Protein 3MT1 (pdb70)

Foldseek 3Di:
DDDWAKEFEPVVLVLLVLLLVLCVLQVAAEAEEVLWFLPLVCLVVLPSAFHEYADLVGLQSRCPRNNHAGEYEYQADDPVRLLSSLVRHQEYEYFDVVRCVVCLVSNPPHAYEYEPELVNTTHQDVVVVVVCVRHAEYYEDADPAVVVVLVVVSVCVRCVVPLLPHAEYEYEENDQSSDDPHPSNVSSVSSNVSCVSSVHHYYYHYHLSSRFFRMKTKWFWADWDDDPATETETLAWCVQLNCCQVVVHAFDFPPQDADHKYYAYPDDDPSGGNDIGHDNDDDDGGDMTITTGSRTNSSRGDCVVPRAYFYWYQYPVRDIDTDGGQDPVNVVVVPD/DDDWAKAFELVVLLLLVLLLVLCVLQVAAEAAEVLWFLPLVCLVCLPSAWHEYADQVSLVSGQPRNNHAYEYEYLADDPVRLLSSLVSHQEYEYFDPVRCVVCLVSNVVHAYEYEPELVNGTHQDPVVVVVCVRHAEYYEDAALAAAVVVVLVVVSVCVRCVVPLLVHAAYEHEENHQCSDPPRPSNVNSVSSNVSCVSSVHHYYYHYHLNSRFQRMKTKWFWADWDDPLTETEILAWCVQLNVCPVVVHAFDFPPQDAPRWYYAYPDPDPSRGRDIGHDNDDGDGGDMTITTGSRTSSSRGDCVVPRAYWYWYLYPVRDIDTDGGDDVCNVVVVPD

Solvent-accessible surface area: 26555 Å² total

Nearest PDB structures (foldseek):
  3mt1-assembly1_A  TM=1.002E+00  e=1.926E-71  Sinorhizobium meliloti
  3mt1-assembly1_B  TM=9.928E-01  e=5.220E-67  Sinorhizobium meliloti
  3n29-assembly1_B  TM=9.556E-01  e=2.108E-38  Campylobacter jejuni subsp. jejuni 81116
  4xg1-assembly2_D  TM=8.260E-01  e=5.757E-20  Psychromonas ingrahamii 37
  4xg1-assembly2_C  TM=8.077E-01  e=1.028E-18  Psychromonas ingrahamii 37

Radius of gyration: 27.28 Å; Cα contacts (8 Å, |Δi|>4): 1555; chains: 2; bounding box: 78×59×68 Å

CATH classification: 2.40.37.10 (+1 more: 3.20.20.10)

Secondary structure (DSSP, 8-state):
-PSSEEEEEHHHHHH--HHHHHHHHH--EEEEETTT---GGGTT-----EEEESSHHHHHHIIIII-SEEEEEES---TTTHHHHHHH-SEEEESSHHHHHHHGGGGTTSEEEE-B-----SB--HHHHHT----SB-------SHHHHH--HHHHHHHHHHHTTSSEEE--S---TTSTT--HHHHHHHHHHHHHHHT-EEEE--SHHHHTTSEEEEEEEEEEEEESEEEEEES--TTT--HHHHTT-----SS--SSEE--B-SS--SS-B----EESS---TT-EEEESS--TT------GGG---EEEEE-TTS-EEEEE---HHHHHHHH-/--SSEEEEEHHHHHH--HHHHHHHHH--EE-EETTT---GGGS------EEEESSHHHHHHIIIII-SEEEEE-SS--HHHHHHHHHH-SEEEESSHHHHHHHTTTTTTSEEEE-B-----SB--HHHHHT-----B-----SSB--HHHHH--HHHHHHHHHHHHHSSEEE--S-B-TTSTT--HHHHHHHHHHHHHHHT-EEEE--SHHHHTT-EEEEEEEEEEEE--EEEEES--TTT--HHHHHT-----SS--SSEE--B-SSS-TT-B----EESS---TT-EEEESS--TT------GGG---EEEEE-TTSPEEEEE---HHHHHHTT-

Sequence (673 aa):
IETPYYLIDKAKLTRNERIAHVREKSGAKALLALKCFATWSVFDLRDYDGTTSSSLFEVRLGRERFGKETHAYSVAYGDNEIDEVVSHADKIIFNSISQLERFADKAAGIARGLRLNPQRLGEWDVPKVERVDRINGFIHNNNKDFGLFDRLGEIEERFGALIARVDWVSLGGGIHFTGDDYPVDAFSARLRAFSDRYGVQIYLEPGEASITKSTTLEVTVLDTLYNGKNLAIVDSSIEAHLDLLIYRETAKVLPNEGSHSYICGKSCLAGDVFGEFRFAEELKVGDRISFQDAAGYTVKKNWFNGVKPAIAIRELDGSVRTVREFTYADYEQSLSIETPYYLIDKAKLTRNERIAHVREKSGAKALLALKCFATWSVFDLRDYDGTTSSSLFEVRLGRERFGKETHAYSVAYGDNEIDEVVSHADKIIFNSISQLERFADKAAGIARGLRLNPQRLGEWDVPKVERVDRINGFIHNNCENKDFGLFDRLGEIEERFGALIARVDWVSLGGGIHFTGDDYPVDAFSARLRAFSDRYGVQIYLEPGEASITKSTTLEVTVLDTLYNKNLAIVDSSIEAHLDLLIYRETAKVLPNEGSHSYICGKSCLAGDVFGEFRFAEELKVGDRISFQDAAGYTVKKNWFNGVKPAIAIRELDGSVRTVREFTYADYEQSLS

Structure (mmCIF, N/CA/C/O backbone):
data_3MT1
#
_entry.id   3MT1
#
_cell.length_a   69.769
_cell.length_b   75.773
_cell.length_c   129.801
_cell.angle_alpha   90.00
_cell.angle_beta   90.00
_cell.angle_gamma   90.00
#
_symmetry.space_group_name_H-M   'P 21 21 21'
#
loop_
_entity.id
_entity.type
_entity.pdbx_description
1 polymer 'Putative carboxynorspermidine decarboxylase protein'
2 non-polymer 'SULFATE ION'
3 water water
#
loop_
_atom_site.group_PDB
_atom_site.id
_atom_site.type_symbol
_atom_site.label_atom_id
_atom_site.label_alt_id
_atom_site.label_comp_id
_atom_site.label_asym_id
_atom_site.label_entity_id
_atom_site.label_seq_id
_atom_site.pdbx_PDB_ins_code
_atom_site.Cartn_x
_atom_site.Cartn_y
_atom_site.Cartn_z
_atom_site.occupancy
_atom_site.B_iso_or_equiv
_atom_site.auth_seq_id
_atom_site.auth_comp_id
_atom_site.auth_asym_id
_atom_site.auth_atom_id
_atom_site.pdbx_PDB_model_num
ATOM 1 N N . ILE A 1 2 ? 44.501 28.717 44.754 1.00 52.79 2 ILE A N 1
ATOM 2 C CA . ILE A 1 2 ? 45.988 28.907 44.976 1.00 53.99 2 ILE A CA 1
ATOM 3 C C . ILE A 1 2 ? 46.652 27.594 45.470 1.00 52.41 2 ILE A C 1
ATOM 4 O O . ILE A 1 2 ? 47.457 27.006 44.736 1.00 52.56 2 ILE A O 1
ATOM 9 N N . GLU A 1 3 ? 46.268 27.104 46.652 1.00 50.31 3 GLU A N 1
ATOM 10 C CA . GLU A 1 3 ? 46.866 25.905 47.220 1.00 48.33 3 GLU A CA 1
ATOM 11 C C . GLU A 1 3 ? 46.363 24.591 46.543 1.00 44.23 3 GLU A C 1
ATOM 12 O O . GLU A 1 3 ? 45.159 24.362 46.440 1.00 42.77 3 GLU A O 1
ATOM 18 N N . THR A 1 4 ? 47.282 23.741 46.064 1.00 41.53 4 THR A N 1
ATOM 19 C CA . THR A 1 4 ? 46.885 22.447 45.456 1.00 38.14 4 THR A CA 1
ATOM 20 C C . THR A 1 4 ? 46.464 21.374 46.498 1.00 36.44 4 THR A C 1
ATOM 21 O O . THR A 1 4 ? 46.878 21.456 47.638 1.00 36.89 4 THR A O 1
ATOM 25 N N . PRO A 1 5 ? 45.595 20.409 46.116 1.00 33.47 5 PRO A N 1
ATOM 26 C CA . PRO A 1 5 ? 44.868 20.294 44.831 1.00 31.36 5 PRO A CA 1
ATOM 27 C C . PRO A 1 5 ? 43.608 21.153 44.752 1.00 30.45 5 PRO A C 1
ATOM 28 O O . PRO A 1 5 ? 43.037 21.545 45.783 1.00 29.79 5 PRO A O 1
ATOM 32 N N . TYR A 1 6 ? 43.179 21.430 43.520 1.00 29.46 6 TYR A N 1
ATOM 33 C CA . TYR A 1 6 ? 41.936 22.134 43.286 1.00 29.14 6 TYR A CA 1
ATOM 34 C C . TYR A 1 6 ? 41.385 21.830 41.909 1.00 28.39 6 TYR A C 1
ATOM 35 O O . TYR A 1 6 ? 42.165 21.666 40.972 1.00 28.58 6 TYR A O 1
ATOM 44 N N . TYR A 1 7 ? 40.054 21.726 41.778 1.00 27.20 7 TYR A N 1
ATOM 45 C CA . TYR A 1 7 ? 39.475 21.709 40.431 1.00 26.24 7 TYR A CA 1
ATOM 46 C C . TYR A 1 7 ? 39.352 23.142 39.949 1.00 26.63 7 TYR A C 1
ATOM 47 O O . TYR A 1 7 ? 38.936 24.031 40.716 1.00 27.01 7 TYR A O 1
ATOM 56 N N . LEU A 1 8 ? 39.697 23.354 38.684 1.00 26.55 8 LEU A N 1
ATOM 57 C CA . LEU A 1 8 ? 39.577 24.675 38.044 1.00 27.78 8 LEU A CA 1
ATOM 58 C C . LEU A 1 8 ? 38.659 24.672 36.823 1.00 27.80 8 LEU A C 1
ATOM 59 O O . LEU A 1 8 ? 38.969 24.095 35.784 1.00 28.09 8 LEU A O 1
ATOM 64 N N . ILE A 1 9 ? 37.514 25.305 36.963 1.00 29.12 9 ILE A N 1
ATOM 65 C CA . ILE A 1 9 ? 36.613 25.383 35.846 1.00 30.43 9 ILE A CA 1
ATOM 66 C C . ILE A 1 9 ? 36.888 26.670 35.101 1.00 31.38 9 ILE A C 1
ATOM 67 O O . ILE A 1 9 ? 36.860 27.703 35.712 1.00 33.04 9 ILE A O 1
ATOM 72 N N . ASP A 1 10 ? 37.131 26.612 33.794 1.00 32.13 10 ASP A N 1
ATOM 73 C CA . ASP A 1 10 ? 37.252 27.828 32.979 1.00 33.56 10 ASP A CA 1
ATOM 74 C C . ASP A 1 10 ? 35.913 28.206 32.353 1.00 33.16 10 ASP A C 1
ATOM 75 O O . ASP A 1 10 ? 35.377 27.488 31.476 1.00 32.92 10 ASP A O 1
ATOM 80 N N . LYS A 1 11 ? 35.375 29.332 32.799 1.00 33.76 11 LYS A N 1
ATOM 81 C CA . LYS A 1 11 ? 34.165 29.895 32.219 1.00 34.85 11 LYS A CA 1
ATOM 82 C C . LYS A 1 11 ? 34.193 30.094 30.694 1.00 35.22 11 LYS A C 1
ATOM 83 O O . LYS A 1 11 ? 33.192 29.904 30.033 1.00 34.63 11 LYS A O 1
ATOM 89 N N . ALA A 1 12 ? 35.342 30.461 30.139 1.00 36.99 12 ALA A N 1
ATOM 90 C CA . ALA A 1 12 ? 35.470 30.644 28.691 1.00 38.69 12 ALA A CA 1
ATOM 91 C C . ALA A 1 12 ? 35.309 29.323 27.956 1.00 37.91 12 ALA A C 1
ATOM 92 O O . ALA A 1 12 ? 34.615 29.256 26.936 1.00 39.08 12 ALA A O 1
ATOM 94 N N . LYS A 1 13 ? 35.950 28.275 28.467 1.00 37.15 13 LYS A N 1
ATOM 95 C CA . LYS A 1 13 ? 35.854 26.949 27.852 1.00 36.87 13 LYS A CA 1
ATOM 96 C C . LYS A 1 13 ? 34.433 26.441 28.006 1.00 35.74 13 LYS A C 1
ATOM 97 O O . LYS A 1 13 ? 33.834 25.963 27.053 1.00 36.01 13 LYS A O 1
ATOM 103 N N . LEU A 1 14 ? 33.867 26.626 29.184 1.00 35.46 14 LEU A N 1
ATOM 104 C CA . LEU A 1 14 ? 32.439 26.336 29.391 1.00 35.79 14 LEU A CA 1
ATOM 105 C C . LEU A 1 14 ? 31.537 27.145 28.436 1.00 36.62 14 LEU A C 1
ATOM 106 O O . LEU A 1 14 ? 30.631 26.590 27.833 1.00 36.80 14 LEU A O 1
ATOM 111 N N . THR A 1 15 ? 31.797 28.441 28.309 1.00 37.18 15 THR A N 1
ATOM 112 C CA . THR A 1 15 ? 31.143 29.246 27.289 1.00 38.85 15 THR A CA 1
ATOM 113 C C . THR A 1 15 ? 31.170 28.595 25.896 1.00 38.50 15 THR A C 1
ATOM 114 O O . THR A 1 15 ? 30.122 28.438 25.266 1.00 38.99 15 THR A O 1
ATOM 118 N N . ARG A 1 16 ? 32.347 28.226 25.398 1.00 37.98 16 ARG A N 1
ATOM 119 C CA . ARG A 1 16 ? 32.406 27.584 24.072 1.00 37.95 16 ARG A CA 1
ATOM 120 C C . ARG A 1 16 ? 31.403 26.418 23.944 1.00 36.35 16 ARG A C 1
ATOM 121 O O . ARG A 1 16 ? 30.733 26.306 22.930 1.00 37.28 16 ARG A O 1
ATOM 129 N N . ASN A 1 17 ? 31.295 25.566 24.968 1.00 34.13 17 ASN A N 1
ATOM 130 C CA . ASN A 1 17 ? 30.367 24.427 24.929 1.00 33.64 17 ASN A CA 1
ATOM 131 C C . ASN A 1 17 ? 28.902 24.844 24.940 1.00 33.72 17 ASN A C 1
ATOM 132 O O . ASN A 1 17 ? 28.070 24.219 24.285 1.00 33.76 17 ASN A O 1
ATOM 145 N N . GLU A 1 19 ? 27.737 27.792 23.834 1.00 39.75 19 GLU A N 1
ATOM 146 C CA . GLU A 1 19 ? 27.395 28.257 22.467 1.00 42.64 19 GLU A CA 1
ATOM 147 C C . GLU A 1 19 ? 27.143 27.090 21.497 1.00 42.24 19 GLU A C 1
ATOM 148 O O . GLU A 1 19 ? 26.285 27.166 20.614 1.00 42.54 19 GLU A O 1
ATOM 154 N N . ARG A 1 20 ? 27.843 25.985 21.687 1.00 41.09 20 ARG A N 1
ATOM 155 C CA . ARG A 1 20 ? 27.596 24.865 20.788 1.00 41.85 20 ARG A CA 1
ATOM 156 C C . ARG A 1 20 ? 26.264 24.155 21.075 1.00 41.93 20 ARG A C 1
ATOM 157 O O . ARG A 1 20 ? 25.557 23.708 20.142 1.00 42.77 20 ARG A O 1
ATOM 165 N N . ILE A 1 21 ? 25.927 24.039 22.359 1.00 41.20 21 ILE A N 1
ATOM 166 C CA . ILE A 1 21 ? 24.603 23.542 22.747 1.00 41.58 21 ILE A CA 1
ATOM 167 C C . ILE A 1 21 ? 23.457 24.455 22.220 1.00 43.51 21 ILE A C 1
ATOM 168 O O . ILE A 1 21 ? 22.455 23.961 21.659 1.00 43.67 21 ILE A O 1
ATOM 173 N N . ALA A 1 22 ? 23.629 25.768 22.365 1.00 44.22 22 ALA A N 1
ATOM 174 C CA . ALA A 1 22 ? 22.644 26.713 21.861 1.00 47.47 22 ALA A CA 1
ATOM 175 C C . ALA A 1 22 ? 22.325 26.484 20.359 1.00 49.41 22 ALA A C 1
ATOM 176 O O . ALA A 1 22 ? 21.158 26.506 19.943 1.00 50.29 22 ALA A O 1
ATOM 178 N N . HIS A 1 23 ? 23.356 26.240 19.565 1.00 50.23 23 HIS A N 1
ATOM 179 C CA . HIS A 1 23 ? 23.159 26.069 18.154 1.00 52.77 23 HIS A CA 1
ATOM 180 C C . HIS A 1 23 ? 22.392 24.794 17.898 1.00 52.42 23 HIS A C 1
ATOM 181 O O . HIS A 1 23 ? 21.378 24.805 17.189 1.00 53.33 23 HIS A O 1
ATOM 188 N N . VAL A 1 24 ? 22.809 23.718 18.552 1.00 50.61 24 VAL A N 1
ATOM 189 C CA . VAL A 1 24 ? 22.134 22.443 18.362 1.00 50.44 24 VAL A CA 1
ATOM 190 C C . VAL A 1 24 ? 20.655 22.570 18.699 1.00 51.32 24 VAL A C 1
ATOM 191 O O . VAL A 1 24 ? 19.818 22.066 17.951 1.00 53.77 24 VAL A O 1
ATOM 195 N N . ARG A 1 25 ? 20.339 23.264 19.793 1.00 50.63 25 ARG A N 1
ATOM 196 C CA . ARG A 1 25 ? 18.959 23.504 20.221 1.00 50.74 25 ARG A CA 1
ATOM 197 C C . ARG A 1 25 ? 18.139 24.222 19.168 1.00 52.78 25 ARG A C 1
ATOM 198 O O . ARG A 1 25 ? 17.020 23.808 18.863 1.00 54.33 25 ARG A O 1
ATOM 206 N N . GLU A 1 26 ? 18.698 25.278 18.596 1.00 53.49 26 GLU A N 1
ATOM 207 C CA . GLU A 1 26 ? 17.982 26.053 17.586 1.00 56.12 26 GLU A CA 1
ATOM 208 C C . GLU A 1 26 ? 17.822 25.295 16.265 1.00 56.09 26 GLU A C 1
ATOM 209 O O . GLU A 1 26 ? 16.726 25.248 15.697 1.00 57.15 26 GLU A O 1
ATOM 215 N N . LYS A 1 27 ? 18.909 24.667 15.829 1.00 54.88 27 LYS A N 1
ATOM 216 C CA . LYS A 1 27 ? 18.949 23.890 14.597 1.00 55.45 27 LYS A CA 1
ATOM 217 C C . LYS A 1 27 ? 18.099 22.627 14.691 1.00 55.61 27 LYS A C 1
ATOM 218 O O . LYS A 1 27 ? 17.486 22.212 13.683 1.00 56.87 27 LYS A O 1
ATOM 224 N N . SER A 1 28 ? 18.067 22.014 15.881 1.00 53.39 28 SER A N 1
ATOM 225 C CA . SER A 1 28 ? 17.386 20.724 16.034 1.00 53.52 28 SER A CA 1
ATOM 226 C C . SER A 1 28 ? 15.923 20.844 16.433 1.00 54.75 28 SER A C 1
ATOM 227 O O . SER A 1 28 ? 15.127 19.956 16.139 1.00 56.53 28 SER A O 1
ATOM 230 N N . GLY A 1 29 ? 15.577 21.912 17.145 1.00 49.53 29 GLY A N 1
ATOM 231 C CA . GLY A 1 29 ? 14.270 21.985 17.807 1.00 48.87 29 GLY A CA 1
ATOM 232 C C . GLY A 1 29 ? 14.268 21.273 19.144 1.00 46.17 29 GLY A C 1
ATOM 233 O O . GLY A 1 29 ? 13.302 21.361 19.901 1.00 46.67 29 GLY A O 1
ATOM 234 N N . ALA A 1 30 ? 15.346 20.573 19.456 1.00 44.00 30 ALA A N 1
ATOM 235 C CA . ALA A 1 30 ? 15.386 19.810 20.707 1.00 42.37 30 ALA A CA 1
ATOM 236 C C . ALA A 1 30 ? 15.762 20.680 21.897 1.00 41.63 30 ALA A C 1
ATOM 237 O O . ALA A 1 30 ? 16.388 21.728 21.746 1.00 42.39 30 ALA A O 1
ATOM 239 N N . LYS A 1 31 ? 15.398 20.212 23.084 1.00 40.66 31 LYS A N 1
ATOM 240 C CA . LYS A 1 31 ? 15.768 20.850 24.333 1.00 39.53 31 LYS A CA 1
ATOM 241 C C . LYS A 1 31 ? 16.881 20.100 25.037 1.00 38.12 31 LYS A C 1
ATOM 242 O O . LYS A 1 31 ? 16.909 18.876 25.048 1.00 38.32 31 LYS A O 1
ATOM 248 N N . ALA A 1 32 ? 17.815 20.848 25.611 1.00 37.82 32 ALA A N 1
ATOM 249 C CA . ALA A 1 32 ? 18.987 20.271 26.248 1.00 35.91 32 ALA A CA 1
ATOM 250 C C . ALA A 1 32 ? 18.962 20.521 27.768 1.00 35.22 32 ALA A C 1
ATOM 251 O O . ALA A 1 32 ? 18.938 21.666 28.237 1.00 35.48 32 ALA A O 1
ATOM 253 N N . LEU A 1 33 ? 18.961 19.434 28.524 1.00 33.47 33 LEU A N 1
ATOM 254 C CA . LEU A 1 33 ? 18.958 19.515 29.956 1.00 32.61 33 LEU A CA 1
ATOM 255 C C . LEU A 1 33 ? 20.314 19.044 30.474 1.00 32.22 33 LEU A C 1
ATOM 256 O O . LEU A 1 33 ? 20.865 18.046 30.001 1.00 31.97 33 LEU A O 1
ATOM 261 N N . LEU A 1 34 ? 20.858 19.764 31.439 1.00 32.55 34 LEU A N 1
ATOM 262 C CA . LEU A 1 34 ? 22.083 19.329 32.088 1.00 32.42 34 LEU A CA 1
ATOM 263 C C . LEU A 1 34 ? 21.850 18.070 32.937 1.00 32.27 34 LEU A C 1
ATOM 264 O O . LEU A 1 34 ? 20.952 18.051 33.804 1.00 33.16 34 LEU A O 1
ATOM 269 N N . ALA A 1 35 ? 22.648 17.026 32.687 1.00 31.13 35 ALA A N 1
ATOM 270 C CA . ALA A 1 35 ? 22.585 15.822 33.480 1.00 29.95 35 ALA A CA 1
ATOM 271 C C . ALA A 1 35 ? 23.366 16.049 34.752 1.00 30.15 35 ALA A C 1
ATOM 272 O O . ALA A 1 35 ? 24.589 15.993 34.743 1.00 30.10 35 ALA A O 1
ATOM 274 N N . LEU A 1 36 ? 22.668 16.290 35.862 1.00 30.24 36 LEU A N 1
ATOM 275 C CA . LEU A 1 36 ? 23.358 16.622 37.095 1.00 30.03 36 LEU A CA 1
ATOM 276 C C . LEU A 1 36 ? 24.168 15.456 37.680 1.00 30.92 36 LEU A C 1
ATOM 277 O O . LEU A 1 36 ? 25.112 15.672 38.456 1.00 30.69 36 LEU A O 1
ATOM 282 N N . LYS A 1 37 ? 23.849 14.216 37.289 1.00 31.16 37 LYS A N 1
ATOM 283 C CA . LYS A 1 37 ? 24.675 13.089 37.754 1.00 31.53 37 LYS A CA 1
ATOM 284 C C . LYS A 1 37 ? 26.116 13.222 37.295 1.00 31.04 37 LYS A C 1
ATOM 285 O O . LYS A 1 37 ? 27.027 12.665 37.910 1.00 31.78 37 LYS A O 1
ATOM 291 N N . CYS A 1 38 ? 26.325 13.971 36.217 1.00 29.73 38 CYS A N 1
ATOM 292 C CA . CYS A 1 38 ? 27.651 14.140 35.648 1.00 28.67 38 CYS A CA 1
ATOM 293 C C . CYS A 1 38 ? 28.338 15.377 36.254 1.00 28.41 38 CYS A C 1
ATOM 294 O O . CYS A 1 38 ? 29.524 15.370 36.556 1.00 27.70 38 CYS A O 1
ATOM 297 N N . PHE A 1 39 ? 27.578 16.460 36.396 1.00 27.61 39 PHE A N 1
ATOM 298 C CA . PHE A 1 39 ? 28.172 17.714 36.802 1.00 27.41 39 PHE A CA 1
ATOM 299 C C . PHE A 1 39 ? 27.125 18.494 37.553 1.00 27.49 39 PHE A C 1
ATOM 300 O O . PHE A 1 39 ? 26.054 18.725 37.032 1.00 27.20 39 PHE A O 1
ATOM 308 N N . ALA A 1 40 ? 27.459 18.918 38.768 1.00 27.27 40 ALA A N 1
ATOM 309 C CA . ALA A 1 40 ? 26.508 19.565 39.638 1.00 26.51 40 ALA A CA 1
ATOM 310 C C . ALA A 1 40 ? 27.167 20.722 40.360 1.00 26.93 40 ALA A C 1
ATOM 311 O O . ALA A 1 40 ? 26.744 21.123 41.409 1.00 28.17 40 ALA A O 1
ATOM 313 N N . THR A 1 41 ? 28.254 21.231 39.833 1.00 27.62 41 THR A N 1
ATOM 314 C CA . THR A 1 41 ? 28.934 22.325 40.498 1.00 28.49 41 THR A CA 1
ATOM 315 C C . THR A 1 41 ? 28.134 23.615 40.296 1.00 29.04 41 THR A C 1
ATOM 316 O O . THR A 1 41 ? 28.281 24.307 39.280 1.00 28.47 41 THR A O 1
ATOM 320 N N . TRP A 1 42 ? 27.294 23.929 41.272 1.00 29.06 42 TRP A N 1
ATOM 321 C CA . TRP A 1 42 ? 26.196 24.850 41.022 1.00 30.72 42 TRP A CA 1
ATOM 322 C C . TRP A 1 42 ? 26.612 26.315 40.885 1.00 32.04 42 TRP A C 1
ATOM 323 O O . TRP A 1 42 ? 25.871 27.119 40.342 1.00 32.44 42 TRP A O 1
ATOM 334 N N . SER A 1 43 ? 27.817 26.640 41.312 1.00 32.37 43 SER A N 1
ATOM 335 C CA . SER A 1 43 ? 28.265 28.010 41.212 1.00 34.44 43 SER A CA 1
ATOM 336 C C . SER A 1 43 ? 28.491 28.490 39.760 1.00 35.21 43 SER A C 1
ATOM 337 O O . SER A 1 43 ? 28.961 29.607 39.561 1.00 36.38 43 SER A O 1
ATOM 340 N N . VAL A 1 44 ? 28.204 27.655 38.758 1.00 33.57 44 VAL A N 1
ATOM 341 C CA . VAL A 1 44 ? 28.372 28.119 37.399 1.00 34.42 44 VAL A CA 1
ATOM 342 C C . VAL A 1 44 ? 27.109 27.944 36.622 1.00 34.64 44 VAL A C 1
ATOM 343 O O . VAL A 1 44 ? 27.109 28.083 35.396 1.00 35.30 44 VAL A O 1
ATOM 347 N N . PHE A 1 45 ? 26.043 27.598 37.333 1.00 34.48 45 PHE A N 1
ATOM 348 C CA . PHE A 1 45 ? 24.726 27.484 36.728 1.00 35.19 45 PHE A CA 1
ATOM 349 C C . PHE A 1 45 ? 24.224 28.831 36.169 1.00 38.09 45 PHE A C 1
ATOM 350 O O . PHE A 1 45 ? 23.610 28.880 35.103 1.00 39.08 45 PHE A O 1
ATOM 358 N N . ASP A 1 46 ? 24.506 29.919 36.865 1.00 40.12 46 ASP A N 1
ATOM 359 C CA . ASP A 1 46 ? 24.149 31.244 36.376 1.00 44.03 46 ASP A CA 1
ATOM 360 C C . ASP A 1 46 ? 24.576 31.439 34.910 1.00 43.61 46 ASP A C 1
ATOM 361 O O . ASP A 1 46 ? 23.856 32.047 34.131 1.00 45.46 46 ASP A O 1
ATOM 366 N N . LEU A 1 47 ? 25.731 30.917 34.540 1.00 42.50 47 LEU A N 1
ATOM 367 C CA . LEU A 1 47 ? 26.167 30.965 33.171 1.00 42.97 47 LEU A CA 1
ATOM 368 C C . LEU A 1 47 ? 25.411 29.928 32.333 1.00 41.57 47 LEU A C 1
ATOM 369 O O . LEU A 1 47 ? 24.883 30.239 31.286 1.00 41.74 47 LEU A O 1
ATOM 382 N N . ARG A 1 49 ? 22.624 28.234 32.542 1.00 41.23 49 ARG A N 1
ATOM 383 C CA . ARG A 1 49 ? 21.177 28.269 32.373 1.00 42.46 49 ARG A CA 1
ATOM 384 C C . ARG A 1 49 ? 20.728 29.145 31.178 1.00 44.69 49 ARG A C 1
ATOM 385 O O . ARG A 1 49 ? 19.678 28.882 30.567 1.00 45.77 49 ARG A O 1
ATOM 393 N N . ASP A 1 50 ? 21.522 30.162 30.834 1.00 45.41 50 ASP A N 1
ATOM 394 C CA . ASP A 1 50 ? 21.219 31.030 29.695 1.00 47.02 50 ASP A CA 1
ATOM 395 C C . ASP A 1 50 ? 21.197 30.264 28.372 1.00 45.52 50 ASP A C 1
ATOM 396 O O . ASP A 1 50 ? 20.672 30.758 27.375 1.00 45.79 50 ASP A O 1
ATOM 401 N N . TYR A 1 51 ? 21.788 29.067 28.360 1.00 43.15 51 TYR A N 1
ATOM 402 C CA . TYR A 1 51 ? 21.956 28.320 27.117 1.00 42.12 51 TYR A CA 1
ATOM 403 C C . TYR A 1 51 ? 21.239 27.001 27.071 1.00 40.99 51 TYR A C 1
ATOM 404 O O . TYR A 1 51 ? 21.204 26.380 26.017 1.00 41.43 51 TYR A O 1
ATOM 421 N N . ASP A 1 53 ? 17.941 24.219 28.678 1.00 39.37 53 ASP A N 1
ATOM 422 C CA . ASP A 1 53 ? 16.508 24.205 28.955 1.00 40.47 53 ASP A CA 1
ATOM 423 C C . ASP A 1 53 ? 16.122 23.777 30.350 1.00 39.72 53 ASP A C 1
ATOM 424 O O . ASP A 1 53 ? 14.956 23.876 30.712 1.00 40.40 53 ASP A O 1
ATOM 429 N N . GLY A 1 54 ? 17.102 23.324 31.135 1.00 38.72 54 GLY A N 1
ATOM 430 C CA . GLY A 1 54 ? 16.858 22.933 32.524 1.00 37.98 54 GLY A CA 1
ATOM 431 C C . GLY A 1 54 ? 17.810 21.830 32.914 1.00 36.88 54 GLY A C 1
ATOM 432 O O . GLY A 1 54 ? 18.944 21.757 32.407 1.00 36.13 54 GLY A O 1
ATOM 433 N N . THR A 1 55 ? 17.369 20.952 33.806 1.00 36.09 55 THR A N 1
ATOM 434 C CA . THR A 1 55 ? 18.235 19.871 34.250 1.00 34.55 55 THR A CA 1
ATOM 435 C C . THR A 1 55 ? 17.507 18.549 34.318 1.00 34.61 55 THR A C 1
ATOM 436 O O . THR A 1 55 ? 16.287 18.511 34.381 1.00 34.93 55 THR A O 1
ATOM 440 N N . THR A 1 56 ? 18.275 17.461 34.295 1.00 34.47 56 THR A N 1
ATOM 441 C CA . THR A 1 56 ? 17.734 16.125 34.487 1.00 34.85 56 THR A CA 1
ATOM 442 C C . THR A 1 56 ? 18.396 15.434 35.676 1.00 34.68 56 THR A C 1
ATOM 443 O O . THR A 1 56 ? 19.588 15.395 35.788 1.00 34.96 56 THR A O 1
ATOM 447 N N . SER A 1 57 ? 17.594 14.865 36.551 1.00 35.91 57 SER A N 1
ATOM 448 C CA . SER A 1 57 ? 18.046 14.352 37.809 1.00 36.47 57 SER A CA 1
ATOM 449 C C . SER A 1 57 ? 17.668 12.907 38.006 1.00 36.82 57 SER A C 1
ATOM 450 O O . SER A 1 57 ? 16.822 12.369 37.288 1.00 37.60 57 SER A O 1
ATOM 453 N N . SER A 1 58 ? 18.276 12.301 39.020 1.00 36.01 58 SER A N 1
ATOM 454 C CA . SER A 1 58 ? 18.040 10.921 39.317 1.00 35.56 58 SER A CA 1
ATOM 455 C C . SER A 1 58 ? 18.088 10.697 40.822 1.00 35.12 58 SER A C 1
ATOM 456 O O . SER A 1 58 ? 18.494 9.614 41.281 1.00 35.52 58 SER A O 1
ATOM 459 N N . SER A 1 59 ? 17.700 11.717 41.591 1.00 33.22 59 SER A N 1
ATOM 460 C CA . SER A 1 59 ? 17.548 11.551 43.019 1.00 32.20 59 SER A CA 1
ATOM 461 C C . SER A 1 59 ? 16.855 12.761 43.552 1.00 32.70 59 SER A C 1
ATOM 462 O O . SER A 1 59 ? 16.801 13.772 42.863 1.00 32.20 59 SER A O 1
ATOM 465 N N . LEU A 1 60 ? 16.341 12.673 44.783 1.00 33.72 60 LEU A N 1
ATOM 466 C CA . LEU A 1 60 ? 15.668 13.809 45.416 1.00 34.47 60 LEU A CA 1
ATOM 467 C C . LEU A 1 60 ? 16.600 15.013 45.512 1.00 33.59 60 LEU A C 1
ATOM 468 O O . LEU A 1 60 ? 16.255 16.126 45.097 1.00 33.66 60 LEU A O 1
ATOM 473 N N . PHE A 1 61 ? 17.789 14.772 46.040 1.00 31.89 61 PHE A N 1
ATOM 474 C CA . PHE A 1 61 ? 18.755 15.846 46.200 1.00 31.29 61 PHE A CA 1
ATOM 475 C C . PHE A 1 61 ? 19.110 16.562 44.914 1.00 30.61 61 PHE A C 1
ATOM 476 O O . PHE A 1 61 ? 19.218 17.786 44.909 1.00 30.78 61 PHE A O 1
ATOM 484 N N . GLU A 1 62 ? 19.216 15.809 43.824 1.00 30.45 62 GLU A N 1
ATOM 485 C CA . GLU A 1 62 ? 19.512 16.369 42.501 1.00 31.06 62 GLU A CA 1
ATOM 486 C C . GLU A 1 62 ? 18.371 17.175 41.937 1.00 31.82 62 GLU A C 1
ATOM 487 O O . GLU A 1 62 ? 18.589 18.232 41.370 1.00 32.23 62 GLU A O 1
ATOM 493 N N . VAL A 1 63 ? 17.145 16.687 42.087 1.00 32.92 63 VAL A N 1
ATOM 494 C CA . VAL A 1 63 ? 16.001 17.416 41.522 1.00 33.52 63 VAL A CA 1
ATOM 495 C C . VAL A 1 63 ? 15.819 18.701 42.290 1.00 34.60 63 VAL A C 1
ATOM 496 O O . VAL A 1 63 ? 15.452 19.710 41.700 1.00 35.54 63 VAL A O 1
ATOM 500 N N . ARG A 1 64 ? 16.098 18.663 43.590 1.00 34.41 64 ARG A N 1
ATOM 501 C CA . ARG A 1 64 ? 15.968 19.853 44.413 1.00 36.15 64 ARG A CA 1
ATOM 502 C C . ARG A 1 64 ? 17.041 20.872 44.040 1.00 37.24 64 ARG A C 1
ATOM 503 O O . ARG A 1 64 ? 16.731 22.039 43.841 1.00 39.17 64 ARG A O 1
ATOM 511 N N . LEU A 1 65 ? 18.296 20.429 43.945 1.00 36.76 65 LEU A N 1
ATOM 512 C CA . LEU A 1 65 ? 19.367 21.283 43.482 1.00 37.21 65 LEU A CA 1
ATOM 513 C C . LEU A 1 65 ? 19.009 21.864 42.119 1.00 37.46 65 LEU A C 1
ATOM 514 O O . LEU A 1 65 ? 19.246 23.053 41.903 1.00 39.40 65 LEU A O 1
ATOM 519 N N . GLY A 1 66 ? 18.423 21.066 41.226 1.00 35.65 66 GLY A N 1
ATOM 520 C CA . GLY A 1 66 ? 18.033 21.564 39.903 1.00 36.18 66 GLY A CA 1
ATOM 521 C C . GLY A 1 66 ? 17.005 22.678 39.964 1.00 39.01 66 GLY A C 1
ATOM 522 O O . GLY A 1 66 ? 17.118 23.721 39.288 1.00 40.27 66 GLY A O 1
ATOM 523 N N . ARG A 1 67 ? 15.999 22.485 40.802 1.00 40.54 67 ARG A N 1
ATOM 524 C CA . ARG A 1 67 ? 14.956 23.476 40.920 1.00 43.61 67 ARG A CA 1
ATOM 525 C C . ARG A 1 67 ? 15.469 24.736 41.583 1.00 44.29 67 ARG A C 1
ATOM 526 O O . ARG A 1 67 ? 15.127 25.801 41.152 1.00 45.65 67 ARG A O 1
ATOM 534 N N . GLU A 1 68 ? 16.307 24.613 42.610 1.00 44.32 68 GLU A N 1
ATOM 535 C CA . GLU A 1 68 ? 16.712 25.790 43.411 1.00 45.64 68 GLU A CA 1
ATOM 536 C C . GLU A 1 68 ? 17.895 26.605 42.839 1.00 45.29 68 GLU A C 1
ATOM 537 O O . GLU A 1 68 ? 17.986 27.797 43.074 1.00 47.41 68 GLU A O 1
ATOM 543 N N . ARG A 1 69 ? 18.782 25.977 42.069 1.00 43.42 69 ARG A N 1
ATOM 544 C CA . ARG A 1 69 ? 19.990 26.662 41.595 1.00 42.53 69 ARG A CA 1
ATOM 545 C C . ARG A 1 69 ? 20.037 26.828 40.091 1.00 42.46 69 ARG A C 1
ATOM 546 O O . ARG A 1 69 ? 20.759 27.676 39.578 1.00 43.35 69 ARG A O 1
ATOM 554 N N . PHE A 1 70 ? 19.302 25.991 39.375 1.00 41.34 70 PHE A N 1
ATOM 555 C CA . PHE A 1 70 ? 19.310 26.091 37.938 1.00 41.04 70 PHE A CA 1
ATOM 556 C C . PHE A 1 70 ? 17.988 26.653 37.405 1.00 42.11 70 PHE A C 1
ATOM 557 O O . PHE A 1 70 ? 18.006 27.573 36.620 1.00 42.47 70 PHE A O 1
ATOM 565 N N . GLY A 1 71 ? 16.864 26.088 37.845 1.00 42.57 71 GLY A N 1
ATOM 566 C CA . GLY A 1 71 ? 15.534 26.518 37.403 1.00 44.34 71 GLY A CA 1
ATOM 567 C C . GLY A 1 71 ? 15.224 26.032 35.995 1.00 44.34 71 GLY A C 1
ATOM 568 O O . GLY A 1 71 ? 15.771 25.020 35.552 1.00 42.99 71 GLY A O 1
ATOM 569 N N . LYS A 1 72 ? 14.383 26.772 35.275 1.00 46.11 72 LYS A N 1
ATOM 570 C CA . LYS A 1 72 ? 13.810 26.309 34.009 1.00 46.97 72 LYS A CA 1
ATOM 571 C C . LYS A 1 72 ? 13.194 24.902 34.156 1.00 46.40 72 LYS A C 1
ATOM 572 O O . LYS A 1 72 ? 12.604 24.598 35.200 1.00 47.40 72 LYS A O 1
ATOM 578 N N . GLU A 1 73 ? 13.297 24.051 33.143 1.00 45.33 73 GLU A N 1
ATOM 579 C CA . GLU A 1 73 ? 12.664 22.735 33.240 1.00 45.63 73 GLU A CA 1
ATOM 580 C C . GLU A 1 73 ? 13.411 21.724 34.101 1.00 43.89 73 GLU A C 1
ATOM 581 O O . GLU A 1 73 ? 14.597 21.488 33.921 1.00 43.07 73 GLU A O 1
ATOM 587 N N . THR A 1 74 ? 12.695 21.105 35.021 1.00 44.47 74 THR A N 1
ATOM 588 C CA . THR A 1 74 ? 13.286 20.140 35.910 1.00 43.50 74 THR A CA 1
ATOM 589 C C . THR A 1 74 ? 12.651 18.793 35.644 1.00 42.93 74 THR A C 1
ATOM 590 O O . THR A 1 74 ? 11.466 18.625 35.907 1.00 45.04 74 THR A O 1
ATOM 594 N N . HIS A 1 75 ? 13.420 17.858 35.085 1.00 40.38 75 HIS A N 1
ATOM 595 C CA . HIS A 1 75 ? 12.986 16.465 34.983 1.00 39.12 75 HIS A CA 1
ATOM 596 C C . HIS A 1 75 ? 13.551 15.649 36.140 1.00 37.77 75 HIS A C 1
ATOM 597 O O . HIS A 1 75 ? 14.677 15.891 36.609 1.00 36.47 75 HIS A O 1
ATOM 604 N N . ALA A 1 76 ? 12.745 14.686 36.582 1.00 36.88 76 ALA A N 1
ATOM 605 C CA . ALA A 1 76 ? 13.068 13.814 37.693 1.00 34.87 76 ALA A CA 1
ATOM 606 C C . ALA A 1 76 ? 13.011 12.376 37.205 1.00 34.41 76 ALA A C 1
ATOM 607 O O . ALA A 1 76 ? 11.998 11.937 36.630 1.00 35.74 76 ALA A O 1
ATOM 609 N N . TYR A 1 77 ? 14.100 11.650 37.400 1.00 32.70 77 TYR A N 1
ATOM 610 C CA . TYR A 1 77 ? 14.128 10.237 37.085 1.00 32.71 77 TYR A CA 1
ATOM 611 C C . TYR A 1 77 ? 14.641 9.509 38.320 1.00 33.35 77 TYR A C 1
ATOM 612 O O . TYR A 1 77 ? 15.276 10.111 39.182 1.00 33.97 77 TYR A O 1
ATOM 621 N N . SER A 1 78 ? 14.350 8.224 38.428 1.00 33.49 78 SER A N 1
ATOM 622 C CA . SER A 1 78 ? 15.056 7.437 39.361 1.00 33.91 78 SER A CA 1
ATOM 623 C C . SER A 1 78 ? 14.743 6.012 39.101 1.00 35.32 78 SER A C 1
ATOM 624 O O . SER A 1 78 ? 13.610 5.679 38.806 1.00 37.17 78 SER A O 1
ATOM 627 N N . VAL A 1 79 ? 15.767 5.177 39.188 1.00 35.20 79 VAL A N 1
ATOM 628 C CA . VAL A 1 79 ? 15.627 3.747 39.151 1.00 36.51 79 VAL A CA 1
ATOM 629 C C . VAL A 1 79 ? 14.489 3.276 40.065 1.00 38.10 79 VAL A C 1
ATOM 630 O O . VAL A 1 79 ? 13.802 2.303 39.758 1.00 39.66 79 VAL A O 1
ATOM 634 N N . ALA A 1 80 ? 14.288 3.955 41.189 1.00 38.26 80 ALA A N 1
ATOM 635 C CA . ALA A 1 80 ? 13.249 3.573 42.148 1.00 39.47 80 ALA A CA 1
ATOM 636 C C . ALA A 1 80 ? 13.065 4.701 43.147 1.00 39.82 80 ALA A C 1
ATOM 637 O O . ALA A 1 80 ? 14.024 5.191 43.737 1.00 38.50 80 ALA A O 1
ATOM 639 N N . TYR A 1 81 ? 11.822 5.128 43.326 1.00 41.55 81 TYR A N 1
ATOM 640 C CA . TYR A 1 81 ? 11.531 6.168 44.302 1.00 42.35 81 TYR A CA 1
ATOM 641 C C . TYR A 1 81 ? 11.028 5.537 45.553 1.00 43.64 81 TYR A C 1
ATOM 642 O O . TYR A 1 81 ? 10.372 4.502 45.497 1.00 44.58 81 TYR A O 1
ATOM 651 N N . GLY A 1 82 ? 11.311 6.187 46.675 1.00 44.07 82 GLY A N 1
ATOM 652 C CA . GLY A 1 82 ? 10.723 5.818 47.943 1.00 45.44 82 GLY A CA 1
ATOM 653 C C . GLY A 1 82 ? 9.410 6.549 48.239 1.00 47.23 82 GLY A C 1
ATOM 654 O O . GLY A 1 82 ? 9.170 7.686 47.799 1.00 45.93 82 GLY A O 1
ATOM 655 N N . ASP A 1 83 ? 8.563 5.878 49.016 1.00 49.58 83 ASP A N 1
ATOM 656 C CA . ASP A 1 83 ? 7.317 6.452 49.508 1.00 52.02 83 ASP A CA 1
ATOM 657 C C . ASP A 1 83 ? 7.628 7.701 50.325 1.00 52.17 83 ASP A C 1
ATOM 658 O O . ASP A 1 83 ? 6.913 8.708 50.232 1.00 52.77 83 ASP A O 1
ATOM 663 N N . ASN A 1 84 ? 8.703 7.636 51.113 1.00 51.34 84 ASN A N 1
ATOM 664 C CA . ASN A 1 84 ? 9.050 8.735 51.991 1.00 51.91 84 ASN A CA 1
ATOM 665 C C . ASN A 1 84 ? 9.505 10.003 51.239 1.00 50.16 84 ASN A C 1
ATOM 666 O O . ASN A 1 84 ? 9.602 11.054 51.836 1.00 50.92 84 ASN A O 1
ATOM 671 N N . GLU A 1 85 ? 9.759 9.925 49.939 1.00 47.94 85 GLU A N 1
ATOM 672 C CA . GLU A 1 85 ? 10.415 11.051 49.272 1.00 46.97 85 GLU A CA 1
ATOM 673 C C . GLU A 1 85 ? 9.657 11.512 48.069 1.00 46.08 85 GLU A C 1
ATOM 674 O O . GLU A 1 85 ? 9.956 12.562 47.510 1.00 45.10 85 GLU A O 1
ATOM 680 N N . ILE A 1 86 ? 8.676 10.717 47.664 1.00 46.40 86 ILE A N 1
ATOM 681 C CA . ILE A 1 86 ? 8.033 10.932 46.379 1.00 46.00 86 ILE A CA 1
ATOM 682 C C . ILE A 1 86 ? 7.296 12.271 46.275 1.00 47.42 86 ILE A C 1
ATOM 683 O O . ILE A 1 86 ? 7.305 12.875 45.194 1.00 47.37 86 ILE A O 1
ATOM 688 N N . ASP A 1 87 ? 6.706 12.744 47.380 1.00 48.72 87 ASP A N 1
ATOM 689 C CA . ASP A 1 87 ? 5.974 14.025 47.396 1.00 50.44 87 ASP A CA 1
ATOM 690 C C . ASP A 1 87 ? 6.911 15.202 47.141 1.00 48.78 87 ASP A C 1
ATOM 691 O O . ASP A 1 87 ? 6.646 16.059 46.289 1.00 49.13 87 ASP A O 1
ATOM 696 N N . GLU A 1 88 ? 8.003 15.254 47.890 1.00 47.12 88 GLU A N 1
ATOM 697 C CA . GLU A 1 88 ? 8.979 16.295 47.662 1.00 46.31 88 GLU A CA 1
ATOM 698 C C . GLU A 1 88 ? 9.588 16.246 46.238 1.00 43.74 88 GLU A C 1
ATOM 699 O O . GLU A 1 88 ? 9.884 17.299 45.654 1.00 43.08 88 GLU A O 1
ATOM 705 N N . VAL A 1 89 ? 9.733 15.044 45.673 1.00 41.70 89 VAL A N 1
ATOM 706 C CA . VAL A 1 89 ? 10.241 14.944 44.312 1.00 40.02 89 VAL A CA 1
ATOM 707 C C . VAL A 1 89 ? 9.277 15.622 43.372 1.00 40.16 89 VAL A C 1
ATOM 708 O O . VAL A 1 89 ? 9.669 16.480 42.574 1.00 39.24 89 VAL A O 1
ATOM 712 N N . VAL A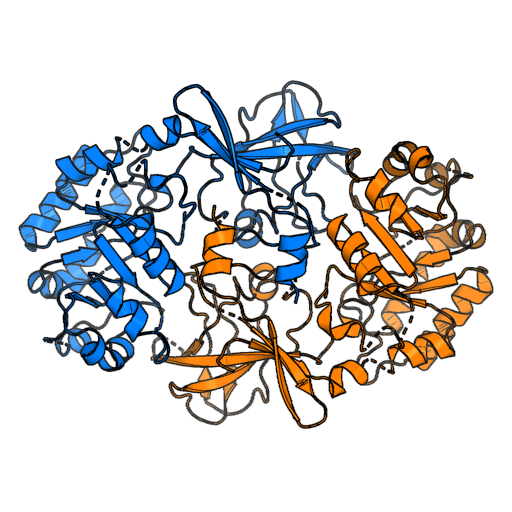 1 90 ? 8.002 15.284 43.540 1.00 41.50 90 VAL A N 1
ATOM 713 C CA . VAL A 1 90 ? 6.937 15.829 42.718 1.00 42.50 90 VAL A CA 1
ATOM 714 C C . VAL A 1 90 ? 6.863 17.328 42.835 1.00 43.66 90 VAL A C 1
ATOM 715 O O . VAL A 1 90 ? 6.756 18.026 41.830 1.00 43.72 90 VAL A O 1
ATOM 719 N N . SER A 1 91 ? 6.931 17.841 44.055 1.00 45.08 91 SER A N 1
ATOM 720 C CA . SER A 1 91 ? 6.875 19.291 44.226 1.00 46.92 91 SER A CA 1
ATOM 721 C C . SER A 1 91 ? 7.986 20.046 43.486 1.00 46.22 91 SER A C 1
ATOM 722 O O . SER A 1 91 ? 7.828 21.217 43.210 1.00 48.08 91 SER A O 1
ATOM 725 N N . HIS A 1 92 ? 9.096 19.391 43.145 1.00 44.79 92 HIS A N 1
ATOM 726 C CA . HIS A 1 92 ? 10.192 20.108 42.478 1.00 43.97 92 HIS A CA 1
ATOM 727 C C . HIS A 1 92 ? 10.224 19.900 40.975 1.00 43.15 92 HIS A C 1
ATOM 728 O O . HIS A 1 92 ? 10.901 20.638 40.270 1.00 43.04 92 HIS A O 1
ATOM 735 N N . ALA A 1 93 ? 9.526 18.882 40.487 1.00 42.83 93 ALA A N 1
ATOM 736 C CA . ALA A 1 93 ? 9.682 18.464 39.094 1.00 42.11 93 ALA A CA 1
ATOM 737 C C . ALA A 1 93 ? 8.569 18.981 38.175 1.00 43.75 93 ALA A C 1
ATOM 738 O O . ALA A 1 93 ? 7.435 19.118 38.600 1.00 45.74 93 ALA A O 1
ATOM 740 N N . ASP A 1 94 ? 8.921 19.278 36.926 1.00 43.56 94 ASP A N 1
ATOM 741 C CA . ASP A 1 94 ? 7.956 19.524 35.839 1.00 44.82 94 ASP A CA 1
ATOM 742 C C . ASP A 1 94 ? 7.543 18.192 35.217 1.00 44.50 94 ASP A C 1
ATOM 743 O O . ASP A 1 94 ? 6.391 18.036 34.791 1.00 47.08 94 ASP A O 1
ATOM 748 N N . LYS A 1 95 ? 8.475 17.233 35.185 1.00 41.75 95 LYS A N 1
ATOM 749 C CA . LYS A 1 95 ? 8.217 15.924 34.618 1.00 40.81 95 LYS A CA 1
ATOM 750 C C . LYS A 1 95 ? 8.826 14.877 35.488 1.00 39.61 95 LYS A C 1
ATOM 751 O O . LYS A 1 95 ? 9.863 15.098 36.095 1.00 38.93 95 LYS A O 1
ATOM 757 N N . ILE A 1 96 ? 8.197 13.712 35.536 1.00 39.48 96 ILE A N 1
ATOM 758 C CA . ILE A 1 96 ? 8.713 12.653 36.333 1.00 38.54 96 ILE A CA 1
ATOM 759 C C . ILE A 1 96 ? 8.688 11.402 35.501 1.00 38.36 96 ILE A C 1
ATOM 760 O O . ILE A 1 96 ? 7.747 11.136 34.784 1.00 40.62 96 ILE A O 1
ATOM 765 N N . ILE A 1 97 ? 9.762 10.647 35.556 1.00 36.12 97 ILE A N 1
ATOM 766 C CA . ILE A 1 97 ? 9.878 9.513 34.718 1.00 34.51 97 ILE A CA 1
ATOM 767 C C . ILE A 1 97 ? 10.069 8.374 35.646 1.00 34.20 97 ILE A C 1
ATOM 768 O O . ILE A 1 97 ? 10.905 8.433 36.567 1.00 33.85 97 ILE A O 1
ATOM 773 N N . PHE A 1 98 ? 9.297 7.326 35.402 1.00 34.47 98 PHE A N 1
ATOM 774 C CA . PHE A 1 98 ? 9.400 6.122 36.187 1.00 34.16 98 PHE A CA 1
ATOM 775 C C . PHE A 1 98 ? 10.199 5.075 35.475 1.00 34.11 98 PHE A C 1
ATOM 776 O O . PHE A 1 98 ? 10.177 4.957 34.262 1.00 33.78 98 PHE A O 1
ATOM 784 N N . ASN A 1 99 ? 10.915 4.316 36.272 1.00 34.79 99 ASN A N 1
ATOM 785 C CA . ASN A 1 99 ? 11.749 3.307 35.733 1.00 36.59 99 ASN A CA 1
ATOM 786 C C . ASN A 1 99 ? 10.936 2.125 35.263 1.00 39.03 99 ASN A C 1
ATOM 787 O O . ASN A 1 99 ? 11.302 1.499 34.278 1.00 41.11 99 ASN A O 1
ATOM 792 N N . SER A 1 100 ? 9.833 1.819 35.962 1.00 40.63 100 SER A N 1
ATOM 793 C CA . SER A 1 100 ? 8.994 0.657 35.651 1.00 41.51 100 SER A CA 1
ATOM 794 C C . SER A 1 100 ? 7.493 0.931 35.822 1.00 43.05 100 SER A C 1
ATOM 795 O O . SER A 1 100 ? 7.096 1.978 36.349 1.00 42.50 100 SER A O 1
ATOM 798 N N . ILE A 1 101 ? 6.677 -0.044 35.405 1.00 44.79 101 ILE A N 1
ATOM 799 C CA . ILE A 1 101 ? 5.244 0.035 35.546 1.00 46.72 101 ILE A CA 1
ATOM 800 C C . ILE A 1 101 ? 4.891 -0.090 37.009 1.00 47.23 101 ILE A C 1
ATOM 801 O O . ILE A 1 101 ? 4.002 0.603 37.485 1.00 48.20 101 ILE A O 1
ATOM 806 N N . SER A 1 102 ? 5.566 -0.967 37.740 1.00 46.89 102 SER A N 1
ATOM 807 C CA . SER A 1 102 ? 5.172 -1.154 39.143 1.00 47.67 102 SER A CA 1
ATOM 808 C C . SER A 1 102 ? 5.336 0.147 39.897 1.00 46.29 102 SER A C 1
ATOM 809 O O . SER A 1 102 ? 4.410 0.569 40.609 1.00 47.21 102 SER A O 1
ATOM 812 N N . GLN A 1 103 ? 6.500 0.774 39.699 1.00 44.33 103 GLN A N 1
ATOM 813 C CA . GLN A 1 103 ? 6.802 2.139 40.161 1.00 43.69 103 GLN A CA 1
ATOM 814 C C . GLN A 1 103 ? 5.806 3.153 39.605 1.00 44.67 103 GLN A C 1
ATOM 815 O O . GLN A 1 103 ? 5.255 3.964 40.353 1.00 44.33 103 GLN A O 1
ATOM 821 N N . LEU A 1 104 ? 5.571 3.109 38.291 1.00 45.42 104 LEU A N 1
ATOM 822 C CA . LEU A 1 104 ? 4.542 3.974 37.711 1.00 47.28 104 LEU A CA 1
ATOM 823 C C . LEU A 1 104 ? 3.222 3.776 38.454 1.00 49.80 104 LEU A C 1
ATOM 824 O O . LEU A 1 104 ? 2.631 4.728 38.957 1.00 51.10 104 LEU A O 1
ATOM 829 N N . GLU A 1 105 ? 2.776 2.535 38.561 1.00 51.69 105 GLU A N 1
ATOM 830 C CA . GLU A 1 105 ? 1.498 2.274 39.215 1.00 54.67 105 GLU A CA 1
ATOM 831 C C . GLU A 1 105 ? 1.508 2.713 40.672 1.00 54.47 105 GLU A C 1
ATOM 832 O O . GLU A 1 105 ? 0.533 3.267 41.157 1.00 55.49 105 GLU A O 1
ATOM 838 N N . ARG A 1 106 ? 2.607 2.491 41.374 1.00 53.09 106 ARG A N 1
ATOM 839 C CA . ARG A 1 106 ? 2.624 2.897 42.771 1.00 53.58 106 ARG A CA 1
ATOM 840 C C . ARG A 1 106 ? 2.545 4.430 42.980 1.00 53.15 106 ARG A C 1
ATOM 841 O O . ARG A 1 106 ? 1.985 4.866 43.972 1.00 53.83 106 ARG A O 1
ATOM 849 N N . PHE A 1 107 ? 3.054 5.253 42.053 1.00 51.67 107 PHE A N 1
ATOM 850 C CA . PHE A 1 107 ? 3.167 6.695 42.360 1.00 51.45 107 PHE A CA 1
ATOM 851 C C . PHE A 1 107 ? 2.419 7.670 41.473 1.00 52.59 107 PHE A C 1
ATOM 852 O O . PHE A 1 107 ? 2.443 8.883 41.746 1.00 52.80 107 PHE A O 1
ATOM 860 N N . ALA A 1 108 ? 1.773 7.175 40.417 1.00 53.18 108 ALA A N 1
ATOM 861 C CA . ALA A 1 108 ? 1.156 8.082 39.443 1.00 53.93 108 ALA A CA 1
ATOM 862 C C . ALA A 1 108 ? 0.147 9.019 40.100 1.00 55.53 108 ALA A C 1
ATOM 863 O O . ALA A 1 108 ? 0.071 10.191 39.754 1.00 55.46 108 ALA A O 1
ATOM 865 N N . ASP A 1 109 ? -0.612 8.489 41.053 1.00 57.48 109 ASP A N 1
ATOM 866 C CA . ASP A 1 109 ? -1.544 9.292 41.836 1.00 60.04 109 ASP A CA 1
ATOM 867 C C . ASP A 1 109 ? -0.842 10.489 42.520 1.00 59.74 109 ASP A C 1
ATOM 868 O O . ASP A 1 109 ? -1.393 11.594 42.559 1.00 61.18 109 ASP A O 1
ATOM 870 N N . LYS A 1 110 ? 0.374 10.271 43.030 1.00 57.96 110 LYS A N 1
ATOM 871 C CA . LYS A 1 110 ? 1.148 11.336 43.668 1.00 57.69 110 LYS A CA 1
ATOM 872 C C . LYS A 1 110 ? 1.697 12.362 42.678 1.00 56.52 110 LYS A C 1
ATOM 873 O O . LYS A 1 110 ? 2.027 13.493 43.044 1.00 56.19 110 LYS A O 1
ATOM 879 N N . ALA A 1 111 ? 1.782 11.949 41.424 1.00 55.66 111 ALA A N 1
ATOM 880 C CA . ALA A 1 111 ? 2.435 12.734 40.385 1.00 54.62 111 ALA A CA 1
ATOM 881 C C . ALA A 1 111 ? 1.407 13.323 39.433 1.00 56.56 111 ALA A C 1
ATOM 882 O O . ALA A 1 111 ? 1.748 13.800 38.330 1.00 55.66 111 ALA A O 1
ATOM 884 N N . ALA A 1 112 ? 0.141 13.239 39.851 1.00 58.55 112 ALA A N 1
ATOM 885 C CA . ALA A 1 112 ? -0.925 14.017 39.252 1.00 60.71 112 ALA A CA 1
ATOM 886 C C . ALA A 1 112 ? -0.537 15.507 39.356 1.00 60.87 112 ALA A C 1
ATOM 887 O O . ALA A 1 112 ? -0.016 15.963 40.393 1.00 60.49 112 ALA A O 1
ATOM 889 N N . GLY A 1 113 ? -0.742 16.255 38.277 1.00 61.21 113 GLY A N 1
ATOM 890 C CA . GLY A 1 113 ? -0.399 17.677 38.294 1.00 61.42 113 GLY A CA 1
ATOM 891 C C . GLY A 1 113 ? 0.766 18.016 37.395 1.00 58.95 113 GLY A C 1
ATOM 892 O O . GLY A 1 113 ? 0.901 19.143 36.919 1.00 59.44 113 GLY A O 1
ATOM 893 N N . ILE A 1 114 ? 1.617 17.032 37.167 1.00 56.41 114 ILE A N 1
ATOM 894 C CA . ILE A 1 114 ? 2.795 17.228 36.342 1.00 54.07 114 ILE A CA 1
ATOM 895 C C . ILE A 1 114 ? 2.876 16.106 35.329 1.00 52.89 114 ILE A C 1
ATOM 896 O O . ILE A 1 114 ? 2.389 15.010 35.581 1.00 53.76 114 ILE A O 1
ATOM 901 N N . ALA A 1 115 ? 3.466 16.378 34.175 1.00 51.69 115 ALA A N 1
ATOM 902 C CA . ALA A 1 115 ? 3.639 15.353 33.159 1.00 50.27 115 ALA A CA 1
ATOM 903 C C . ALA A 1 115 ? 4.491 14.198 33.698 1.00 48.41 115 ALA A C 1
ATOM 904 O O . ALA A 1 115 ? 5.472 14.405 34.419 1.00 46.81 115 ALA A O 1
ATOM 906 N N . ARG A 1 116 ? 4.071 12.981 33.356 1.00 48.53 116 ARG A N 1
ATOM 907 C CA . ARG A 1 116 ? 4.663 11.735 33.844 1.00 46.44 116 ARG A CA 1
ATOM 908 C C . ARG A 1 116 ? 5.177 10.942 32.658 1.00 45.12 116 ARG A C 1
ATOM 909 O O . ARG A 1 116 ? 4.599 10.989 31.576 1.00 46.31 116 ARG A O 1
ATOM 917 N N . GLY A 1 117 ? 6.265 10.209 32.856 1.00 43.39 117 GLY A N 1
ATOM 918 C CA . GLY A 1 117 ? 6.878 9.445 31.781 1.00 41.37 117 GLY A CA 1
ATOM 919 C C . GLY A 1 117 ? 7.278 8.056 32.211 1.00 40.80 117 GLY A C 1
ATOM 920 O O . GLY A 1 117 ? 7.210 7.685 33.389 1.00 40.13 117 GLY A O 1
ATOM 921 N N . LEU A 1 118 ? 7.695 7.277 31.239 1.00 40.61 118 LEU A N 1
ATOM 922 C CA . LEU A 1 118 ? 8.203 5.980 31.526 1.00 40.92 118 LEU A CA 1
ATOM 923 C C . LEU A 1 118 ? 9.482 5.759 30.736 1.00 40.69 118 LEU A C 1
ATOM 924 O O . LEU A 1 118 ? 9.628 6.266 29.618 1.00 40.77 118 LEU A O 1
ATOM 929 N N . ARG A 1 119 ? 10.416 5.020 31.328 1.00 40.85 119 ARG A N 1
ATOM 930 C CA . ARG A 1 119 ? 11.637 4.684 30.643 1.00 41.42 119 ARG A CA 1
ATOM 931 C C . ARG A 1 119 ? 11.416 3.404 29.857 1.00 43.38 119 ARG A C 1
ATOM 932 O O . ARG A 1 119 ? 10.869 2.430 30.362 1.00 43.13 119 ARG A O 1
ATOM 940 N N . LEU A 1 120 ? 11.825 3.441 28.598 1.00 45.11 120 LEU A N 1
ATOM 941 C CA . LEU A 1 120 ? 11.792 2.272 27.746 1.00 47.79 120 LEU A CA 1
ATOM 942 C C . LEU A 1 120 ? 13.215 1.767 27.493 1.00 48.80 120 LEU A C 1
ATOM 943 O O . LEU A 1 120 ? 14.140 2.570 27.316 1.00 48.47 120 LEU A O 1
ATOM 948 N N . ASN A 1 121 ? 13.386 0.447 27.514 1.00 51.05 121 ASN A N 1
ATOM 949 C CA . ASN A 1 121 ? 14.644 -0.205 27.175 1.00 52.99 121 ASN A CA 1
ATOM 950 C C . ASN A 1 121 ? 14.563 -0.796 25.777 1.00 55.73 121 ASN A C 1
ATOM 951 O O . ASN A 1 121 ? 13.753 -1.707 25.534 1.00 57.43 121 ASN A O 1
ATOM 956 N N . PRO A 1 122 ? 15.398 -0.290 24.853 1.00 56.57 122 PRO A N 1
ATOM 957 C CA . PRO A 1 122 ? 15.356 -0.795 23.491 1.00 59.03 122 PRO A CA 1
ATOM 958 C C . PRO A 1 122 ? 16.381 -1.908 23.153 1.00 61.04 122 PRO A C 1
ATOM 959 O O . PRO A 1 122 ? 16.754 -2.054 22.000 1.00 62.33 122 PRO A O 1
ATOM 963 N N . GLN A 1 123 ? 16.801 -2.696 24.141 1.00 62.32 123 GLN A N 1
ATOM 964 C CA . GLN A 1 123 ? 17.549 -3.956 23.886 1.00 64.59 123 GLN A CA 1
ATOM 965 C C . GLN A 1 123 ? 16.794 -5.163 24.413 1.00 66.32 123 GLN A C 1
ATOM 966 O O . GLN A 1 123 ? 15.597 -5.300 24.186 1.00 67.40 123 GLN A O 1
ATOM 968 N N . ARG A 1 140 ? 17.271 -5.003 33.165 1.00 64.87 140 ARG A N 1
ATOM 969 C CA . ARG A 1 140 ? 17.873 -3.930 33.943 1.00 63.72 140 ARG A CA 1
ATOM 970 C C . ARG A 1 140 ? 16.969 -2.721 34.181 1.00 62.56 140 ARG A C 1
ATOM 971 O O . ARG A 1 140 ? 16.338 -2.616 35.230 1.00 63.15 140 ARG A O 1
ATOM 972 N N . LEU A 1 141 ? 16.926 -1.795 33.221 1.00 61.22 141 LEU A N 1
ATOM 973 C CA . LEU A 1 141 ? 16.238 -0.504 33.386 1.00 59.45 141 LEU A CA 1
ATOM 974 C C . LEU A 1 141 ? 15.306 -0.223 32.224 1.00 59.11 141 LEU A C 1
ATOM 975 O O . LEU A 1 141 ? 15.708 -0.349 31.062 1.00 59.71 141 LEU A O 1
ATOM 980 N N . GLY A 1 142 ? 14.086 0.208 32.541 1.00 57.88 142 GLY A N 1
ATOM 981 C CA . GLY A 1 142 ? 13.118 0.568 31.523 1.00 57.03 142 GLY A CA 1
ATOM 982 C C . GLY A 1 142 ? 12.340 -0.650 31.084 1.00 57.58 142 GLY A C 1
ATOM 983 O O . GLY A 1 142 ? 12.843 -1.758 31.150 1.00 58.15 142 GLY A O 1
ATOM 984 N N . GLU A 1 143 ? 11.107 -0.439 30.641 1.00 57.44 143 GLU A N 1
ATOM 985 C CA . GLU A 1 143 ? 10.273 -1.516 30.100 1.00 58.53 143 GLU A CA 1
ATOM 986 C C . GLU A 1 143 ? 10.599 -1.826 28.627 1.00 58.46 143 GLU A C 1
ATOM 987 O O . GLU A 1 143 ? 11.106 -0.983 27.911 1.00 57.04 143 GLU A O 1
ATOM 993 N N . TRP A 1 144 ? 10.308 -3.043 28.184 1.00 59.91 144 TRP A N 1
ATOM 994 C CA . TRP A 1 144 ? 10.661 -3.481 26.834 1.00 60.78 144 TRP A CA 1
ATOM 995 C C . TRP A 1 144 ? 9.438 -4.064 26.138 1.00 62.16 144 TRP A C 1
ATOM 996 O O . TRP A 1 144 ? 9.333 -4.051 24.908 1.00 62.98 144 TRP A O 1
ATOM 1007 N N . ASP A 1 145 ? 8.515 -4.559 26.956 1.00 62.51 145 ASP A N 1
ATOM 1008 C CA . ASP A 1 145 ? 7.344 -5.268 26.513 1.00 64.09 145 ASP A CA 1
ATOM 1009 C C . ASP A 1 145 ? 6.266 -4.313 26.065 1.00 64.14 145 ASP A C 1
ATOM 1010 O O . ASP A 1 145 ? 5.498 -3.787 26.888 1.00 63.37 145 ASP A O 1
ATOM 1015 N N . VAL A 1 146 ? 6.207 -4.113 24.751 1.00 64.60 146 VAL A N 1
ATOM 1016 C CA . VAL A 1 146 ? 5.177 -3.300 24.140 1.00 65.07 146 VAL A CA 1
ATOM 1017 C C . VAL A 1 146 ? 3.801 -3.630 24.748 1.00 66.45 146 VAL A C 1
ATOM 1018 O O . VAL A 1 146 ? 3.200 -2.758 25.388 1.00 66.13 146 VAL A O 1
ATOM 1022 N N . PRO A 1 147 ? 3.311 -4.886 24.584 1.00 67.91 147 PRO A N 1
ATOM 1023 C CA . PRO A 1 147 ? 1.934 -5.130 24.995 1.00 69.22 147 PRO A CA 1
ATOM 1024 C C . PRO A 1 147 ? 1.681 -4.690 26.430 1.00 67.74 147 PRO A C 1
ATOM 1025 O O . PRO A 1 147 ? 0.662 -4.070 26.702 1.00 68.08 147 PRO A O 1
ATOM 1029 N N . LYS A 1 148 ? 2.616 -4.988 27.327 1.00 66.25 148 LYS A N 1
ATOM 1030 C CA . LYS A 1 148 ? 2.526 -4.572 28.728 1.00 65.25 148 LYS A CA 1
ATOM 1031 C C . LYS A 1 148 ? 2.438 -3.055 28.908 1.00 63.29 148 LYS A C 1
ATOM 1032 O O . LYS A 1 148 ? 1.656 -2.581 29.714 1.00 63.26 148 LYS A O 1
ATOM 1038 N N . VAL A 1 149 ? 3.222 -2.301 28.143 1.00 61.96 149 VAL A N 1
ATOM 1039 C CA . VAL A 1 149 ? 3.230 -0.827 28.251 1.00 61.13 149 VAL A CA 1
ATOM 1040 C C . VAL A 1 149 ? 1.904 -0.163 27.796 1.00 63.38 149 VAL A C 1
ATOM 1041 O O . VAL A 1 149 ? 1.457 0.834 28.396 1.00 63.20 149 VAL A O 1
ATOM 1045 N N . GLU A 1 150 ? 1.285 -0.730 26.755 1.00 65.70 150 GLU A N 1
ATOM 1046 C CA . GLU A 1 150 ? -0.011 -0.275 26.204 1.00 68.00 150 GLU A CA 1
ATOM 1047 C C . GLU A 1 150 ? -1.117 -0.097 27.260 1.00 69.34 150 GLU A C 1
ATOM 1048 O O . GLU A 1 150 ? -1.970 0.794 27.152 1.00 70.08 150 GLU A O 1
ATOM 1054 N N . ARG A 1 151 ? -1.080 -0.938 28.288 1.00 69.53 151 ARG A N 1
ATOM 1055 C CA . ARG A 1 151 ? -2.065 -0.909 29.351 1.00 71.67 151 ARG A CA 1
ATOM 1056 C C . ARG A 1 151 ? -1.994 0.342 30.211 1.00 70.38 151 ARG A C 1
ATOM 1057 O O . ARG A 1 151 ? -2.969 0.686 30.885 1.00 71.69 151 ARG A O 1
ATOM 1065 N N . VAL A 1 152 ? -0.840 1.008 30.217 1.00 67.79 152 VAL A N 1
ATOM 1066 C CA . VAL A 1 152 ? -0.675 2.198 31.062 1.00 66.48 152 VAL A CA 1
ATOM 1067 C C . VAL A 1 152 ? -0.594 3.494 30.261 1.00 66.09 152 VAL A C 1
ATOM 1068 O O . VAL A 1 152 ? -0.531 4.582 30.839 1.00 65.72 152 VAL A O 1
ATOM 1080 N N . ASP A 1 154 ? -2.607 5.252 29.203 1.00 69.24 154 ASP A N 1
ATOM 1081 C CA . ASP A 1 154 ? -3.588 6.180 29.762 1.00 71.11 154 ASP A CA 1
ATOM 1082 C C . ASP A 1 154 ? -3.006 7.062 30.862 1.00 69.72 154 ASP A C 1
ATOM 1083 O O . ASP A 1 154 ? -3.634 8.024 31.278 1.00 71.62 154 ASP A O 1
ATOM 1085 N N . ARG A 1 155 ? -1.813 6.742 31.339 1.00 66.93 155 ARG A N 1
ATOM 1086 C CA . ARG A 1 155 ? -1.323 7.347 32.583 1.00 65.52 155 ARG A CA 1
ATOM 1087 C C . ARG A 1 155 ? -0.047 8.177 32.388 1.00 63.26 155 ARG A C 1
ATOM 1088 O O . ARG A 1 155 ? 0.417 8.836 33.321 1.00 62.27 155 ARG A O 1
ATOM 1096 N N . ILE A 1 156 ? 0.497 8.164 31.172 1.00 62.14 156 ILE A N 1
ATOM 1097 C CA . ILE A 1 156 ? 1.763 8.823 30.910 1.00 59.67 156 ILE A CA 1
ATOM 1098 C C . ILE A 1 156 ? 1.714 9.651 29.647 1.00 60.17 156 ILE A C 1
ATOM 1099 O O . ILE A 1 156 ? 0.860 9.452 28.805 1.00 61.51 156 ILE A O 1
ATOM 1104 N N . ASN A 1 157 ? 2.682 10.545 29.529 1.00 58.85 157 ASN A N 1
ATOM 1105 C CA . ASN A 1 157 ? 2.686 11.643 28.585 1.00 59.31 157 ASN A CA 1
ATOM 1106 C C . ASN A 1 157 ? 3.884 11.527 27.628 1.00 57.19 157 ASN A C 1
ATOM 1107 O O . ASN A 1 157 ? 3.928 12.157 26.577 1.00 57.23 157 ASN A O 1
ATOM 1112 N N . GLY A 1 158 ? 4.872 10.727 28.034 1.00 54.88 158 GLY A N 1
ATOM 1113 C CA . GLY A 1 158 ? 6.141 10.609 27.321 1.00 52.36 158 GLY A CA 1
ATOM 1114 C C . GLY A 1 158 ? 7.023 9.454 27.764 1.00 49.89 158 GLY A C 1
ATOM 1115 O O . GLY A 1 158 ? 6.629 8.637 28.608 1.00 49.66 158 GLY A O 1
ATOM 1116 N N . PHE A 1 159 ? 8.217 9.391 27.175 1.00 47.91 159 PHE A N 1
ATOM 1117 C CA . PHE A 1 159 ? 9.151 8.288 27.383 1.00 46.11 159 PHE A CA 1
ATOM 1118 C C . PHE A 1 159 ? 10.573 8.799 27.531 1.00 44.78 159 PHE A C 1
ATOM 1119 O O . PHE A 1 159 ? 10.951 9.797 26.946 1.00 43.76 159 PHE A O 1
ATOM 1135 N N . ILE A 1 161 ? 13.993 7.116 26.465 1.00 50.13 161 ILE A N 1
ATOM 1136 C CA . ILE A 1 161 ? 14.641 5.976 25.813 1.00 53.70 161 ILE A CA 1
ATOM 1137 C C . ILE A 1 161 ? 16.144 6.201 25.614 1.00 55.41 161 ILE A C 1
ATOM 1138 O O . ILE A 1 161 ? 16.528 7.046 24.812 1.00 56.26 161 ILE A O 1
ATOM 1143 N N . HIS A 1 162 ? 16.968 5.439 26.352 1.00 58.12 162 HIS A N 1
ATOM 1144 C CA . HIS A 1 162 ? 18.445 5.603 26.441 1.00 60.46 162 HIS A CA 1
ATOM 1145 C C . HIS A 1 162 ? 19.181 4.406 25.858 1.00 63.17 162 HIS A C 1
ATOM 1146 O O . HIS A 1 162 ? 18.789 3.274 26.110 1.00 64.35 162 HIS A O 1
ATOM 1153 N N . ASN A 1 163 ? 20.273 4.655 25.134 1.00 65.69 163 ASN A N 1
ATOM 1154 C CA . ASN A 1 163 ? 21.122 3.578 24.599 1.00 69.22 163 ASN A CA 1
ATOM 1155 C C . ASN A 1 163 ? 22.615 3.936 24.333 1.00 70.74 163 ASN A C 1
ATOM 1156 O O . ASN A 1 163 ? 23.205 3.450 23.351 1.00 72.42 163 ASN A O 1
ATOM 1161 N N . ASN A 1 164 ? 23.231 4.750 25.207 1.00 71.01 164 ASN A N 1
ATOM 1162 C CA . ASN A 1 164 ? 24.633 5.224 24.980 1.00 72.03 164 ASN A CA 1
ATOM 1163 C C . ASN A 1 164 ? 25.568 5.192 26.206 1.00 71.52 164 ASN A C 1
ATOM 1164 O O . ASN A 1 164 ? 26.771 5.455 26.098 1.00 71.51 164 ASN A O 1
ATOM 1169 N N . ASN A 1 167 ? 27.098 6.579 22.101 1.00 73.24 167 ASN A N 1
ATOM 1170 C CA . ASN A 1 167 ? 27.310 7.051 20.738 1.00 74.27 167 ASN A CA 1
ATOM 1171 C C . ASN A 1 167 ? 28.754 7.505 20.562 1.00 74.79 167 ASN A C 1
ATOM 1172 O O . ASN A 1 167 ? 29.161 8.573 21.036 1.00 73.89 167 ASN A O 1
ATOM 1174 N N . LYS A 1 168 ? 29.527 6.649 19.908 1.00 76.26 168 LYS A N 1
ATOM 1175 C CA . LYS A 1 168 ? 30.906 6.958 19.587 1.00 77.48 168 LYS A CA 1
ATOM 1176 C C . LYS A 1 168 ? 30.914 7.995 18.447 1.00 77.49 168 LYS A C 1
ATOM 1177 O O . LYS A 1 168 ? 31.412 9.129 18.623 1.00 77.19 168 LYS A O 1
ATOM 1179 N N . ASP A 1 169 ? 30.328 7.596 17.308 1.00 77.43 169 ASP A N 1
ATOM 1180 C CA . ASP A 1 169 ? 30.158 8.433 16.114 1.00 76.83 169 ASP A CA 1
ATOM 1181 C C . ASP A 1 169 ? 28.692 8.857 15.982 1.00 74.56 169 ASP A C 1
ATOM 1182 O O . ASP A 1 169 ? 27.876 8.585 16.872 1.00 72.75 169 ASP A O 1
ATOM 1184 N N . PHE A 1 170 ? 28.376 9.536 14.879 1.00 74.07 170 PHE A N 1
ATOM 1185 C CA . PHE A 1 170 ? 27.002 9.926 14.578 1.00 72.30 170 PHE A CA 1
ATOM 1186 C C . PHE A 1 170 ? 26.244 8.782 13.898 1.00 73.29 170 PHE A C 1
ATOM 1187 O O . PHE A 1 170 ? 25.047 8.583 14.146 1.00 72.17 170 PHE A O 1
ATOM 1195 N N . GLY A 1 171 ? 26.954 8.045 13.040 1.00 74.87 171 GLY A N 1
ATOM 1196 C CA . GLY A 1 171 ? 26.415 6.859 12.383 1.00 75.86 171 GLY A CA 1
ATOM 1197 C C . GLY A 1 171 ? 25.768 5.911 13.375 1.00 74.41 171 GLY A C 1
ATOM 1198 O O . GLY A 1 171 ? 24.667 5.403 13.137 1.00 74.78 171 GLY A O 1
ATOM 1199 N N . LEU A 1 172 ? 26.450 5.682 14.494 1.00 73.04 172 LEU A N 1
ATOM 1200 C CA . LEU A 1 172 ? 25.920 4.836 15.554 1.00 71.85 172 LEU A CA 1
ATOM 1201 C C . LEU A 1 172 ? 24.605 5.398 16.069 1.00 69.59 172 LEU A C 1
ATOM 1202 O O . LEU A 1 172 ? 23.586 4.708 16.024 1.00 70.31 172 LEU A O 1
ATOM 1207 N N . PHE A 1 173 ? 24.627 6.650 16.534 1.00 67.00 173 PHE A N 1
ATOM 1208 C CA . PHE A 1 173 ? 23.419 7.310 17.002 1.00 64.19 173 PHE A CA 1
ATOM 1209 C C . PHE A 1 173 ? 22.256 7.133 16.055 1.00 64.78 173 PHE A C 1
ATOM 1210 O O . PHE A 1 173 ? 21.181 6.730 16.484 1.00 64.72 173 PHE A O 1
ATOM 1218 N N . ASP A 1 174 ? 22.471 7.451 14.779 1.00 65.76 174 ASP A N 1
ATOM 1219 C CA . ASP A 1 174 ? 21.447 7.296 13.736 1.00 66.79 174 ASP A CA 1
ATOM 1220 C C . ASP A 1 174 ? 20.841 5.895 13.741 1.00 67.25 174 ASP A C 1
ATOM 1221 O O . ASP A 1 174 ? 19.625 5.737 13.719 1.00 66.46 174 ASP A O 1
ATOM 1226 N N . ARG A 1 175 ? 21.706 4.888 13.792 1.00 68.38 175 ARG A N 1
ATOM 1227 C CA . ARG A 1 175 ? 21.267 3.503 13.874 1.00 69.72 175 ARG A CA 1
ATOM 1228 C C . ARG A 1 175 ? 20.508 3.228 15.147 1.00 67.50 175 ARG A C 1
ATOM 1229 O O . ARG A 1 175 ? 19.491 2.530 15.108 1.00 68.29 175 ARG A O 1
ATOM 1245 N N . LEU A 1 177 ? 18.820 5.153 16.827 1.00 58.87 177 LEU A N 1
ATOM 1246 C CA . LEU A 1 177 ? 17.571 5.855 16.752 1.00 57.16 177 LEU A CA 1
ATOM 1247 C C . LEU A 1 177 ? 16.568 5.059 15.911 1.00 57.67 177 LEU A C 1
ATOM 1248 O O . LEU A 1 177 ? 15.387 4.981 16.241 1.00 57.47 177 LEU A O 1
ATOM 1253 N N . GLY A 1 178 ? 17.057 4.472 14.820 1.00 58.28 178 GLY A N 1
ATOM 1254 C CA . GLY A 1 178 ? 16.265 3.601 13.969 1.00 58.44 178 GLY A CA 1
ATOM 1255 C C . GLY A 1 178 ? 15.772 2.398 14.741 1.00 57.71 178 GLY A C 1
ATOM 1256 O O . GLY A 1 178 ? 14.563 2.175 14.835 1.00 58.12 178 GLY A O 1
ATOM 1257 N N . GLU A 1 179 ? 16.718 1.646 15.300 0.50 56.49 179 GLU A N 1
ATOM 1258 C CA . GLU A 1 179 ? 16.451 0.531 16.199 0.50 55.78 179 GLU A CA 1
ATOM 1259 C C . GLU A 1 179 ? 15.339 0.827 17.208 0.50 53.63 179 GLU A C 1
ATOM 1260 O O . GLU A 1 179 ? 14.615 -0.066 17.626 0.50 54.13 179 GLU A O 1
ATOM 1266 N N . ILE A 1 180 ? 15.204 2.094 17.572 1.00 51.51 180 ILE A N 1
ATOM 1267 C CA . ILE A 1 180 ? 14.191 2.568 18.543 1.00 50.37 180 ILE A CA 1
ATOM 1268 C C . ILE A 1 180 ? 12.803 2.776 17.929 1.00 51.60 180 ILE A C 1
ATOM 1269 O O . ILE A 1 180 ? 11.797 2.459 18.567 1.00 51.23 180 ILE A O 1
ATOM 1274 N N . GLU A 1 181 ? 12.762 3.340 16.713 1.00 52.81 181 GLU A N 1
ATOM 1275 C CA . GLU A 1 181 ? 11.531 3.445 15.922 1.00 54.63 181 GLU A CA 1
ATOM 1276 C C . GLU A 1 181 ? 10.930 2.072 15.705 1.00 56.35 181 GLU A C 1
ATOM 1277 O O . GLU A 1 181 ? 9.738 1.865 15.930 1.00 56.94 181 GLU A O 1
ATOM 1283 N N . GLU A 1 182 ? 11.767 1.120 15.298 1.00 57.63 182 GLU A N 1
ATOM 1284 C CA . GLU A 1 182 ? 11.292 -0.227 14.988 1.00 60.22 182 GLU A CA 1
ATOM 1285 C C . GLU A 1 182 ? 10.685 -0.870 16.222 1.00 59.76 182 GLU A C 1
ATOM 1286 O O . GLU A 1 182 ? 9.674 -1.550 16.135 1.00 61.43 182 GLU A O 1
ATOM 1292 N N . ARG A 1 183 ? 11.277 -0.605 17.380 1.00 58.19 183 ARG A N 1
ATOM 1293 C CA . ARG A 1 183 ? 10.796 -1.163 18.642 1.00 57.52 183 ARG A CA 1
ATOM 1294 C C . ARG A 1 183 ? 9.543 -0.454 19.156 1.00 56.32 183 ARG A C 1
ATOM 1295 O O . ARG A 1 183 ? 8.561 -1.104 19.552 1.00 56.49 183 ARG A O 1
ATOM 1303 N N . PHE A 1 184 ? 9.564 0.876 19.124 1.00 54.12 184 PHE A N 1
ATOM 1304 C CA . PHE A 1 184 ? 8.563 1.620 19.852 1.00 53.65 184 PHE A CA 1
ATOM 1305 C C . PHE A 1 184 ? 7.841 2.696 19.052 1.00 54.42 184 PHE A C 1
ATOM 1306 O O . PHE A 1 184 ? 7.057 3.465 19.619 1.00 54.23 184 PHE A O 1
ATOM 1314 N N . GLY A 1 185 ? 8.088 2.747 17.744 1.00 55.90 185 GLY A N 1
ATOM 1315 C CA . GLY A 1 185 ? 7.491 3.778 16.872 1.00 56.79 185 GLY A CA 1
ATOM 1316 C C . GLY A 1 185 ? 5.998 3.955 17.104 1.00 58.39 185 GLY A C 1
ATOM 1317 O O . GLY A 1 185 ? 5.508 5.083 17.254 1.00 58.51 185 GLY A O 1
ATOM 1318 N N . ALA A 1 186 ? 5.283 2.832 17.148 1.00 59.49 186 ALA A N 1
ATOM 1319 C CA . ALA A 1 186 ? 3.856 2.819 17.400 1.00 61.16 186 ALA A CA 1
ATOM 1320 C C . ALA A 1 186 ? 3.492 3.530 18.707 1.00 60.19 186 ALA A C 1
ATOM 1321 O O . ALA A 1 186 ? 2.598 4.373 18.732 1.00 61.34 186 ALA A O 1
ATOM 1323 N N . LEU A 1 187 ? 4.185 3.196 19.789 1.00 58.73 187 LEU A N 1
ATOM 1324 C CA . LEU A 1 187 ? 4.011 3.915 21.074 1.00 58.01 187 LEU A CA 1
ATOM 1325 C C . LEU A 1 187 ? 4.448 5.390 21.081 1.00 57.11 187 LEU A C 1
ATOM 1326 O O . LEU A 1 187 ? 3.762 6.251 21.657 1.00 57.20 187 LEU A O 1
ATOM 1331 N N . ILE A 1 188 ? 5.574 5.680 20.441 1.00 56.27 188 ILE A N 1
ATOM 1332 C CA . ILE A 1 188 ? 6.098 7.039 20.454 1.00 55.88 188 ILE A CA 1
ATOM 1333 C C . ILE A 1 188 ? 5.125 7.994 19.784 1.00 57.77 188 ILE A C 1
ATOM 1334 O O . ILE A 1 188 ? 5.048 9.171 20.151 1.00 57.09 188 ILE A O 1
ATOM 1339 N N . ALA A 1 189 ? 4.352 7.455 18.840 1.00 60.13 189 ALA A N 1
ATOM 1340 C CA . ALA A 1 189 ? 3.423 8.247 18.041 1.00 62.64 189 ALA A CA 1
ATOM 1341 C C . ALA A 1 189 ? 2.253 8.775 18.883 1.00 63.74 189 ALA A C 1
ATOM 1342 O O . ALA A 1 189 ? 1.666 9.810 18.572 1.00 65.42 189 ALA A O 1
ATOM 1344 N N . ARG A 1 190 ? 1.930 8.071 19.961 1.00 63.45 190 ARG A N 1
ATOM 1345 C CA . ARG A 1 190 ? 0.767 8.419 20.766 1.00 64.31 190 ARG A CA 1
ATOM 1346 C C . ARG A 1 190 ? 1.130 9.336 21.943 1.00 62.67 190 ARG A C 1
ATOM 1347 O O . ARG A 1 190 ? 0.280 9.711 22.731 1.00 63.60 190 ARG A O 1
ATOM 1355 N N . VAL A 1 191 ? 2.396 9.715 22.053 1.00 60.43 191 VAL A N 1
ATOM 1356 C CA . VAL A 1 191 ? 2.797 10.634 23.111 1.00 58.92 191 VAL A CA 1
ATOM 1357 C C . VAL A 1 191 ? 3.410 11.886 22.511 1.00 58.67 191 VAL A C 1
ATOM 1358 O O . VAL A 1 191 ? 3.606 11.974 21.302 1.00 59.00 191 VAL A O 1
ATOM 1362 N N . ASP A 1 192 ? 3.718 12.854 23.357 1.00 57.97 192 ASP A N 1
ATOM 1363 C CA . ASP A 1 192 ? 4.137 14.143 22.846 1.00 58.64 192 ASP A CA 1
ATOM 1364 C C . ASP A 1 192 ? 5.498 14.633 23.384 1.00 55.66 192 ASP A C 1
ATOM 1365 O O . ASP A 1 192 ? 5.886 15.779 23.143 1.00 56.28 192 ASP A O 1
ATOM 1370 N N . TRP A 1 193 ? 6.228 13.764 24.084 1.00 52.92 193 TRP A N 1
ATOM 1371 C CA . TRP A 1 193 ? 7.645 14.008 24.358 1.00 49.67 193 TRP A CA 1
ATOM 1372 C C . TRP A 1 193 ? 8.501 12.762 24.617 1.00 48.20 193 TRP A C 1
ATOM 1373 O O . TRP A 1 193 ? 8.020 11.738 25.084 1.00 47.92 193 TRP A O 1
ATOM 1384 N N . VAL A 1 194 ? 9.789 12.876 24.316 1.00 46.81 194 VAL A N 1
ATOM 1385 C CA . VAL A 1 194 ? 10.725 11.795 24.509 1.00 46.09 194 VAL A CA 1
ATOM 1386 C C . VAL A 1 194 ? 12.066 12.385 24.897 1.00 44.93 194 VAL A C 1
ATOM 1387 O O . VAL A 1 194 ? 12.507 13.331 24.259 1.00 45.91 194 VAL A O 1
ATOM 1391 N N . SER A 1 195 ? 12.737 11.823 25.903 1.00 43.62 195 SER A N 1
ATOM 1392 C CA . SER A 1 195 ? 14.135 12.156 26.113 1.00 42.66 195 SER A CA 1
ATOM 1393 C C . SER A 1 195 ? 15.067 11.020 25.772 1.00 42.58 195 SER A C 1
ATOM 1394 O O . SER A 1 195 ? 14.843 9.874 26.161 1.00 42.89 195 SER A O 1
ATOM 1397 N N . LEU A 1 196 ? 16.140 11.360 25.057 1.00 42.70 196 LEU A N 1
ATOM 1398 C CA . LEU A 1 196 ? 17.057 10.362 24.480 1.00 42.63 196 LEU A CA 1
ATOM 1399 C C . LEU A 1 196 ? 18.407 10.233 25.178 1.00 41.56 196 LEU A C 1
ATOM 1400 O O . LEU A 1 196 ? 19.309 9.586 24.647 1.00 42.65 196 LEU A O 1
ATOM 1405 N N . GLY A 1 197 ? 18.561 10.827 26.354 1.00 40.22 197 GLY A N 1
ATOM 1406 C CA . GLY A 1 197 ? 19.774 10.622 27.121 1.00 39.02 197 GLY A CA 1
ATOM 1407 C C . GLY A 1 197 ? 21.002 11.340 26.591 1.00 39.31 197 GLY A C 1
ATOM 1408 O O . GLY A 1 197 ? 20.909 12.333 25.865 1.00 40.53 197 GLY A O 1
ATOM 1409 N N . GLY A 1 198 ? 22.159 10.803 26.945 1.00 39.04 198 GLY A N 1
ATOM 1410 C CA . GLY A 1 198 ? 23.435 11.455 26.761 1.00 39.14 198 GLY A CA 1
ATOM 1411 C C . GLY A 1 198 ? 24.335 10.521 25.995 1.00 39.96 198 GLY A C 1
ATOM 1412 O O . GLY A 1 198 ? 23.856 9.790 25.141 1.00 41.82 198 GLY A O 1
ATOM 1413 N N . GLY A 1 199 ? 25.637 10.551 26.253 1.00 39.69 199 GLY A N 1
ATOM 1414 C CA . GLY A 1 199 ? 26.556 9.756 25.460 1.00 40.03 199 GLY A CA 1
ATOM 1415 C C . GLY A 1 199 ? 26.883 10.334 24.104 1.00 41.02 199 GLY A C 1
ATOM 1416 O O . GLY A 1 199 ? 27.749 9.808 23.418 1.00 43.46 199 GLY A O 1
ATOM 1417 N N . ILE A 1 200 ? 26.224 11.417 23.704 1.00 40.84 200 ILE A N 1
ATOM 1418 C CA . ILE A 1 200 ? 26.433 12.005 22.379 1.00 42.23 200 ILE A CA 1
ATOM 1419 C C . ILE A 1 200 ? 27.314 13.238 22.423 1.00 42.95 200 ILE A C 1
ATOM 1420 O O . ILE A 1 200 ? 26.946 14.238 23.039 1.00 42.87 200 ILE A O 1
ATOM 1425 N N . HIS A 1 201 ? 28.451 13.160 21.734 1.00 44.45 201 HIS A N 1
ATOM 1426 C CA . HIS A 1 201 ? 29.522 14.162 21.763 1.00 44.95 201 HIS A CA 1
ATOM 1427 C C . HIS A 1 201 ? 29.284 15.314 20.819 1.00 45.53 201 HIS A C 1
ATOM 1428 O O . HIS A 1 201 ? 30.193 15.703 20.063 1.00 46.46 201 HIS A O 1
ATOM 1435 N N . PHE A 1 202 ? 28.078 15.884 20.853 1.00 44.76 202 PHE A N 1
ATOM 1436 C CA . PHE A 1 202 ? 27.737 16.879 19.841 1.00 45.30 202 PHE A CA 1
ATOM 1437 C C . PHE A 1 202 ? 28.349 18.252 20.122 1.00 45.36 202 PHE A C 1
ATOM 1438 O O . PHE A 1 202 ? 28.105 19.195 19.358 1.00 46.82 202 PHE A O 1
ATOM 1446 N N . THR A 1 203 ? 29.149 18.376 21.188 1.00 43.23 203 THR A N 1
ATOM 1447 C CA . THR A 1 203 ? 29.997 19.570 21.335 1.00 43.21 203 THR A CA 1
ATOM 1448 C C . THR A 1 203 ? 31.489 19.367 20.951 1.00 43.56 203 THR A C 1
ATOM 1449 O O . THR A 1 203 ? 32.315 20.243 21.163 1.00 42.92 203 THR A O 1
ATOM 1453 N N . GLY A 1 204 ? 31.817 18.212 20.370 1.00 44.19 204 GLY A N 1
ATOM 1454 C CA . GLY A 1 204 ? 33.192 17.899 19.986 1.00 44.85 204 GLY A CA 1
ATOM 1455 C C . GLY A 1 204 ? 33.510 18.643 18.722 1.00 46.79 204 GLY A C 1
ATOM 1456 O O . GLY A 1 204 ? 32.639 18.872 17.881 1.00 46.62 204 GLY A O 1
ATOM 1457 N N . ASP A 1 205 ? 34.760 19.028 18.564 1.00 49.14 205 ASP A N 1
ATOM 1458 C CA . ASP A 1 205 ? 35.112 19.884 17.429 1.00 52.35 205 ASP A CA 1
ATOM 1459 C C . ASP A 1 205 ? 34.603 19.502 16.024 1.00 53.74 205 ASP A C 1
ATOM 1460 O O . ASP A 1 205 ? 34.163 20.366 15.282 1.00 54.89 205 ASP A O 1
ATOM 1465 N N . ASP A 1 206 ? 34.619 18.225 15.670 1.00 54.25 206 ASP A N 1
ATOM 1466 C CA . ASP A 1 206 ? 34.357 17.878 14.288 1.00 56.13 206 ASP A CA 1
ATOM 1467 C C . ASP A 1 206 ? 33.045 17.089 14.124 1.00 54.96 206 ASP A C 1
ATOM 1468 O O . ASP A 1 206 ? 32.821 16.412 13.100 1.00 56.24 206 ASP A O 1
ATOM 1473 N N . TYR A 1 207 ? 32.177 17.171 15.136 1.00 52.05 207 TYR A N 1
ATOM 1474 C CA . TYR A 1 207 ? 30.901 16.442 15.115 1.00 49.80 207 TYR A CA 1
ATOM 1475 C C . TYR A 1 207 ? 29.937 16.997 14.074 1.00 49.49 207 TYR A C 1
ATOM 1476 O O . TYR A 1 207 ? 29.772 18.209 14.018 1.00 49.73 207 TYR A O 1
ATOM 1485 N N . PRO A 1 208 ? 29.261 16.126 13.278 1.00 49.50 208 PRO A N 1
ATOM 1486 C CA . PRO A 1 208 ? 28.350 16.671 12.247 1.00 49.67 208 PRO A CA 1
ATOM 1487 C C . PRO A 1 208 ? 27.023 17.193 12.825 1.00 47.52 208 PRO A C 1
ATOM 1488 O O . PRO A 1 208 ? 25.971 16.580 12.715 1.00 46.52 208 PRO A O 1
ATOM 1492 N N . VAL A 1 209 ? 27.107 18.375 13.403 1.00 46.90 209 VAL A N 1
ATOM 1493 C CA . VAL A 1 209 ? 26.015 18.958 14.136 1.00 46.21 209 VAL A CA 1
ATOM 1494 C C . VAL A 1 209 ? 24.795 19.152 13.271 1.00 47.02 209 VAL A C 1
ATOM 1495 O O . VAL A 1 209 ? 23.679 18.860 13.685 1.00 45.57 209 VAL A O 1
ATOM 1499 N N . ASP A 1 210 ? 25.021 19.624 12.053 1.00 50.26 210 ASP A N 1
ATOM 1500 C CA . ASP A 1 210 ? 23.920 19.849 11.101 1.00 52.18 210 ASP A CA 1
ATOM 1501 C C . ASP A 1 210 ? 23.148 18.581 10.743 1.00 51.91 210 ASP A C 1
ATOM 1502 O O . ASP A 1 210 ? 21.928 18.553 10.884 1.00 52.45 210 ASP A O 1
ATOM 1507 N N . ALA A 1 211 ? 23.841 17.534 10.311 1.00 51.83 211 ALA A N 1
ATOM 1508 C CA . ALA A 1 211 ? 23.163 16.276 9.992 1.00 51.67 211 ALA A CA 1
ATOM 1509 C C . ALA A 1 211 ? 22.440 15.726 11.219 1.00 49.74 211 ALA A C 1
ATOM 1510 O O . ALA A 1 211 ? 21.302 15.234 11.110 1.00 50.00 211 ALA A O 1
ATOM 1512 N N . PHE A 1 212 ? 23.099 15.827 12.379 1.00 47.64 212 PHE A N 1
ATOM 1513 C CA . PHE A 1 212 ? 22.551 15.326 13.631 1.00 45.32 212 PHE A CA 1
ATOM 1514 C C . PHE A 1 212 ? 21.234 16.020 13.952 1.00 45.52 212 PHE A C 1
ATOM 1515 O O . PHE A 1 212 ? 20.232 15.361 14.293 1.00 45.59 212 PHE A O 1
ATOM 1523 N N . SER A 1 213 ? 21.241 17.347 13.850 1.00 45.84 213 SER A N 1
ATOM 1524 C CA . SER A 1 213 ? 20.026 18.154 13.979 1.00 45.84 213 SER A CA 1
ATOM 1525 C C . SER A 1 213 ? 18.946 17.744 12.967 1.00 46.76 213 SER A C 1
ATOM 1526 O O . SER A 1 213 ? 17.779 17.570 13.338 1.00 46.48 213 SER A O 1
ATOM 1529 N N . ALA A 1 214 ? 19.324 17.596 11.699 1.00 47.97 214 ALA A N 1
ATOM 1530 C CA . ALA A 1 214 ? 18.358 17.250 10.662 1.00 49.96 214 ALA A CA 1
ATOM 1531 C C . ALA A 1 214 ? 17.618 15.970 11.071 1.00 50.10 214 ALA A C 1
ATOM 1532 O O . ALA A 1 214 ? 16.382 15.874 10.976 1.00 51.10 214 ALA A O 1
ATOM 1534 N N . ARG A 1 215 ? 18.393 15.016 11.590 1.00 49.30 215 ARG A N 1
ATOM 1535 C CA . ARG A 1 215 ? 17.906 13.716 11.982 1.00 48.65 215 ARG A CA 1
ATOM 1536 C C . ARG A 1 215 ? 16.945 13.817 13.139 1.00 47.90 215 ARG A C 1
ATOM 1537 O O . ARG A 1 215 ? 15.942 13.092 13.176 1.00 48.34 215 ARG A O 1
ATOM 1545 N N . LEU A 1 216 ? 17.236 14.714 14.085 1.00 47.22 216 LEU A N 1
ATOM 1546 C CA . LEU A 1 216 ? 16.336 14.935 15.219 1.00 46.28 216 LEU A CA 1
ATOM 1547 C C . LEU A 1 216 ? 15.026 15.578 14.784 1.00 47.93 216 LEU A C 1
ATOM 1548 O O . LEU A 1 216 ? 13.965 15.226 15.287 1.00 47.30 216 LEU A O 1
ATOM 1553 N N . ARG A 1 217 ? 15.097 16.500 13.822 1.00 50.11 217 ARG A N 1
ATOM 1554 C CA . ARG A 1 217 ? 13.876 17.052 13.234 1.00 52.55 217 ARG A CA 1
ATOM 1555 C C . ARG A 1 217 ? 13.070 15.976 12.519 1.00 53.97 217 ARG A C 1
ATOM 1556 O O . ARG A 1 217 ? 11.858 15.945 12.646 1.00 55.38 217 ARG A O 1
ATOM 1564 N N . ALA A 1 218 ? 13.730 15.082 11.786 1.00 54.49 218 ALA A N 1
ATOM 1565 C CA . ALA A 1 218 ? 13.003 14.012 11.094 1.00 56.05 218 ALA A CA 1
ATOM 1566 C C . ALA A 1 218 ? 12.218 13.189 12.105 1.00 55.61 218 ALA A C 1
ATOM 1567 O O . ALA A 1 218 ? 11.053 12.909 11.902 1.00 57.43 218 ALA A O 1
ATOM 1569 N N . PHE A 1 219 ? 12.847 12.837 13.217 1.00 54.21 219 PHE A N 1
ATOM 1570 C CA . PHE A 1 219 ? 12.196 12.011 14.227 1.00 53.39 219 PHE A CA 1
ATOM 1571 C C . PHE A 1 219 ? 11.069 12.791 14.897 1.00 53.82 219 PHE A C 1
ATOM 1572 O O . PHE A 1 219 ? 10.015 12.233 15.194 1.00 54.70 219 PHE A O 1
ATOM 1580 N N . SER A 1 220 ? 11.289 14.082 15.109 1.00 53.66 220 SER A N 1
ATOM 1581 C CA . SER A 1 220 ? 10.332 14.917 15.810 1.00 54.36 220 SER A CA 1
ATOM 1582 C C . SER A 1 220 ? 9.098 15.227 14.955 1.00 57.38 220 SER A C 1
ATOM 1583 O O . SER A 1 220 ? 7.984 15.323 15.481 1.00 58.23 220 SER A O 1
ATOM 1586 N N . ASP A 1 221 ? 9.300 15.387 13.647 1.00 59.07 221 ASP A N 1
ATOM 1587 C CA . ASP A 1 221 ? 8.193 15.604 12.717 1.00 62.29 221 ASP A CA 1
ATOM 1588 C C . ASP A 1 221 ? 7.326 14.344 12.541 1.00 62.99 221 ASP A C 1
ATOM 1589 O O . ASP A 1 221 ? 6.088 14.394 12.643 1.00 65.01 221 ASP A O 1
ATOM 1594 N N . ARG A 1 222 ? 7.988 13.227 12.261 1.00 61.18 222 ARG A N 1
ATOM 1595 C CA . ARG A 1 222 ? 7.338 11.955 12.105 1.00 60.77 222 ARG A CA 1
ATOM 1596 C C . ARG A 1 222 ? 6.407 11.710 13.282 1.00 60.01 222 ARG A C 1
ATOM 1597 O O . ARG A 1 222 ? 5.204 11.568 13.103 1.00 62.23 222 ARG A O 1
ATOM 1605 N N . TYR A 1 223 ? 6.956 11.715 14.489 1.00 57.09 223 TYR A N 1
ATOM 1606 C CA . TYR A 1 223 ? 6.209 11.293 15.652 1.00 55.42 223 TYR A CA 1
ATOM 1607 C C . TYR A 1 223 ? 5.450 12.394 16.338 1.00 55.09 223 TYR A C 1
ATOM 1608 O O . TYR A 1 223 ? 4.612 12.123 17.181 1.00 55.34 223 TYR A O 1
ATOM 1617 N N . GLY A 1 224 ? 5.730 13.635 15.952 1.00 54.87 224 GLY A N 1
ATOM 1618 C CA . GLY A 1 224 ? 5.087 14.805 16.545 1.00 54.67 224 GLY A CA 1
ATOM 1619 C C . GLY A 1 224 ? 5.394 14.954 18.020 1.00 52.46 224 GLY A C 1
ATOM 1620 O O . GLY A 1 224 ? 4.529 15.341 18.793 1.00 52.68 224 GLY A O 1
ATOM 1621 N N . VAL A 1 225 ? 6.630 14.646 18.402 1.00 50.10 225 VAL A N 1
ATOM 1622 C CA . VAL A 1 225 ? 7.057 14.680 19.814 1.00 48.42 225 VAL A CA 1
ATOM 1623 C C . VAL A 1 225 ? 8.112 15.744 20.089 1.00 47.48 225 VAL A C 1
ATOM 1624 O O . VAL A 1 225 ? 8.885 16.122 19.191 1.00 47.28 225 VAL A O 1
ATOM 1628 N N . GLN A 1 226 ? 8.154 16.212 21.333 1.00 46.83 226 GLN A N 1
ATOM 1629 C CA . GLN A 1 226 ? 9.248 17.086 21.764 1.00 46.01 226 GLN A CA 1
ATOM 1630 C C . GLN A 1 226 ? 10.453 16.265 22.242 1.00 44.16 226 GLN A C 1
ATOM 1631 O O . GLN A 1 226 ? 10.340 15.441 23.155 1.00 42.82 226 GLN A O 1
ATOM 1637 N N . ILE A 1 227 ? 11.604 16.507 21.623 1.00 43.59 227 ILE A N 1
ATOM 1638 C CA . ILE A 1 227 ? 12.806 15.768 21.966 1.00 42.11 227 ILE A CA 1
ATOM 1639 C C . ILE A 1 227 ? 13.569 16.438 23.099 1.00 41.07 227 ILE A C 1
ATOM 1640 O O . ILE A 1 227 ? 13.832 17.649 23.054 1.00 41.73 227 ILE A O 1
ATOM 1645 N N . TYR A 1 228 ? 13.897 15.649 24.121 1.00 39.76 228 TYR A N 1
ATOM 1646 C CA . TYR A 1 228 ? 14.827 16.089 25.168 1.00 38.94 228 TYR A CA 1
ATOM 1647 C C . TYR A 1 228 ? 16.179 15.397 25.097 1.00 37.64 228 TYR A C 1
ATOM 1648 O O . TYR A 1 228 ? 16.252 14.175 25.054 1.00 37.05 228 TYR A O 1
ATOM 1657 N N . LEU A 1 229 ? 17.232 16.206 25.084 1.00 37.52 229 LEU A N 1
ATOM 1658 C CA . LEU A 1 229 ? 18.605 15.749 25.173 1.00 37.50 229 LEU A CA 1
ATOM 1659 C C . LEU A 1 229 ? 19.179 15.945 26.585 1.00 37.52 229 LEU A C 1
ATOM 1660 O O . LEU A 1 229 ? 18.933 16.950 27.249 1.00 38.80 229 LEU A O 1
ATOM 1665 N N . GLU A 1 230 ? 19.972 14.995 27.042 1.00 37.69 230 GLU A N 1
ATOM 1666 C CA . GLU A 1 230 ? 20.449 15.031 28.426 1.00 37.25 230 GLU A CA 1
ATOM 1667 C C . GLU A 1 230 ? 21.956 15.031 28.473 1.00 35.52 230 GLU A C 1
ATOM 1668 O O . GLU A 1 230 ? 22.526 14.131 29.035 1.00 35.21 230 GLU A O 1
ATOM 1674 N N . PRO A 1 231 ? 22.610 16.049 27.863 1.00 35.01 231 PRO A N 1
ATOM 1675 C CA . PRO A 1 231 ? 24.059 16.024 27.818 1.00 34.38 231 PRO A CA 1
ATOM 1676 C C . PRO A 1 231 ? 24.695 16.175 29.206 1.00 34.36 231 PRO A C 1
ATOM 1677 O O . PRO A 1 231 ? 24.352 17.066 29.957 1.00 34.47 231 PRO A O 1
ATOM 1681 N N . GLY A 1 232 ? 25.588 15.269 29.555 1.00 34.29 232 GLY A N 1
ATOM 1682 C CA . GLY A 1 232 ? 26.382 15.419 30.756 1.00 33.91 232 GLY A CA 1
ATOM 1683 C C . GLY A 1 232 ? 27.781 15.812 30.337 1.00 34.90 232 GLY A C 1
ATOM 1684 O O . GLY A 1 232 ? 28.152 16.988 30.373 1.00 35.87 232 GLY A O 1
ATOM 1685 N N . GLU A 1 233 ? 28.550 14.824 29.916 1.00 35.12 233 GLU A N 1
ATOM 1686 C CA . GLU A 1 233 ? 29.857 15.064 29.375 1.00 37.46 233 GLU A CA 1
ATOM 1687 C C . GLU A 1 233 ? 29.901 16.169 28.288 1.00 37.68 233 GLU A C 1
ATOM 1688 O O . GLU A 1 233 ? 30.732 17.071 28.354 1.00 39.28 233 GLU A O 1
ATOM 1694 N N . ALA A 1 234 ? 29.015 16.122 27.304 1.00 36.71 234 ALA A N 1
ATOM 1695 C CA . ALA A 1 234 ? 29.027 17.161 26.254 1.00 36.62 234 ALA A CA 1
ATOM 1696 C C . ALA A 1 234 ? 28.874 18.604 26.791 1.00 35.69 234 ALA A C 1
ATOM 1697 O O . ALA A 1 234 ? 29.331 19.549 26.169 1.00 35.45 234 ALA A O 1
ATOM 1699 N N . SER A 1 235 ? 28.219 18.763 27.939 1.00 34.46 235 SER A N 1
ATOM 1700 C CA . SER A 1 235 ? 28.076 20.080 28.562 1.00 34.41 235 SER A CA 1
ATOM 1701 C C . SER A 1 235 ? 29.412 20.595 29.075 1.00 34.23 235 SER A C 1
ATOM 1702 O O . SER A 1 235 ? 29.711 21.800 28.959 1.00 34.85 235 SER A O 1
ATOM 1705 N N . ILE A 1 236 ? 30.240 19.689 29.609 1.00 32.09 236 ILE A N 1
ATOM 1706 C CA . ILE A 1 236 ? 31.428 20.150 30.321 1.00 30.58 236 ILE A CA 1
ATOM 1707 C C . ILE A 1 236 ? 32.802 19.637 29.813 1.00 31.58 236 ILE A C 1
ATOM 1708 O O . ILE A 1 236 ? 33.806 19.892 30.500 1.00 30.87 236 ILE A O 1
ATOM 1713 N N . THR A 1 237 ? 32.869 18.966 28.637 1.00 31.74 237 THR A N 1
ATOM 1714 C CA . THR A 1 237 ? 34.157 18.493 28.131 1.00 34.85 237 THR A CA 1
ATOM 1715 C C . THR A 1 237 ? 35.133 19.622 28.067 1.00 35.81 237 THR A C 1
ATOM 1716 O O . THR A 1 237 ? 34.768 20.720 27.656 1.00 35.90 237 THR A O 1
ATOM 1720 N N . LYS A 1 238 ? 36.365 19.299 28.448 1.00 35.66 238 LYS A N 1
ATOM 1721 C CA . LYS A 1 238 ? 37.538 20.134 28.248 1.00 37.33 238 LYS A CA 1
ATOM 1722 C C . LYS A 1 238 ? 37.339 21.535 28.813 1.00 36.77 238 LYS A C 1
ATOM 1723 O O . LYS A 1 238 ? 37.767 22.520 28.221 1.00 38.65 238 LYS A O 1
ATOM 1729 N N . SER A 1 239 ? 36.666 21.629 29.946 1.00 34.61 239 SER A N 1
ATOM 1730 C CA . SER A 1 239 ? 36.466 22.931 30.547 1.00 35.60 239 SER A CA 1
ATOM 1731 C C . SER A 1 239 ? 37.159 23.077 31.907 1.00 34.34 239 SER A C 1
ATOM 1732 O O . SER A 1 239 ? 37.388 24.208 32.365 1.00 35.83 239 SER A O 1
ATOM 1735 N N . THR A 1 240 ? 37.490 21.943 32.531 1.00 32.36 240 THR A N 1
ATOM 1736 C CA . THR A 1 240 ? 38.027 21.899 33.891 1.00 31.50 240 THR A CA 1
ATOM 1737 C C . THR A 1 240 ? 39.331 21.096 34.002 1.00 30.72 240 THR A C 1
ATOM 1738 O O . THR A 1 240 ? 39.514 20.111 33.292 1.00 29.45 240 THR A O 1
ATOM 1742 N N . THR A 1 241 ? 40.211 21.500 34.916 1.00 30.85 241 THR A N 1
ATOM 1743 C CA . THR A 1 241 ? 41.452 20.748 35.147 1.00 31.58 241 THR A CA 1
ATOM 1744 C C . THR A 1 241 ? 41.554 20.385 36.620 1.00 31.77 241 THR A C 1
ATOM 1745 O O . THR A 1 241 ? 40.976 21.089 37.465 1.00 32.11 241 THR A O 1
ATOM 1749 N N . LEU A 1 242 ? 42.272 19.295 36.936 1.00 31.38 242 LEU A N 1
ATOM 1750 C CA . LEU A 1 242 ? 42.675 19.063 38.312 1.00 30.92 242 LEU A CA 1
ATOM 1751 C C . LEU A 1 242 ? 44.142 19.452 38.468 1.00 32.52 242 LEU A C 1
ATOM 1752 O O . LEU A 1 242 ? 45.031 18.872 37.815 1.00 33.14 242 LEU A O 1
ATOM 1757 N N . GLU A 1 243 ? 44.377 20.474 39.292 1.00 33.21 243 GLU A N 1
ATOM 1758 C CA . GLU A 1 243 ? 45.711 21.025 39.530 1.00 34.48 243 GLU A CA 1
ATOM 1759 C C . GLU A 1 243 ? 46.320 20.387 40.759 1.00 34.74 243 GLU A C 1
ATOM 1760 O O . GLU A 1 243 ? 45.808 20.551 41.857 1.00 35.02 243 GLU A O 1
ATOM 1766 N N . VAL A 1 244 ? 47.416 19.659 40.586 1.00 35.64 244 VAL A N 1
ATOM 1767 C CA . VAL A 1 244 ? 48.083 19.002 41.718 1.00 36.04 244 VAL A CA 1
ATOM 1768 C C . VAL A 1 244 ? 49.551 19.416 41.823 1.00 37.86 244 VAL A C 1
ATOM 1769 O O . VAL A 1 244 ? 50.115 19.943 40.858 1.00 39.48 244 VAL A O 1
ATOM 1773 N N . THR A 1 245 ? 50.168 19.213 42.992 1.00 38.67 245 THR A N 1
ATOM 1774 C CA . THR A 1 245 ? 51.614 19.450 43.146 1.00 40.70 245 THR A CA 1
ATOM 1775 C C . THR A 1 245 ? 52.386 18.112 43.314 1.00 40.58 245 THR A C 1
ATOM 1776 O O . THR A 1 245 ? 51.921 17.213 43.988 1.00 41.28 245 THR A O 1
ATOM 1780 N N . VAL A 1 246 ? 53.553 18.009 42.703 1.00 41.03 246 VAL A N 1
ATOM 1781 C CA . VAL A 1 246 ? 54.495 16.881 42.863 1.00 41.58 246 VAL A CA 1
ATOM 1782 C C . VAL A 1 246 ? 55.109 16.891 44.253 1.00 42.27 246 VAL A C 1
ATOM 1783 O O . VAL A 1 246 ? 55.706 17.881 44.650 1.00 43.05 246 VAL A O 1
ATOM 1787 N N . LEU A 1 247 ? 55.004 15.791 44.979 1.00 41.90 247 LEU A N 1
ATOM 1788 C CA . LEU A 1 247 ? 55.478 15.781 46.356 1.00 42.99 247 LEU A CA 1
ATOM 1789 C C . LEU A 1 247 ? 56.774 15.033 46.516 1.00 45.70 247 LEU A C 1
ATOM 1790 O O . LEU A 1 247 ? 57.490 15.224 47.511 1.00 47.60 247 LEU A O 1
ATOM 1795 N N . ASP A 1 248 ? 57.047 14.148 45.567 0.50 45.74 248 ASP A N 1
ATOM 1796 C CA . ASP A 1 248 ? 58.104 13.190 45.715 0.50 48.32 248 ASP A CA 1
ATOM 1797 C C . ASP A 1 248 ? 58.332 12.633 44.337 0.50 49.02 248 ASP A C 1
ATOM 1798 O O . ASP A 1 248 ? 57.445 12.655 43.498 0.50 47.20 248 ASP A O 1
ATOM 1803 N N . THR A 1 249 ? 59.548 12.174 44.100 1.00 52.60 249 THR A N 1
ATOM 1804 C CA . THR A 1 249 ? 59.938 11.592 42.822 1.00 54.88 249 THR A CA 1
ATOM 1805 C C . THR A 1 249 ? 60.936 10.454 43.055 1.00 57.60 249 THR A C 1
ATOM 1806 O O . THR A 1 249 ? 61.751 10.553 43.964 1.00 59.33 249 THR A O 1
ATOM 1810 N N . LEU A 1 250 ? 60.838 9.367 42.279 1.00 58.52 250 LEU A N 1
ATOM 1811 C CA . LEU A 1 250 ? 61.628 8.156 42.547 1.00 61.99 250 LEU A CA 1
ATOM 1812 C C . LEU A 1 250 ? 61.712 7.191 41.351 1.00 63.43 250 LEU A C 1
ATOM 1813 O O . LEU A 1 250 ? 61.005 7.363 40.359 1.00 61.97 250 LEU A O 1
ATOM 1818 N N . TYR A 1 251 ? 62.586 6.188 41.450 1.00 66.78 251 TYR A N 1
ATOM 1819 C CA . TYR A 1 251 ? 62.728 5.171 40.401 1.00 69.08 251 TYR A CA 1
ATOM 1820 C C . TYR A 1 251 ? 62.634 3.739 40.922 1.00 70.70 251 TYR A C 1
ATOM 1821 O O . TYR A 1 251 ? 63.534 3.234 41.601 1.00 72.84 251 TYR A O 1
ATOM 1830 N N . ASN A 1 252 ? 61.519 3.103 40.576 1.00 69.97 252 ASN A N 1
ATOM 1831 C CA . ASN A 1 252 ? 61.270 1.699 40.856 1.00 71.77 252 ASN A CA 1
ATOM 1832 C C . ASN A 1 252 ? 60.753 1.104 39.545 1.00 72.11 252 ASN A C 1
ATOM 1833 O O . ASN A 1 252 ? 59.534 0.985 39.313 1.00 70.47 252 ASN A O 1
ATOM 1835 N N . GLY A 1 253 ? 61.695 0.781 38.668 1.00 74.80 253 GLY A N 1
ATOM 1836 C CA . GLY A 1 253 ? 61.369 0.284 37.335 1.00 75.10 253 GLY A CA 1
ATOM 1837 C C . GLY A 1 253 ? 61.148 1.420 36.358 1.00 72.92 253 GLY A C 1
ATOM 1838 O O . GLY A 1 253 ? 61.636 1.388 35.231 1.00 74.71 253 GLY A O 1
ATOM 1839 N N . LYS A 1 254 ? 60.406 2.424 36.793 1.00 68.96 254 LYS A N 1
ATOM 1840 C CA . LYS A 1 254 ? 60.086 3.544 35.939 1.00 67.18 254 LYS A CA 1
ATOM 1841 C C . LYS A 1 254 ? 60.374 4.827 36.716 1.00 65.40 254 LYS A C 1
ATOM 1842 O O . LYS A 1 254 ? 60.544 4.784 37.934 1.00 65.17 254 LYS A O 1
ATOM 1844 N N . ASN A 1 255 ? 60.482 5.952 36.015 1.00 64.26 255 ASN A N 1
ATOM 1845 C CA . ASN A 1 255 ? 60.493 7.251 36.678 1.00 62.14 255 ASN A CA 1
ATOM 1846 C C . ASN A 1 255 ? 59.121 7.459 37.327 1.00 58.56 255 ASN A C 1
ATOM 1847 O O . ASN A 1 255 ? 58.101 7.318 36.658 1.00 56.63 255 ASN A O 1
ATOM 1852 N N . LEU A 1 256 ? 59.102 7.755 38.631 1.00 57.02 256 LEU A N 1
ATOM 1853 C CA . LEU A 1 256 ? 57.853 7.964 39.371 1.00 53.34 256 LEU A CA 1
ATOM 1854 C C . LEU A 1 256 ? 57.720 9.378 39.912 1.00 51.32 256 LEU A C 1
ATOM 1855 O O . LEU A 1 256 ? 58.704 10.016 40.251 1.00 52.70 256 LEU A O 1
ATOM 1860 N N . ALA A 1 257 ? 56.493 9.875 39.959 1.00 47.96 257 ALA A N 1
ATOM 1861 C CA . ALA A 1 257 ? 56.212 11.112 40.654 1.00 46.18 257 ALA A CA 1
ATOM 1862 C C . ALA A 1 257 ? 54.921 10.946 41.433 1.00 43.43 257 ALA A C 1
ATOM 1863 O O . ALA A 1 257 ? 53.956 10.411 40.921 1.00 42.61 257 ALA A O 1
ATOM 1865 N N . ILE A 1 258 ? 54.935 11.380 42.685 1.00 42.46 258 ILE A N 1
ATOM 1866 C CA . ILE A 1 258 ? 53.765 11.331 43.532 1.00 40.05 258 ILE A CA 1
ATOM 1867 C C . ILE A 1 258 ? 53.249 12.739 43.714 1.00 38.28 258 ILE A C 1
ATOM 1868 O O . ILE A 1 258 ? 54.024 13.670 43.964 1.00 39.61 258 ILE A O 1
ATOM 1873 N N . VAL A 1 259 ? 51.939 12.891 43.581 1.00 35.58 259 VAL A N 1
ATOM 1874 C CA . VAL A 1 259 ? 51.309 14.202 43.632 1.00 33.40 259 VAL A CA 1
ATOM 1875 C C . VAL A 1 259 ? 50.350 14.247 44.817 1.00 33.18 259 VAL A C 1
ATOM 1876 O O . VAL A 1 259 ? 49.944 13.182 45.322 1.00 31.49 259 VAL A O 1
ATOM 1880 N N . ASP A 1 260 ? 49.988 15.459 45.243 1.00 33.31 260 ASP A N 1
ATOM 1881 C CA . ASP A 1 260 ? 49.056 15.649 46.372 1.00 34.38 260 ASP A CA 1
ATOM 1882 C C . ASP A 1 260 ? 47.578 15.413 45.981 1.00 33.67 260 ASP A C 1
ATOM 1883 O O . ASP A 1 260 ? 46.709 16.292 46.122 1.00 33.58 260 ASP A O 1
ATOM 1888 N N . SER A 1 261 ? 47.301 14.214 45.495 1.00 33.93 261 SER A N 1
ATOM 1889 C CA . SER A 1 261 ? 45.964 13.845 45.101 1.00 33.89 261 SER A CA 1
ATOM 1890 C C . SER A 1 261 ? 45.895 12.325 45.065 1.00 33.79 261 SER A C 1
ATOM 1891 O O . SER A 1 261 ? 46.908 11.637 45.180 1.00 35.71 261 SER A O 1
ATOM 1894 N N . SER A 1 262 ? 44.707 11.782 44.907 1.00 32.96 262 SER A N 1
ATOM 1895 C CA . SER A 1 262 ? 44.540 10.328 44.885 1.00 32.62 262 SER A CA 1
ATOM 1896 C C . SER A 1 262 ? 43.416 10.072 43.931 1.00 31.07 262 SER A C 1
ATOM 1897 O O . SER A 1 262 ? 42.394 10.786 43.978 1.00 30.43 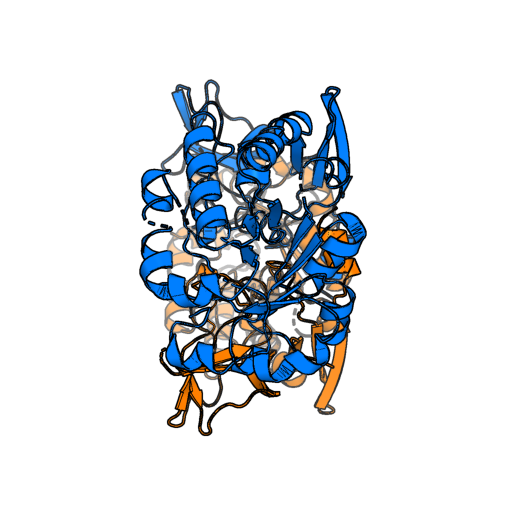262 SER A O 1
ATOM 1900 N N . ILE A 1 263 ? 43.580 9.078 43.069 1.00 30.15 263 ILE A N 1
ATOM 1901 C CA . ILE A 1 263 ? 42.522 8.796 42.119 1.00 30.00 263 ILE A CA 1
ATOM 1902 C C . ILE A 1 263 ? 41.272 8.256 42.788 1.00 30.11 263 ILE A C 1
ATOM 1903 O O . ILE A 1 263 ? 40.172 8.485 42.299 1.00 29.85 263 ILE A O 1
ATOM 1908 N N . GLU A 1 264 ? 41.430 7.568 43.913 1.00 30.93 264 GLU A N 1
ATOM 1909 C CA . GLU A 1 264 ? 40.272 7.055 44.607 1.00 32.15 264 GLU A CA 1
ATOM 1910 C C . GLU A 1 264 ? 39.421 8.187 45.202 1.00 31.38 264 GLU A C 1
ATOM 1911 O O . GLU A 1 264 ? 38.182 8.133 45.170 1.00 32.36 264 GLU A O 1
ATOM 1917 N N . ALA A 1 265 ? 40.074 9.227 45.694 1.00 29.60 265 ALA A N 1
ATOM 1918 C CA . ALA A 1 265 ? 39.368 10.301 46.328 1.00 29.13 265 ALA A CA 1
ATOM 1919 C C . ALA A 1 265 ? 38.859 11.318 45.334 1.00 28.84 265 ALA A C 1
ATOM 1920 O O . ALA A 1 265 ? 37.864 11.954 45.573 1.00 29.76 265 ALA A O 1
ATOM 1922 N N . HIS A 1 266 ? 39.542 11.482 44.215 1.00 28.46 266 HIS A N 1
ATOM 1923 C CA . HIS A 1 266 ? 39.340 12.682 43.431 1.00 27.66 266 HIS A CA 1
ATOM 1924 C C . HIS A 1 266 ? 39.083 12.426 41.986 1.00 28.08 266 HIS A C 1
ATOM 1925 O O . HIS A 1 266 ? 38.721 13.360 41.273 1.00 28.95 266 HIS A O 1
ATOM 1940 N N . LEU A 1 268 ? 37.684 9.115 40.852 1.00 28.86 268 LEU A N 1
ATOM 1941 C CA . LEU A 1 268 ? 37.319 7.759 41.101 1.00 29.35 268 LEU A CA 1
ATOM 1942 C C . LEU A 1 268 ? 37.026 6.925 39.838 1.00 30.58 268 LEU A C 1
ATOM 1943 O O . LEU A 1 268 ? 37.290 5.723 39.813 1.00 32.36 268 LEU A O 1
ATOM 1948 N N . ASP A 1 269 ? 36.489 7.529 38.791 1.00 30.92 269 ASP A N 1
ATOM 1949 C CA . ASP A 1 269 ? 36.259 6.782 37.552 1.00 32.38 269 ASP A CA 1
ATOM 1950 C C . ASP A 1 269 ? 37.534 6.189 36.988 1.00 33.51 269 ASP A C 1
ATOM 1951 O O . ASP A 1 269 ? 37.505 5.092 36.429 1.00 35.38 269 ASP A O 1
ATOM 1956 N N . LEU A 1 270 ? 38.662 6.880 37.125 1.00 32.83 270 LEU A N 1
ATOM 1957 C CA . LEU A 1 270 ? 39.911 6.262 36.667 1.00 33.05 270 LEU A CA 1
ATOM 1958 C C . LEU A 1 270 ? 40.130 4.882 37.275 1.00 33.78 270 LEU A C 1
ATOM 1959 O O . LEU A 1 270 ? 40.526 3.940 36.566 1.00 35.44 270 LEU A O 1
ATOM 1964 N N . LEU A 1 271 ? 39.875 4.778 38.580 1.00 32.92 271 LEU A N 1
ATOM 1965 C CA . LEU A 1 271 ? 40.100 3.553 39.349 1.00 33.60 271 LEU A CA 1
ATOM 1966 C C . LEU A 1 271 ? 39.044 2.506 39.008 1.00 35.12 271 LEU A C 1
ATOM 1967 O O . LEU A 1 271 ? 39.394 1.395 38.654 1.00 36.54 271 LEU A O 1
ATOM 1972 N N . ILE A 1 272 ? 37.759 2.878 39.135 1.00 35.36 272 ILE A N 1
ATOM 1973 C CA . ILE A 1 272 ? 36.614 2.034 38.793 1.00 37.44 272 ILE A CA 1
ATOM 1974 C C . ILE A 1 272 ? 36.785 1.433 37.389 1.00 38.79 272 ILE A C 1
ATOM 1975 O O . ILE A 1 272 ? 36.605 0.235 37.177 1.00 39.77 272 ILE A O 1
ATOM 1980 N N . TYR A 1 273 ? 37.088 2.259 36.408 1.00 38.06 273 TYR A N 1
ATOM 1981 C CA . TYR A 1 273 ? 37.084 1.706 35.063 1.00 40.12 273 TYR A CA 1
ATOM 1982 C C . TYR A 1 273 ? 38.474 1.427 34.514 1.00 41.21 273 TYR A C 1
ATOM 1983 O O . TYR A 1 273 ? 38.623 1.131 33.340 1.00 42.17 273 TYR A O 1
ATOM 1992 N N . ARG A 1 274 ? 39.483 1.518 35.380 1.00 41.46 274 ARG A N 1
ATOM 1993 C CA . ARG A 1 274 ? 40.868 1.264 34.981 1.00 43.74 274 ARG A CA 1
ATOM 1994 C C . ARG A 1 274 ? 41.182 2.070 33.713 1.00 44.26 274 ARG A C 1
ATOM 1995 O O . ARG A 1 274 ? 41.526 1.516 32.657 1.00 45.83 274 ARG A O 1
ATOM 1997 N N . GLU A 1 275 ? 41.014 3.388 33.830 1.00 42.79 275 GLU A N 1
ATOM 1998 C CA . GLU A 1 275 ? 41.325 4.308 32.747 1.00 43.54 275 GLU A CA 1
ATOM 1999 C C . GLU A 1 275 ? 42.453 5.222 33.203 1.00 42.44 275 GLU A C 1
ATOM 2000 O O . GLU A 1 275 ? 42.738 5.287 34.395 1.00 40.82 275 GLU A O 1
ATOM 2006 N N . THR A 1 276 ? 43.096 5.930 32.271 1.00 43.24 276 THR A N 1
ATOM 2007 C CA . THR A 1 276 ? 44.069 6.957 32.677 1.00 42.56 276 THR A CA 1
ATOM 2008 C C . THR A 1 276 ? 43.575 8.378 32.454 1.00 41.31 276 THR A C 1
ATOM 2009 O O . THR A 1 276 ? 42.592 8.619 31.741 1.00 40.58 276 THR A O 1
ATOM 2013 N N . ALA A 1 277 ? 44.270 9.305 33.103 1.00 41.01 277 ALA A N 1
ATOM 2014 C CA . ALA A 1 277 ? 44.056 10.736 32.952 1.00 40.80 277 ALA A CA 1
ATOM 2015 C C . ALA A 1 277 ? 44.734 11.312 31.691 1.00 42.74 277 ALA A C 1
ATOM 2016 O O . ALA A 1 277 ? 45.379 10.587 30.914 1.00 44.33 277 ALA A O 1
ATOM 2018 N N . LYS A 1 278 ? 44.531 12.605 31.464 1.00 43.41 278 LYS A N 1
ATOM 2019 C CA . LYS A 1 278 ? 45.098 13.286 30.304 1.00 46.22 278 LYS A CA 1
ATOM 2020 C C . LYS A 1 278 ? 46.010 14.405 30.758 1.00 46.39 278 LYS A C 1
ATOM 2021 O O . LYS A 1 278 ? 45.704 15.140 31.710 1.00 44.94 278 LYS A O 1
ATOM 2027 N N . VAL A 1 279 ? 47.142 14.517 30.085 1.00 48.55 279 VAL A N 1
ATOM 2028 C CA . VAL A 1 279 ? 48.048 15.611 30.337 1.00 50.00 279 VAL A CA 1
ATOM 2029 C C . VAL A 1 279 ? 48.455 16.187 28.995 1.00 52.98 279 VAL A C 1
ATOM 2030 O O . VAL A 1 279 ? 48.560 15.463 27.995 1.00 54.52 279 VAL A O 1
ATOM 2034 N N . LEU A 1 280 ? 48.637 17.504 28.977 1.00 54.47 280 LEU A N 1
ATOM 2035 C CA . LEU A 1 280 ? 49.041 18.233 27.782 1.00 57.37 280 LEU A CA 1
ATOM 2036 C C . LEU A 1 280 ? 50.252 19.091 28.084 1.00 59.47 280 LEU A C 1
ATOM 2037 O O . LEU A 1 280 ? 50.412 19.565 29.208 1.00 59.01 280 LEU A O 1
ATOM 2042 N N . PRO A 1 281 ? 51.166 19.207 27.104 1.00 63.01 281 PRO A N 1
ATOM 2043 C CA . PRO A 1 281 ? 51.097 18.250 25.995 1.00 64.53 281 PRO A CA 1
ATOM 2044 C C . PRO A 1 281 ? 51.695 16.939 26.495 1.00 64.54 281 PRO A C 1
ATOM 2045 O O . PRO A 1 281 ? 52.380 16.915 27.524 1.00 64.27 281 PRO A O 1
ATOM 2049 N N . ASN A 1 282 ? 51.409 15.839 25.830 1.00 65.40 282 ASN A N 1
ATOM 2050 C CA . ASN A 1 282 ? 52.010 14.593 26.273 1.00 65.44 282 ASN A CA 1
ATOM 2051 C C . ASN A 1 282 ? 53.276 14.352 25.424 1.00 68.90 282 ASN A C 1
ATOM 2052 O O . ASN A 1 282 ? 53.330 13.411 24.637 1.00 70.63 282 ASN A O 1
ATOM 2057 N N . GLU A 1 283 ? 54.268 15.243 25.569 1.00 70.08 283 GLU A N 1
ATOM 2058 C CA . GLU A 1 283 ? 55.528 15.181 24.803 1.00 73.86 283 GLU A CA 1
ATOM 2059 C C . GLU A 1 283 ? 56.721 15.599 25.658 1.00 74.30 283 GLU A C 1
ATOM 2060 O O . GLU A 1 283 ? 56.587 16.384 26.616 1.00 72.05 283 GLU A O 1
ATOM 2066 N N . GLY A 1 284 ? 57.890 15.103 25.247 1.00 77.07 284 GLY A N 1
ATOM 2067 C CA . GLY A 1 284 ? 59.174 15.357 25.904 1.00 78.27 284 GLY A CA 1
ATOM 2068 C C . GLY A 1 284 ? 59.947 14.056 25.984 1.00 79.79 284 GLY A C 1
ATOM 2069 O O . GLY A 1 284 ? 59.458 13.006 25.549 1.00 79.89 284 GLY A O 1
ATOM 2070 N N . SER A 1 285 ? 61.148 14.100 26.545 1.00 81.37 285 SER A N 1
ATOM 2071 C CA . SER A 1 285 ? 61.980 12.890 26.600 1.00 83.41 285 SER A CA 1
ATOM 2072 C C . SER A 1 285 ? 61.797 12.089 27.890 1.00 80.99 285 SER A C 1
ATOM 2073 O O . SER A 1 285 ? 61.984 10.873 27.892 1.00 82.11 285 SER A O 1
ATOM 2076 N N . HIS A 1 286 ? 61.422 12.765 28.973 1.00 77.81 286 HIS A N 1
ATOM 2077 C CA . HIS A 1 286 ? 61.252 12.097 30.253 1.00 75.50 286 HIS A CA 1
ATOM 2078 C C . HIS A 1 286 ? 59.804 11.666 30.430 1.00 71.97 286 HIS A C 1
ATOM 2079 O O . HIS A 1 286 ? 58.898 12.506 30.558 1.00 69.79 286 HIS A O 1
ATOM 2086 N N . SER A 1 287 ? 59.573 10.360 30.446 1.00 71.06 287 SER A N 1
ATOM 2087 C CA . SER A 1 287 ? 58.291 9.878 30.891 1.00 67.39 287 SER A CA 1
ATOM 2088 C C . SER A 1 287 ? 58.355 9.510 32.376 1.00 65.61 287 SER A C 1
ATOM 2089 O O . SER A 1 287 ? 59.302 8.866 32.838 1.00 67.22 287 SER A O 1
ATOM 2092 N N . TYR A 1 288 ? 57.347 9.964 33.113 1.00 61.85 288 TYR A N 1
ATOM 2093 C CA . TYR A 1 288 ? 57.140 9.583 34.502 1.00 59.69 288 TYR A CA 1
ATOM 2094 C C . TYR A 1 288 ? 55.786 8.938 34.599 1.00 56.82 288 TYR A C 1
ATOM 2095 O O . TYR A 1 288 ? 54.857 9.342 33.911 1.00 55.79 288 TYR A O 1
ATOM 2112 N N . ILE A 1 290 ? 52.668 8.645 36.966 1.00 49.94 290 ILE A N 1
ATOM 2113 C CA . ILE A 1 290 ? 52.159 9.517 38.021 1.00 47.62 290 ILE A CA 1
ATOM 2114 C C . ILE A 1 290 ? 51.162 8.906 39.011 1.00 45.92 290 ILE A C 1
ATOM 2115 O O . ILE A 1 290 ? 50.177 8.296 38.611 1.00 44.95 290 ILE A O 1
ATOM 2120 N N . CYS A 1 291 ? 51.458 9.040 40.305 1.00 45.60 291 CYS A N 1
ATOM 2121 C CA . CYS A 1 291 ? 50.696 8.330 41.345 1.00 45.76 291 CYS A CA 1
ATOM 2122 C C . CYS A 1 291 ? 50.157 9.216 42.411 1.00 44.77 291 CYS A C 1
ATOM 2123 O O . CYS A 1 291 ? 50.724 10.266 42.730 1.00 45.51 291 CYS A O 1
ATOM 2126 N N . GLY A 1 292 ? 49.115 8.722 43.043 1.00 43.82 292 GLY A N 1
ATOM 2127 C CA . GLY A 1 292 ? 48.519 9.432 44.133 1.00 43.72 292 GLY A CA 1
ATOM 2128 C C . GLY A 1 292 ? 49.269 9.270 45.431 1.00 45.52 292 GLY A C 1
ATOM 2129 O O . GLY A 1 292 ? 50.109 8.394 45.601 1.00 46.27 292 GLY A O 1
ATOM 2130 N N . LYS A 1 293 ? 48.894 10.143 46.350 1.00 46.27 293 LYS A N 1
ATOM 2131 C CA . LYS A 1 293 ? 49.419 10.250 47.684 1.00 48.47 293 LYS A CA 1
ATOM 2132 C C . LYS A 1 293 ? 48.996 9.081 48.558 1.00 49.94 293 LYS A C 1
ATOM 2133 O O . LYS A 1 293 ? 48.919 9.243 49.755 1.00 51.26 293 LYS A O 1
ATOM 2139 N N . SER A 1 294 ? 48.688 7.922 47.998 1.00 51.07 294 SER A N 1
ATOM 2140 C CA . SER A 1 294 ? 48.338 6.786 48.843 1.00 53.48 294 SER A CA 1
ATOM 2141 C C . SER A 1 294 ? 49.116 5.566 48.418 1.00 55.96 294 SER A C 1
ATOM 2142 O O . SER A 1 294 ? 49.875 5.607 47.435 1.00 56.52 294 SER A O 1
ATOM 2145 N N . CYS A 1 295 ? 48.915 4.464 49.139 1.00 58.41 295 CYS A N 1
ATOM 2146 C CA . CYS A 1 295 ? 49.735 3.261 48.904 1.00 61.45 295 CYS A CA 1
ATOM 2147 C C . CYS A 1 295 ? 49.006 2.075 48.273 1.00 61.28 295 CYS A C 1
ATOM 2148 O O . CYS A 1 295 ? 49.307 0.921 48.568 1.00 63.07 295 CYS A O 1
ATOM 2151 N N . LEU A 1 296 ? 48.071 2.371 47.379 1.00 59.47 296 LEU A N 1
ATOM 2152 C CA . LEU A 1 296 ? 47.345 1.335 46.662 1.00 59.90 296 LEU A CA 1
ATOM 2153 C C . LEU A 1 296 ? 48.003 0.917 45.342 1.00 59.94 296 LEU A C 1
ATOM 2154 O O . LEU A 1 296 ? 48.595 1.746 44.642 1.00 58.81 296 LEU A O 1
ATOM 2159 N N . ALA A 1 297 ? 47.914 -0.371 45.024 1.00 61.01 297 ALA A N 1
ATOM 2160 C CA . ALA A 1 297 ? 48.388 -0.860 43.736 1.00 62.18 297 ALA A CA 1
ATOM 2161 C C . ALA A 1 297 ? 47.842 0.048 42.620 1.00 59.89 297 ALA A C 1
ATOM 2162 O O . ALA A 1 297 ? 48.606 0.696 41.900 1.00 60.20 297 ALA A O 1
ATOM 2164 N N . GLY A 1 298 ? 46.518 0.129 42.527 1.00 57.93 298 GLY A N 1
ATOM 2165 C CA . GLY A 1 298 ? 45.855 0.915 41.502 1.00 55.06 298 GLY A CA 1
ATOM 2166 C C . GLY A 1 298 ? 46.098 2.416 41.459 1.00 52.61 298 GLY A C 1
ATOM 2167 O O . GLY A 1 298 ? 45.921 2.989 40.402 1.00 52.34 298 GLY A O 1
ATOM 2168 N N . ASP A 1 299 ? 46.501 3.055 42.572 1.00 51.41 299 ASP A N 1
ATOM 2169 C CA . ASP A 1 299 ? 46.568 4.542 42.672 1.00 48.71 299 ASP A CA 1
ATOM 2170 C C . ASP A 1 299 ? 47.533 5.246 41.705 1.00 47.90 299 ASP A C 1
ATOM 2171 O O . ASP A 1 299 ? 48.616 5.689 42.086 1.00 49.46 299 ASP A O 1
ATOM 2176 N N . VAL A 1 300 ? 47.105 5.388 40.465 1.00 45.92 300 VAL A N 1
ATOM 2177 C CA . VAL A 1 300 ? 47.988 5.751 39.384 1.00 45.78 300 VAL A CA 1
ATOM 2178 C C . VAL A 1 300 ? 47.207 6.593 38.377 1.00 43.69 300 VAL A C 1
ATOM 2179 O O . VAL A 1 300 ? 46.302 6.114 37.742 1.00 43.07 300 VAL A O 1
ATOM 2183 N N . PHE A 1 301 ? 47.554 7.861 38.251 1.00 42.38 301 PHE A N 1
ATOM 2184 C CA . PHE A 1 301 ? 46.919 8.701 37.268 1.00 41.70 301 PHE A CA 1
ATOM 2185 C C . PHE A 1 301 ? 47.227 8.238 35.831 1.00 43.35 301 PHE A C 1
ATOM 2186 O O . PHE A 1 301 ? 46.343 8.263 34.963 1.00 42.36 301 PHE A O 1
ATOM 2194 N N . GLY A 1 302 ? 48.465 7.790 35.607 1.00 44.94 302 GLY A N 1
ATOM 2195 C CA . GLY A 1 302 ? 48.869 7.282 34.312 1.00 47.29 302 GLY A CA 1
ATOM 2196 C C . GLY A 1 302 ? 50.307 7.571 34.009 1.00 49.32 302 GLY A C 1
ATOM 2197 O O . GLY A 1 302 ? 51.105 7.878 34.901 1.00 50.18 302 GLY A O 1
ATOM 2198 N N . GLU A 1 303 ? 50.648 7.486 32.738 1.00 51.12 303 GLU A N 1
ATOM 2199 C CA . GLU A 1 303 ? 52.027 7.609 32.361 1.00 53.36 303 GLU A CA 1
ATOM 2200 C C . GLU A 1 303 ? 52.210 8.625 31.251 1.00 53.73 303 GLU A C 1
ATOM 2201 O O . GLU A 1 303 ? 51.709 8.460 30.144 1.00 53.93 303 GLU A O 1
ATOM 2207 N N . PHE A 1 304 ? 52.959 9.677 31.558 1.00 53.95 304 PHE A N 1
ATOM 2208 C CA . PHE A 1 304 ? 53.051 10.830 30.670 1.00 54.56 304 PHE A CA 1
ATOM 2209 C C . PHE A 1 304 ? 54.469 11.327 30.410 1.00 57.14 304 PHE A C 1
ATOM 2210 O O . PHE A 1 304 ? 55.404 11.009 31.134 1.00 57.65 304 PHE A O 1
ATOM 2218 N N . ARG A 1 305 ? 54.606 12.127 29.358 1.00 59.27 305 ARG A N 1
ATOM 2219 C CA . ARG A 1 305 ? 55.889 12.662 28.944 1.00 62.30 305 ARG A CA 1
ATOM 2220 C C . ARG A 1 305 ? 55.966 14.160 29.230 1.00 61.47 305 ARG A C 1
ATOM 2221 O O . ARG A 1 305 ? 54.958 14.870 29.181 1.00 58.92 305 ARG A O 1
ATOM 2229 N N . PHE A 1 306 ? 57.171 14.615 29.567 1.00 63.45 306 PHE A N 1
ATOM 2230 C CA . PHE A 1 306 ? 57.453 16.020 29.864 1.00 64.38 306 PHE A CA 1
ATOM 2231 C C . PHE A 1 306 ? 58.790 16.432 29.225 1.00 68.25 306 PHE A C 1
ATOM 2232 O O . PHE A 1 306 ? 59.681 15.594 29.001 1.00 69.85 306 PHE A O 1
ATOM 2240 N N . ALA A 1 307 ? 58.924 17.726 28.937 1.00 69.62 307 ALA A N 1
ATOM 2241 C CA . ALA A 1 307 ? 60.135 18.262 28.321 1.00 73.39 307 ALA A CA 1
ATOM 2242 C C . ALA A 1 307 ? 61.317 18.336 29.305 1.00 74.83 307 ALA A C 1
ATOM 2243 O O . ALA A 1 307 ? 62.435 17.932 28.969 1.00 77.62 307 ALA A O 1
ATOM 2245 N N . GLU A 1 308 ? 61.070 18.862 30.506 1.00 72.85 308 GLU A N 1
ATOM 2246 C CA . GLU A 1 308 ? 62.095 18.898 31.544 1.00 73.94 308 GLU A CA 1
ATOM 2247 C C . GLU A 1 308 ? 61.758 17.909 32.663 1.00 71.39 308 GLU A C 1
ATOM 2248 O O . GLU A 1 308 ? 60.639 17.428 32.753 1.00 68.48 308 GLU A O 1
ATOM 2250 N N . GLU A 1 309 ? 62.744 17.608 33.501 1.00 72.61 309 GLU A N 1
ATOM 2251 C CA . GLU A 1 309 ? 62.592 16.651 34.590 1.00 70.92 309 GLU A CA 1
ATOM 2252 C C . GLU A 1 309 ? 61.646 17.133 35.702 1.00 67.37 309 GLU A C 1
ATOM 2253 O O . GLU A 1 309 ? 61.625 18.312 36.062 1.00 67.28 309 GLU A O 1
ATOM 2259 N N . LEU A 1 310 ? 60.875 16.206 36.258 1.00 64.39 310 LEU A N 1
ATOM 2260 C CA . LEU A 1 310 ? 59.997 16.524 37.380 1.00 60.70 310 LEU A CA 1
ATOM 2261 C C . LEU A 1 310 ? 60.748 16.728 38.702 1.00 61.19 310 LEU A C 1
ATOM 2262 O O . LEU A 1 310 ? 61.645 15.964 39.066 1.00 62.60 310 LEU A O 1
ATOM 2267 N N . LYS A 1 311 ? 60.368 17.793 39.392 1.00 59.88 311 LYS A N 1
ATOM 2268 C CA . LYS A 1 311 ? 60.980 18.191 40.651 1.00 60.88 311 LYS A CA 1
ATOM 2269 C C . LYS A 1 311 ? 59.872 18.342 41.705 1.00 57.54 311 LYS A C 1
ATOM 2270 O O . LYS A 1 311 ? 58.742 18.686 41.365 1.00 55.21 311 LYS A O 1
ATOM 2276 N N . VAL A 1 312 ? 60.195 18.093 42.975 1.00 56.98 312 VAL A N 1
ATOM 2277 C CA . VAL A 1 312 ? 59.278 18.371 44.075 1.00 54.37 312 VAL A CA 1
ATOM 2278 C C . VAL A 1 312 ? 58.893 19.831 43.956 1.00 53.91 312 VAL A C 1
ATOM 2279 O O . VAL A 1 312 ? 59.753 20.674 43.727 1.00 56.41 312 VAL A O 1
ATOM 2283 N N . GLY A 1 313 ? 57.608 20.133 44.063 1.00 51.12 313 GLY A N 1
ATOM 2284 C CA . GLY A 1 313 ? 57.156 21.511 43.888 1.00 51.39 313 GLY A CA 1
ATOM 2285 C C . GLY A 1 313 ? 56.563 21.818 42.517 1.00 50.40 313 GLY A C 1
ATOM 2286 O O . GLY A 1 313 ? 55.837 22.795 42.356 1.00 50.02 313 GLY A O 1
ATOM 2287 N N . ASP A 1 314 ? 56.851 20.989 41.522 1.00 50.15 314 ASP A N 1
ATOM 2288 C CA . ASP A 1 314 ? 56.313 21.228 40.185 1.00 50.00 314 ASP A CA 1
ATOM 2289 C C . ASP A 1 314 ? 54.769 21.090 40.155 1.00 47.26 314 ASP A C 1
ATOM 2290 O O . ASP A 1 314 ? 54.190 20.351 40.966 1.00 45.77 314 ASP A O 1
ATOM 2295 N N . ARG A 1 315 ? 54.141 21.816 39.227 1.00 46.55 315 ARG A N 1
ATOM 2296 C CA . ARG A 1 315 ? 52.718 21.770 38.982 1.00 45.27 315 ARG A CA 1
ATOM 2297 C C . ARG A 1 315 ? 52.358 20.906 37.776 1.00 44.57 315 ARG A C 1
ATOM 2298 O O . ARG A 1 315 ? 53.009 20.964 36.740 1.00 44.78 315 ARG A O 1
ATOM 2306 N N . ILE A 1 316 ? 51.283 20.132 37.934 1.00 43.25 316 ILE A N 1
ATOM 2307 C CA . ILE A 1 316 ? 50.736 19.250 36.894 1.00 42.80 316 ILE A CA 1
ATOM 2308 C C . ILE A 1 316 ? 49.223 19.478 36.826 1.00 41.04 316 ILE A C 1
ATOM 2309 O O . ILE A 1 316 ? 48.561 19.594 37.859 1.00 39.66 316 ILE A O 1
ATOM 2314 N N . SER A 1 317 ? 48.687 19.525 35.612 1.00 40.89 317 SER A N 1
ATOM 2315 C CA . SER A 1 317 ? 47.252 19.666 35.394 1.00 39.65 317 SER A CA 1
ATOM 2316 C C . SER A 1 317 ? 46.710 18.449 34.692 1.00 38.41 317 SER A C 1
ATOM 2317 O O . SER A 1 317 ? 47.181 18.115 33.613 1.00 39.96 317 SER A O 1
ATOM 2320 N N . PHE A 1 318 ? 45.729 17.792 35.295 1.00 36.06 318 PHE A N 1
ATOM 2321 C CA . PHE A 1 318 ? 45.002 16.754 34.601 1.00 35.05 318 PHE A CA 1
ATOM 2322 C C . PHE A 1 318 ? 43.845 17.402 33.879 1.00 35.39 318 PHE A C 1
ATOM 2323 O O . PHE A 1 318 ? 43.088 18.186 34.451 1.00 35.02 318 PHE A O 1
ATOM 2331 N N . GLN A 1 319 ? 43.728 17.072 32.604 1.00 36.55 319 GLN A N 1
ATOM 2332 C CA . GLN A 1 319 ? 42.818 17.768 31.708 1.00 37.45 319 GLN A CA 1
ATOM 2333 C C . GLN A 1 319 ? 41.444 17.123 31.722 1.00 36.65 319 GLN A C 1
ATOM 2334 O O . GLN A 1 319 ? 41.287 15.970 32.139 1.00 36.12 319 GLN A O 1
ATOM 2340 N N . ASP A 1 320 ? 40.455 17.875 31.258 1.00 37.21 320 ASP A N 1
ATOM 2341 C CA . ASP A 1 320 ? 39.105 17.365 31.091 1.00 37.83 320 ASP A CA 1
ATOM 2342 C C . ASP A 1 320 ? 38.631 16.607 32.335 1.00 36.42 320 ASP A C 1
ATOM 2343 O O . ASP A 1 320 ? 38.232 15.462 32.267 1.00 36.45 320 ASP A O 1
ATOM 2348 N N . ALA A 1 321 ? 38.652 17.300 33.461 1.00 36.16 321 ALA A N 1
ATOM 2349 C CA . ALA A 1 321 ? 38.344 16.720 34.742 1.00 34.96 321 ALA A CA 1
ATOM 2350 C C . ALA A 1 321 ? 37.014 17.153 35.341 1.00 34.82 321 ALA A C 1
ATOM 2351 O O . ALA A 1 321 ? 36.852 17.025 36.553 1.00 35.97 321 ALA A O 1
ATOM 2353 N N . ALA A 1 322 ? 36.066 17.643 34.550 1.00 34.25 322 ALA A N 1
ATOM 2354 C CA . ALA A 1 322 ? 34.809 18.165 35.120 1.00 34.21 322 ALA A CA 1
ATOM 2355 C C . ALA A 1 322 ? 33.697 17.113 35.318 1.00 34.21 322 ALA A C 1
ATOM 2356 O O . ALA A 1 322 ? 32.795 17.286 36.180 1.00 33.95 322 ALA A O 1
ATOM 2358 N N . GLY A 1 323 ? 33.722 16.067 34.487 1.00 33.34 323 GLY A N 1
ATOM 2359 C CA . GLY A 1 323 ? 32.610 15.106 34.429 1.00 33.65 323 GLY A CA 1
ATOM 2360 C C . GLY A 1 323 ? 32.805 13.970 35.398 1.00 32.32 323 GLY A C 1
ATOM 2361 O O . GLY A 1 323 ? 33.870 13.365 35.430 1.00 32.33 323 GLY A O 1
ATOM 2362 N N . TYR A 1 324 ? 31.801 13.722 36.232 1.00 32.36 324 TYR A N 1
ATOM 2363 C CA . TYR A 1 324 ? 31.799 12.562 37.102 1.00 32.19 324 TYR A CA 1
ATOM 2364 C C . TYR A 1 324 ? 33.010 12.519 38.032 1.00 32.28 324 TYR A C 1
ATOM 2365 O O . TYR A 1 324 ? 33.505 11.435 38.321 1.00 33.73 324 TYR A O 1
ATOM 2374 N N . THR A 1 325 ? 33.503 13.663 38.490 1.00 31.97 325 THR A N 1
ATOM 2375 C CA . THR A 1 325 ? 34.612 13.657 39.424 1.00 32.04 325 THR A CA 1
ATOM 2376 C C . THR A 1 325 ? 34.248 14.356 40.741 1.00 32.45 325 THR A C 1
ATOM 2377 O O . THR A 1 325 ? 34.302 13.726 41.800 1.00 32.93 325 THR A O 1
ATOM 2389 N N . VAL A 1 327 ? 31.531 15.146 41.663 1.00 30.98 327 VAL A N 1
ATOM 2390 C CA . VAL A 1 327 ? 30.262 14.645 42.070 1.00 31.74 327 VAL A CA 1
ATOM 2391 C C . VAL A 1 327 ? 30.458 13.342 42.900 1.00 31.25 327 VAL A C 1
ATOM 2392 O O . VAL A 1 327 ? 29.527 12.730 43.378 1.00 31.79 327 VAL A O 1
ATOM 2396 N N . LYS A 1 328 ? 31.688 12.900 43.047 1.00 30.13 328 LYS A N 1
ATOM 2397 C CA . LYS A 1 328 ? 31.899 11.639 43.726 1.00 30.45 328 LYS A CA 1
ATOM 2398 C C . LYS A 1 328 ? 33.244 11.591 44.449 1.00 29.27 328 LYS A C 1
ATOM 2399 O O . LYS A 1 328 ? 33.731 10.519 44.799 1.00 28.95 328 LYS A O 1
ATOM 2405 N N . LYS A 1 329 ? 33.803 12.769 44.679 1.00 27.99 329 LYS A N 1
ATOM 2406 C CA . LYS A 1 329 ? 34.992 12.896 45.456 1.00 27.78 329 LYS A CA 1
ATOM 2407 C C . LYS A 1 329 ? 34.634 12.496 46.886 1.00 28.96 329 LYS A C 1
ATOM 2408 O O . LYS A 1 329 ? 33.447 12.654 47.344 1.00 29.27 329 LYS A O 1
ATOM 2414 N N . ASN A 1 330 ? 35.647 11.990 47.582 1.00 27.53 330 ASN A N 1
ATOM 2415 C CA . ASN A 1 330 ? 35.461 11.523 48.941 1.00 28.91 330 ASN A CA 1
ATOM 2416 C C . ASN A 1 330 ? 36.688 11.777 49.839 1.00 28.61 330 ASN A C 1
ATOM 2417 O O . ASN A 1 330 ? 37.667 12.377 49.405 1.00 27.60 330 ASN A O 1
ATOM 2422 N N . TRP A 1 331 ? 36.624 11.308 51.083 1.00 29.82 331 TRP A N 1
ATOM 2423 C CA . TRP A 1 331 ? 37.674 11.571 52.069 1.00 30.21 331 TRP A CA 1
ATOM 2424 C C . TRP A 1 331 ? 38.576 10.363 52.270 1.00 30.85 331 TRP A C 1
ATOM 2425 O O . TRP A 1 331 ? 39.091 10.121 53.364 1.00 31.87 331 TRP A O 1
ATOM 2436 N N . PHE A 1 332 ? 38.755 9.595 51.207 1.00 30.87 332 PHE A N 1
ATOM 2437 C CA . PHE A 1 332 ? 39.580 8.393 51.248 1.00 32.39 332 PHE A CA 1
ATOM 2438 C C . PHE A 1 332 ? 40.908 8.705 51.954 1.00 32.29 332 PHE A C 1
ATOM 2439 O O . PHE A 1 332 ? 41.662 9.586 51.523 1.00 31.26 332 PHE A O 1
ATOM 2447 N N . ASN A 1 333 ? 41.192 8.005 53.051 1.00 33.58 333 ASN A N 1
ATOM 2448 C CA . ASN A 1 333 ? 42.441 8.222 53.772 1.00 33.24 333 ASN A CA 1
ATOM 2449 C C . ASN A 1 333 ? 42.563 9.584 54.483 1.00 32.10 333 ASN A C 1
ATOM 2450 O O . ASN A 1 333 ? 43.602 9.881 55.057 1.00 33.95 333 ASN A O 1
ATOM 2455 N N . GLY A 1 334 ? 41.520 10.409 54.454 1.00 33.93 334 GLY A N 1
ATOM 2456 C CA . GLY A 1 334 ? 41.606 11.785 54.932 1.00 30.21 334 GLY A CA 1
ATOM 2457 C C . GLY A 1 334 ? 42.519 12.680 54.095 1.00 29.40 334 GLY A C 1
ATOM 2458 O O . GLY A 1 334 ? 42.985 13.732 54.575 1.00 29.41 334 GLY A O 1
ATOM 2459 N N . VAL A 1 335 ? 42.781 12.298 52.847 1.00 28.57 335 VAL A N 1
ATOM 2460 C CA . VAL A 1 335 ? 43.571 13.179 52.001 1.00 28.64 335 VAL A CA 1
ATOM 2461 C C . VAL A 1 335 ? 42.815 14.479 51.768 1.00 27.12 335 VAL A C 1
ATOM 2462 O O . VAL A 1 335 ? 41.585 14.496 51.683 1.00 25.31 335 VAL A O 1
ATOM 2466 N N . LYS A 1 336 ? 43.557 15.568 51.716 1.00 28.69 336 LYS A N 1
ATOM 2467 C CA . LYS A 1 336 ? 42.979 16.898 51.469 1.00 29.82 336 LYS A CA 1
ATOM 2468 C C . LYS A 1 336 ? 42.088 16.918 50.205 1.00 28.82 336 LYS A C 1
ATOM 2469 O O . LYS A 1 336 ? 42.476 16.451 49.163 1.00 29.37 336 LYS A O 1
ATOM 2483 N N . PRO A 1 338 ? 40.176 18.615 47.107 1.00 28.64 338 PRO A N 1
ATOM 2484 C CA . PRO A 1 338 ? 40.585 19.725 46.256 1.00 28.99 338 PRO A CA 1
ATOM 2485 C C . PRO A 1 338 ? 39.562 20.838 46.295 1.00 28.89 338 PRO A C 1
ATOM 2486 O O . PRO A 1 338 ? 38.329 20.570 46.268 1.00 29.39 338 PRO A O 1
ATOM 2490 N N . ALA A 1 339 ? 40.030 22.078 46.388 1.00 29.25 339 ALA A N 1
ATOM 2491 C CA . ALA A 1 339 ? 39.095 23.190 46.392 1.00 29.09 339 ALA A CA 1
ATOM 2492 C C . ALA A 1 339 ? 38.395 23.245 45.021 1.00 29.40 339 ALA A C 1
ATOM 2493 O O . ALA A 1 339 ? 38.893 22.692 44.006 1.00 30.32 339 ALA A O 1
ATOM 2495 N N . ILE A 1 340 ? 37.245 23.900 44.994 1.00 29.21 340 ILE A N 1
ATOM 2496 C CA . ILE A 1 340 ? 36.566 24.193 43.750 1.00 29.99 340 ILE A CA 1
ATOM 2497 C C . ILE A 1 340 ? 36.821 25.648 43.417 1.00 30.85 340 ILE A C 1
ATOM 2498 O O . ILE A 1 340 ? 36.608 26.517 44.243 1.00 31.75 340 ILE A O 1
ATOM 2503 N N . ALA A 1 341 ? 37.333 25.888 42.216 1.00 31.95 341 ALA A N 1
ATOM 2504 C CA . ALA A 1 341 ? 37.697 27.218 41.760 1.00 32.84 341 ALA A CA 1
ATOM 2505 C C . ALA A 1 341 ? 37.267 27.403 40.325 1.00 33.75 341 ALA A C 1
ATOM 2506 O O . ALA A 1 341 ? 37.159 26.400 39.546 1.00 32.97 341 ALA A O 1
ATOM 2508 N N . ILE A 1 342 ? 37.067 28.687 39.988 1.00 34.14 342 ILE A N 1
ATOM 2509 C CA . ILE A 1 342 ? 36.641 29.126 38.670 1.00 35.03 342 ILE A CA 1
ATOM 2510 C C . ILE A 1 342 ? 37.651 30.108 38.072 1.00 36.89 342 ILE A C 1
ATOM 2511 O O . ILE A 1 342 ? 38.128 31.027 38.751 1.00 37.52 342 ILE A O 1
ATOM 2516 N N . ARG A 1 343 ? 37.972 29.930 36.797 1.00 37.41 343 ARG A N 1
ATOM 2517 C CA . ARG A 1 343 ? 38.623 30.991 36.088 1.00 39.35 343 ARG A CA 1
ATOM 2518 C C . ARG A 1 343 ? 37.535 31.788 35.360 1.00 39.25 343 ARG A C 1
ATOM 2519 O O . ARG A 1 343 ? 36.838 31.246 34.516 1.00 38.75 343 ARG A O 1
ATOM 2527 N N . GLU A 1 344 ? 37.391 33.067 35.728 1.00 39.79 344 GLU A N 1
ATOM 2528 C CA . GLU A 1 344 ? 36.383 33.980 35.163 1.00 39.50 344 GLU A CA 1
ATOM 2529 C C . GLU A 1 344 ? 36.745 34.420 33.749 1.00 39.50 344 GLU A C 1
ATOM 2530 O O . GLU A 1 344 ? 37.866 34.226 33.293 1.00 39.23 344 GLU A O 1
ATOM 2536 N N . LEU A 1 345 ? 35.784 35.012 33.050 1.00 39.16 345 LEU A N 1
ATOM 2537 C CA . LEU A 1 345 ? 35.975 35.308 31.647 1.00 40.23 345 LEU A CA 1
ATOM 2538 C C . LEU A 1 345 ? 37.135 36.248 31.445 1.00 43.17 345 LEU A C 1
ATOM 2539 O O . LEU A 1 345 ? 37.606 36.363 30.323 1.00 45.48 345 LEU A O 1
ATOM 2544 N N . ASP A 1 346 ? 37.598 36.910 32.505 1.00 43.98 346 ASP A N 1
ATOM 2545 C CA . ASP A 1 346 ? 38.602 37.939 32.352 1.00 47.43 346 ASP A CA 1
ATOM 2546 C C . ASP A 1 346 ? 39.980 37.437 32.731 1.00 48.42 346 ASP A C 1
ATOM 2547 O O . ASP A 1 346 ? 40.942 38.220 32.793 1.00 51.14 346 ASP A O 1
ATOM 2552 N N . GLY A 1 347 ? 40.071 36.143 32.990 1.00 46.54 347 GLY A N 1
ATOM 2553 C CA . GLY A 1 347 ? 41.315 35.541 33.431 1.00 47.60 347 GLY A CA 1
ATOM 2554 C C . GLY A 1 347 ? 41.499 35.446 34.937 1.00 47.83 347 GLY A C 1
ATOM 2555 O O . GLY A 1 347 ? 42.360 34.666 35.392 1.00 48.48 347 GLY A O 1
ATOM 2556 N N . SER A 1 348 ? 40.729 36.226 35.721 1.00 47.03 348 SER A N 1
ATOM 2557 C CA . SER A 1 348 ? 40.809 36.160 37.215 1.00 46.91 348 SER A CA 1
ATOM 2558 C C . SER A 1 348 ? 40.390 34.752 37.758 1.00 45.19 348 SER A C 1
ATOM 2559 O O . SER A 1 348 ? 39.436 34.117 37.275 1.00 43.89 348 SER A O 1
ATOM 2561 N N . VAL A 1 349 ? 41.118 34.258 38.741 1.00 46.44 349 VAL A N 1
ATOM 2562 C CA . VAL A 1 349 ? 40.844 32.943 39.297 1.00 45.22 349 VAL A CA 1
ATOM 2563 C C . VAL A 1 349 ? 40.391 33.140 40.715 1.00 45.54 349 VAL A C 1
ATOM 2564 O O . VAL A 1 349 ? 41.099 33.741 41.520 1.00 46.91 349 VAL A O 1
ATOM 2566 N N . ARG A 1 350 ? 39.189 32.653 41.012 1.00 44.93 350 ARG A N 1
ATOM 2567 C CA . ARG A 1 350 ? 38.641 32.744 42.357 1.00 45.31 350 ARG A CA 1
ATOM 2568 C C . ARG A 1 350 ? 38.204 31.401 42.937 1.00 43.11 350 ARG A C 1
ATOM 2569 O O . ARG A 1 350 ? 37.726 30.500 42.215 1.00 42.29 350 ARG A O 1
ATOM 2577 N N . THR A 1 351 ? 38.364 31.282 44.249 1.00 42.30 351 THR A N 1
ATOM 2578 C CA . THR A 1 351 ? 37.977 30.088 44.973 1.00 40.37 351 THR A CA 1
ATOM 2579 C C . THR A 1 351 ? 36.543 30.200 45.403 1.00 39.94 351 THR A C 1
ATOM 2580 O O . THR A 1 351 ? 36.139 31.193 46.023 1.00 39.91 351 THR A O 1
ATOM 2584 N N . VAL A 1 352 ? 35.783 29.159 45.071 1.00 38.32 352 VAL A N 1
ATOM 2585 C CA . VAL A 1 352 ? 34.403 29.052 45.484 1.00 38.29 352 VAL A CA 1
ATOM 2586 C C . VAL A 1 352 ? 34.278 28.299 46.801 1.00 37.76 352 VAL A C 1
ATOM 2587 O O . VAL A 1 352 ? 33.412 28.612 47.615 1.00 38.59 352 VAL A O 1
ATOM 2591 N N . ARG A 1 353 ? 35.111 27.281 47.003 1.00 36.36 353 ARG A N 1
ATOM 2592 C CA . ARG A 1 353 ? 34.861 26.358 48.093 1.00 35.30 353 ARG A CA 1
ATOM 2593 C C . ARG A 1 353 ? 36.134 25.686 48.529 1.00 35.01 353 ARG A C 1
ATOM 2594 O O . ARG A 1 353 ? 36.716 24.954 47.752 1.00 34.81 353 ARG A O 1
ATOM 2602 N N . GLU A 1 354 ? 36.568 25.952 49.759 1.00 35.42 354 GLU A N 1
ATOM 2603 C CA . GLU A 1 354 ? 37.673 25.208 50.352 1.00 35.79 354 GLU A CA 1
ATOM 2604 C C . GLU A 1 354 ? 37.097 24.214 51.333 1.00 34.28 354 GLU A C 1
ATOM 2605 O O . GLU A 1 354 ? 36.181 24.544 52.102 1.00 34.71 354 GLU A O 1
ATOM 2611 N N . PHE A 1 355 ? 37.611 22.994 51.289 1.00 32.16 355 PHE A N 1
ATOM 2612 C CA . PHE A 1 355 ? 37.201 21.980 52.218 1.00 31.12 355 PHE A CA 1
ATOM 2613 C C . PHE A 1 355 ? 38.228 21.949 53.336 1.00 31.85 355 PHE A C 1
ATOM 2614 O O . PHE A 1 355 ? 39.429 21.972 53.076 1.00 32.74 355 PHE A O 1
ATOM 2622 N N . THR A 1 356 ? 37.770 21.937 54.584 1.00 31.57 356 THR A N 1
ATOM 2623 C CA . THR A 1 356 ? 38.677 22.055 55.710 1.00 32.14 356 THR A CA 1
ATOM 2624 C C . THR A 1 356 ? 38.622 20.810 56.564 1.00 31.62 356 THR A C 1
ATOM 2625 O O . THR A 1 356 ? 37.826 19.878 56.311 1.00 29.98 356 THR A O 1
ATOM 2629 N N . TYR A 1 357 ? 39.436 20.826 57.616 1.00 32.02 357 TYR A N 1
ATOM 2630 C CA . TYR A 1 357 ? 39.382 19.773 58.607 1.00 31.75 357 TYR A CA 1
ATOM 2631 C C . TYR A 1 357 ? 37.958 19.571 59.098 1.00 31.39 357 TYR A C 1
ATOM 2632 O O . TYR A 1 357 ? 37.467 18.434 59.111 1.00 32.09 357 TYR A O 1
ATOM 2641 N N . ALA A 1 358 ? 37.280 20.664 59.457 1.00 31.51 358 ALA A N 1
ATOM 2642 C CA . ALA A 1 358 ? 35.861 20.627 59.873 1.00 30.79 358 ALA A CA 1
ATOM 2643 C C . ALA A 1 358 ? 34.952 19.792 58.939 1.00 29.86 358 ALA A C 1
ATOM 2644 O O . ALA A 1 358 ? 34.245 18.894 59.415 1.00 28.91 358 ALA A O 1
ATOM 2646 N N . ASP A 1 359 ? 34.986 20.072 57.626 1.00 28.96 359 ASP A N 1
ATOM 2647 C CA . ASP A 1 359 ? 34.280 19.234 56.653 1.00 28.44 359 ASP A CA 1
ATOM 2648 C C . ASP A 1 359 ? 34.588 17.754 56.838 1.00 27.87 359 ASP A C 1
ATOM 2649 O O . ASP A 1 359 ? 33.664 16.926 56.912 1.00 29.18 359 ASP A O 1
ATOM 2654 N N . TYR A 1 360 ? 35.876 17.424 56.946 1.00 26.61 360 TYR A N 1
ATOM 2655 C CA . TYR A 1 360 ? 36.303 16.064 57.052 1.00 25.25 360 TYR A CA 1
ATOM 2656 C C . TYR A 1 360 ? 35.727 15.478 58.323 1.00 27.09 360 TYR A C 1
ATOM 2657 O O . TYR A 1 360 ? 35.111 14.384 58.288 1.00 27.66 360 TYR A O 1
ATOM 2666 N N . GLU A 1 361 ? 35.911 16.186 59.444 1.00 27.42 361 GLU A N 1
ATOM 2667 C CA . GLU A 1 361 ? 35.452 15.670 60.732 1.00 28.08 361 GLU A CA 1
ATOM 2668 C C . GLU A 1 361 ? 33.926 15.433 60.763 1.00 28.91 361 GLU A C 1
ATOM 2669 O O . GLU A 1 361 ? 33.452 14.406 61.252 1.00 29.42 361 GLU A O 1
ATOM 2675 N N . GLN A 1 362 ? 33.167 16.343 60.163 1.00 29.00 362 GLN A N 1
ATOM 2676 C CA . GLN A 1 362 ? 31.710 16.246 60.150 1.00 30.74 362 GLN A CA 1
ATOM 2677 C C . GLN A 1 362 ? 31.162 15.180 59.203 1.00 30.81 362 GLN A C 1
ATOM 2678 O O . GLN A 1 362 ? 29.954 14.895 59.159 1.00 32.24 362 GLN A O 1
ATOM 2684 N N . SER A 1 363 ? 32.026 14.584 58.416 1.00 30.01 363 SER A N 1
ATOM 2685 C CA . SER A 1 363 ? 31.540 13.586 57.472 1.00 31.16 363 SER A CA 1
ATOM 2686 C C . SER A 1 363 ? 31.568 12.273 58.197 1.00 31.66 363 SER A C 1
ATOM 2687 O O . SER A 1 363 ? 30.990 11.307 57.747 1.00 32.01 363 SER A O 1
ATOM 2690 N N . LEU A 1 364 ? 32.251 12.262 59.342 1.00 31.90 364 LEU A N 1
ATOM 2691 C CA . LEU A 1 364 ? 32.553 11.032 60.052 1.00 32.67 364 LEU A CA 1
ATOM 2692 C C . LEU A 1 364 ? 31.725 10.828 61.294 1.00 34.70 364 LEU A C 1
ATOM 2693 O O . LEU A 1 364 ? 31.595 9.703 61.773 1.00 36.42 364 LEU A O 1
ATOM 2698 N N . SER A 1 365 ? 31.216 11.912 61.853 1.00 35.63 365 SER A N 1
ATOM 2699 C CA . SER A 1 365 ? 30.265 11.822 62.955 1.00 38.97 365 SER A CA 1
ATOM 2700 C C . SER A 1 365 ? 29.512 13.138 63.193 1.00 40.42 365 SER A C 1
ATOM 2701 O O . SER A 1 365 ? 29.820 14.141 62.503 1.00 38.73 365 SER A O 1
ATOM 2710 N N . ILE B 1 2 ? 14.249 6.509 62.848 1.00 58.47 2 ILE B N 1
ATOM 2711 C CA . ILE B 1 2 ? 15.323 6.388 61.837 1.00 54.01 2 ILE B CA 1
ATOM 2712 C C . ILE B 1 2 ? 14.851 5.738 60.530 1.00 52.43 2 ILE B C 1
ATOM 2713 O O . ILE B 1 2 ? 14.185 4.703 60.563 1.00 53.13 2 ILE B O 1
ATOM 2715 N N . GLU B 1 3 ? 15.211 6.338 59.391 1.00 50.30 3 GLU B N 1
ATOM 2716 C CA . GLU B 1 3 ? 14.900 5.796 58.066 1.00 48.48 3 GLU B CA 1
ATOM 2717 C C . GLU B 1 3 ? 16.118 5.190 57.373 1.00 44.62 3 GLU B C 1
ATOM 2718 O O . GLU B 1 3 ? 17.250 5.571 57.635 1.00 42.86 3 GLU B O 1
ATOM 2724 N N . THR B 1 4 ? 15.886 4.257 56.462 1.00 42.27 4 THR B N 1
ATOM 2725 C CA . THR B 1 4 ? 17.003 3.671 55.771 1.00 39.10 4 THR B CA 1
ATOM 2726 C C . THR B 1 4 ? 17.457 4.643 54.677 1.00 37.79 4 THR B C 1
ATOM 2727 O O . THR B 1 4 ? 16.720 5.522 54.297 1.00 38.94 4 THR B O 1
ATOM 2731 N N . PRO B 1 5 ? 18.698 4.522 54.213 1.00 35.96 5 PRO B N 1
ATOM 2732 C CA . PRO B 1 5 ? 19.717 3.622 54.707 1.00 34.17 5 PRO B CA 1
ATOM 2733 C C . PRO B 1 5 ? 20.417 4.225 55.908 1.00 34.20 5 PRO B C 1
ATOM 2734 O O . PRO B 1 5 ? 20.454 5.461 56.061 1.00 35.73 5 PRO B O 1
ATOM 2738 N N . TYR B 1 6 ? 20.967 3.370 56.755 1.00 33.10 6 TYR B N 1
ATOM 2739 C CA . TYR B 1 6 ? 21.901 3.806 57.775 1.00 33.40 6 TYR B CA 1
ATOM 2740 C C . TYR B 1 6 ? 22.903 2.674 58.099 1.00 32.68 6 TYR B C 1
ATOM 2741 O O . TYR B 1 6 ? 22.606 1.478 57.875 1.00 32.20 6 TYR B O 1
ATOM 2750 N N . TYR B 1 7 ? 24.090 3.068 58.576 1.00 31.53 7 TYR B N 1
ATOM 2751 C CA . TYR B 1 7 ? 25.081 2.129 59.061 1.00 30.40 7 TYR B CA 1
ATOM 2752 C C . TYR B 1 7 ? 24.788 1.960 60.531 1.00 32.03 7 TYR B C 1
ATOM 2753 O O . TYR B 1 7 ? 24.709 2.963 61.261 1.00 33.87 7 TYR B O 1
ATOM 2762 N N . LEU B 1 8 ? 24.640 0.723 61.001 1.00 32.40 8 LEU B N 1
ATOM 2763 C CA . LEU B 1 8 ? 24.301 0.515 62.414 1.00 33.24 8 LEU B CA 1
ATOM 2764 C C . LEU B 1 8 ? 25.466 -0.123 63.134 1.00 32.87 8 LEU B C 1
ATOM 2765 O O . LEU B 1 8 ? 25.830 -1.264 62.872 1.00 33.34 8 LEU B O 1
ATOM 2770 N N . ILE B 1 9 ? 26.085 0.622 64.021 1.00 33.05 9 ILE B N 1
ATOM 2771 C CA . ILE B 1 9 ? 27.191 0.078 64.745 1.00 32.93 9 ILE B CA 1
ATOM 2772 C C . ILE B 1 9 ? 26.681 -0.556 66.028 1.00 34.77 9 ILE B C 1
ATOM 2773 O O . ILE B 1 9 ? 26.122 0.125 66.886 1.00 35.76 9 ILE B O 1
ATOM 2778 N N . ASP B 1 10 ? 26.860 -1.870 66.132 1.00 35.25 10 ASP B N 1
ATOM 2779 C CA . ASP B 1 10 ? 26.410 -2.602 67.295 1.00 38.25 10 ASP B CA 1
ATOM 2780 C C . ASP B 1 10 ? 27.402 -2.468 68.474 1.00 37.42 10 ASP B C 1
ATOM 2781 O O . ASP B 1 10 ? 28.483 -3.069 68.477 1.00 35.34 10 ASP B O 1
ATOM 2786 N N . LYS B 1 11 ? 26.987 -1.718 69.492 1.00 38.25 11 LYS B N 1
ATOM 2787 C CA . LYS B 1 11 ? 27.826 -1.477 70.639 1.00 38.68 11 LYS B CA 1
ATOM 2788 C C . LYS B 1 11 ? 28.394 -2.789 71.253 1.00 39.71 11 LYS B C 1
ATOM 2789 O O . LYS B 1 11 ? 29.600 -2.893 71.531 1.00 38.43 11 LYS B O 1
ATOM 2795 N N . ALA B 1 12 ? 27.537 -3.785 71.459 1.00 41.47 12 ALA B N 1
ATOM 2796 C CA . ALA B 1 12 ? 27.994 -5.045 72.067 1.00 43.49 12 ALA B CA 1
ATOM 2797 C C . ALA B 1 12 ? 29.020 -5.847 71.217 1.00 42.38 12 ALA B C 1
ATOM 2798 O O . ALA B 1 12 ? 29.931 -6.454 71.771 1.00 42.39 12 ALA B O 1
ATOM 2800 N N . LYS B 1 13 ? 28.862 -5.840 69.892 1.00 41.68 13 LYS B N 1
ATOM 2801 C CA . LYS B 1 13 ? 29.764 -6.564 68.999 1.00 41.71 13 LYS B CA 1
ATOM 2802 C C . LYS B 1 13 ? 31.102 -5.868 68.823 1.00 40.00 13 LYS B C 1
ATOM 2803 O O . LYS B 1 13 ? 32.151 -6.526 68.711 1.00 40.08 13 LYS B O 1
ATOM 2809 N N . LEU B 1 14 ? 31.061 -4.545 68.801 1.00 39.04 14 LEU B N 1
ATOM 2810 C CA . LEU B 1 14 ? 32.271 -3.780 68.761 1.00 38.26 14 LEU B CA 1
ATOM 2811 C C . LEU B 1 14 ? 33.055 -4.077 70.031 1.00 39.55 14 LEU B C 1
ATOM 2812 O O . LEU B 1 14 ? 34.230 -4.400 69.953 1.00 39.86 14 LEU B O 1
ATOM 2817 N N . THR B 1 15 ? 32.402 -4.005 71.187 1.00 41.00 15 THR B N 1
ATOM 2818 C CA . THR B 1 15 ? 33.053 -4.325 72.455 1.00 42.62 15 THR B CA 1
ATOM 2819 C C . THR B 1 15 ? 33.687 -5.713 72.493 1.00 43.63 15 THR B C 1
ATOM 2820 O O . THR B 1 15 ? 34.802 -5.852 72.994 1.00 43.71 15 THR B O 1
ATOM 2824 N N . ARG B 1 16 ? 32.978 -6.725 71.984 1.00 44.85 16 ARG B N 1
ATOM 2825 C CA . ARG B 1 16 ? 33.533 -8.076 71.833 1.00 46.59 16 ARG B CA 1
ATOM 2826 C C . ARG B 1 16 ? 34.929 -7.948 71.197 1.00 45.10 16 ARG B C 1
ATOM 2827 O O . ARG B 1 16 ? 35.886 -8.453 71.743 1.00 46.35 16 ARG B O 1
ATOM 2835 N N . ASN B 1 17 ? 35.059 -7.186 70.107 1.00 43.45 17 ASN B N 1
ATOM 2836 C CA . ASN B 1 17 ? 36.343 -7.004 69.421 1.00 41.48 17 ASN B CA 1
ATOM 2837 C C . ASN B 1 17 ? 37.351 -6.306 70.295 1.00 40.94 17 ASN B C 1
ATOM 2838 O O . ASN B 1 17 ? 38.535 -6.643 70.305 1.00 40.62 17 ASN B O 1
ATOM 2851 N N . GLU B 1 19 ? 37.563 -6.276 73.500 1.00 44.96 19 GLU B N 1
ATOM 2852 C CA . GLU B 1 19 ? 38.060 -7.130 74.569 1.00 46.63 19 GLU B CA 1
ATOM 2853 C C . GLU B 1 19 ? 39.103 -8.120 74.079 1.00 47.08 19 GLU B C 1
ATOM 2854 O O . GLU B 1 19 ? 39.985 -8.532 74.846 1.00 48.49 19 GLU B O 1
ATOM 2860 N N . ARG B 1 20 ? 39.015 -8.514 72.818 1.00 46.08 20 ARG B N 1
ATOM 2861 C CA . ARG B 1 20 ? 39.954 -9.519 72.317 1.00 46.38 20 ARG B CA 1
ATOM 2862 C C . ARG B 1 20 ? 41.290 -8.848 72.022 1.00 45.36 20 ARG B C 1
ATOM 2863 O O . ARG B 1 20 ? 42.354 -9.402 72.287 1.00 46.22 20 ARG B O 1
ATOM 2871 N N . ILE B 1 21 ? 41.208 -7.627 71.506 1.00 43.79 21 ILE B N 1
ATOM 2872 C CA . ILE B 1 21 ? 42.357 -6.732 71.407 1.00 43.11 21 ILE B CA 1
ATOM 2873 C C . ILE B 1 21 ? 43.110 -6.527 72.758 1.00 43.47 21 ILE B C 1
ATOM 2874 O O . ILE B 1 21 ? 44.296 -6.841 72.861 1.00 43.95 21 ILE B O 1
ATOM 2879 N N . ALA B 1 22 ? 42.417 -6.028 73.775 1.00 43.32 22 ALA B N 1
ATOM 2880 C CA . ALA B 1 22 ? 42.971 -5.907 75.129 1.00 44.23 22 ALA B CA 1
ATOM 2881 C C . ALA B 1 22 ? 43.697 -7.216 75.599 1.00 45.70 22 ALA B C 1
ATOM 2882 O O . ALA B 1 22 ? 44.860 -7.195 76.053 1.00 45.52 22 ALA B O 1
ATOM 2884 N N . HIS B 1 23 ? 43.005 -8.346 75.467 1.00 46.40 23 HIS B N 1
ATOM 2885 C CA . HIS B 1 23 ? 43.561 -9.658 75.794 1.00 47.92 23 HIS B CA 1
ATOM 2886 C C . HIS B 1 23 ? 44.936 -9.828 75.116 1.00 46.72 23 HIS B C 1
ATOM 2887 O O . HIS B 1 23 ? 45.917 -10.130 75.771 1.00 47.06 23 HIS B O 1
ATOM 2894 N N . VAL B 1 24 ? 45.012 -9.564 73.815 1.00 44.62 24 VAL B N 1
ATOM 2895 C CA . VAL B 1 24 ? 46.282 -9.622 73.110 1.00 43.65 24 VAL B CA 1
ATOM 2896 C C . VAL B 1 24 ? 47.309 -8.653 73.707 1.00 43.57 24 VAL B C 1
ATOM 2897 O O . VAL B 1 24 ? 48.442 -9.046 73.958 1.00 44.35 24 VAL B O 1
ATOM 2901 N N . ARG B 1 25 ? 46.912 -7.402 73.936 1.00 42.45 25 ARG B N 1
ATOM 2902 C CA . ARG B 1 25 ? 47.805 -6.408 74.512 1.00 43.02 25 ARG B CA 1
ATOM 2903 C C . ARG B 1 25 ? 48.333 -6.896 75.867 1.00 45.29 25 ARG B C 1
ATOM 2904 O O . ARG B 1 25 ? 49.495 -6.714 76.205 1.00 45.97 25 ARG B O 1
ATOM 2912 N N . GLU B 1 26 ? 47.459 -7.524 76.631 1.00 46.67 26 GLU B N 1
ATOM 2913 C CA . GLU B 1 26 ? 47.772 -7.962 77.971 1.00 49.40 26 GLU B CA 1
ATOM 2914 C C . GLU B 1 26 ? 48.785 -9.147 77.922 1.00 49.88 26 GLU B C 1
ATOM 2915 O O . GLU B 1 26 ? 49.830 -9.127 78.597 1.00 50.52 26 GLU B O 1
ATOM 2921 N N . LYS B 1 27 ? 48.481 -10.141 77.083 1.00 48.97 27 LYS B N 1
ATOM 2922 C CA . LYS B 1 27 ? 49.279 -11.362 76.946 1.00 49.05 27 LYS B CA 1
ATOM 2923 C C . LYS B 1 27 ? 50.609 -11.116 76.272 1.00 48.88 27 LYS B C 1
ATOM 2924 O O . LYS B 1 27 ? 51.605 -11.750 76.623 1.00 50.62 27 LYS B O 1
ATOM 2930 N N . SER B 1 28 ? 50.625 -10.184 75.322 1.00 46.88 28 SER B N 1
ATOM 2931 C CA . SER B 1 28 ? 51.766 -9.971 74.459 1.00 46.57 28 SER B CA 1
ATOM 2932 C C . SER B 1 28 ? 52.614 -8.839 74.949 1.00 46.78 28 SER B C 1
ATOM 2933 O O . SER B 1 28 ? 53.815 -8.863 74.744 1.00 47.32 28 SER B O 1
ATOM 2936 N N . GLY B 1 29 ? 51.992 -7.820 75.552 1.00 43.52 29 GLY B N 1
ATOM 2937 C CA . GLY B 1 29 ? 52.670 -6.544 75.826 1.00 43.42 29 GLY B CA 1
ATOM 2938 C C . GLY B 1 29 ? 52.848 -5.713 74.560 1.00 43.26 29 GLY B C 1
ATOM 2939 O O . GLY B 1 29 ? 53.541 -4.690 74.553 1.00 43.48 29 GLY B O 1
ATOM 2940 N N . ALA B 1 30 ? 52.233 -6.156 73.468 1.00 43.26 30 ALA B N 1
ATOM 2941 C CA . ALA B 1 30 ? 52.273 -5.410 72.226 1.00 42.52 30 ALA B CA 1
ATOM 2942 C C . ALA B 1 30 ? 51.217 -4.311 72.357 1.00 42.55 30 ALA B C 1
ATOM 2943 O O . ALA B 1 30 ? 50.284 -4.428 73.161 1.00 43.46 30 ALA B O 1
ATOM 2945 N N . LYS B 1 31 ? 51.383 -3.219 71.620 1.00 42.21 31 LYS B N 1
ATOM 2946 C CA . LYS B 1 31 ? 50.387 -2.144 71.664 1.00 41.67 31 LYS B CA 1
ATOM 2947 C C . LYS B 1 31 ? 49.581 -2.164 70.367 1.00 40.34 31 LYS B C 1
ATOM 2948 O O . LYS B 1 31 ? 50.071 -2.597 69.363 1.00 39.45 31 LYS B O 1
ATOM 2954 N N . ALA B 1 32 ? 48.331 -1.723 70.418 1.00 40.51 32 ALA B N 1
ATOM 2955 C CA . ALA B 1 32 ? 47.438 -1.747 69.264 1.00 40.10 32 ALA B CA 1
ATOM 2956 C C . ALA B 1 32 ? 46.930 -0.350 68.983 1.00 39.06 32 ALA B C 1
ATOM 2957 O O . ALA B 1 32 ? 46.450 0.346 69.914 1.00 39.82 32 ALA B O 1
ATOM 2959 N N . LEU B 1 33 ? 47.011 0.039 67.707 1.00 37.03 33 LEU B N 1
ATOM 2960 C CA . LEU B 1 33 ? 46.537 1.336 67.249 1.00 35.12 33 LEU B CA 1
ATOM 2961 C C . LEU B 1 33 ? 45.453 1.153 66.187 1.00 34.39 33 LEU B C 1
ATOM 2962 O O . LEU B 1 33 ? 45.599 0.339 65.275 1.00 34.29 33 LEU B O 1
ATOM 2967 N N . LEU B 1 34 ? 44.356 1.896 66.310 1.00 34.03 34 LEU B N 1
ATOM 2968 C CA . LEU B 1 34 ? 43.299 1.826 65.301 1.00 33.99 34 LEU B CA 1
ATOM 2969 C C . LEU B 1 34 ? 43.825 2.441 64.007 1.00 33.12 34 LEU B C 1
ATOM 2970 O O . LEU B 1 34 ? 44.305 3.562 64.032 1.00 33.69 34 LEU B O 1
ATOM 2975 N N . ALA B 1 35 ? 43.747 1.734 62.891 1.00 32.50 35 ALA B N 1
ATOM 2976 C CA . ALA B 1 35 ? 44.110 2.363 61.587 1.00 32.76 35 ALA B CA 1
ATOM 2977 C C . ALA B 1 35 ? 42.973 3.227 61.055 1.00 32.54 35 ALA B C 1
ATOM 2978 O O . ALA B 1 35 ? 41.940 2.692 60.641 1.00 32.77 35 ALA B O 1
ATOM 2980 N N . LEU B 1 36 ? 43.145 4.554 61.114 1.00 32.76 36 LEU B N 1
ATOM 2981 C CA . LEU B 1 36 ? 42.074 5.476 60.741 1.00 33.13 36 LEU B CA 1
ATOM 2982 C C . LEU B 1 36 ? 41.664 5.402 59.253 1.00 33.62 36 LEU B C 1
ATOM 2983 O O . LEU B 1 36 ? 40.557 5.758 58.919 1.00 34.09 36 LEU B O 1
ATOM 2988 N N . LYS B 1 37 ? 42.522 4.871 58.374 1.00 34.28 37 LYS B N 1
ATOM 2989 C CA . LYS B 1 37 ? 42.137 4.700 56.969 1.00 34.65 37 LYS B CA 1
ATOM 2990 C C . LYS B 1 37 ? 40.960 3.724 56.798 1.00 34.83 37 LYS B C 1
ATOM 2991 O O . LYS B 1 37 ? 40.168 3.845 55.854 1.00 35.42 37 LYS B O 1
ATOM 2997 N N . CYS B 1 38 ? 40.819 2.784 57.729 1.00 34.10 38 CYS B N 1
ATOM 2998 C CA . CYS B 1 38 ? 39.774 1.792 57.646 1.00 33.32 38 CYS B CA 1
ATOM 2999 C C . CYS B 1 38 ? 38.480 2.309 58.286 1.00 33.85 38 CYS B C 1
ATOM 3000 O O . CYS B 1 38 ? 37.364 2.098 57.750 1.00 34.04 38 CYS B O 1
ATOM 3003 N N . PHE B 1 39 ? 38.637 2.992 59.433 1.00 33.04 39 PHE B N 1
ATOM 3004 C CA . PHE B 1 39 ? 37.497 3.342 60.303 1.00 32.01 39 PHE B CA 1
ATOM 3005 C C . PHE B 1 39 ? 37.853 4.545 61.139 1.00 30.80 39 PHE B C 1
ATOM 3006 O O . PHE B 1 39 ? 38.807 4.505 61.876 1.00 30.12 39 PHE B O 1
ATOM 3014 N N . ALA B 1 40 ? 37.072 5.609 61.002 1.00 30.05 40 ALA B N 1
ATOM 3015 C CA . ALA B 1 40 ? 37.329 6.889 61.629 1.00 28.61 40 ALA B CA 1
ATOM 3016 C C . ALA B 1 40 ? 36.009 7.514 62.115 1.00 29.43 40 ALA B C 1
ATOM 3017 O O . ALA B 1 40 ? 35.831 8.737 62.165 1.00 29.64 40 ALA B O 1
ATOM 3019 N N . THR B 1 41 ? 35.092 6.648 62.531 1.00 29.86 41 THR B N 1
ATOM 3020 C CA . THR B 1 41 ? 33.803 7.084 63.018 1.00 30.74 41 THR B CA 1
ATOM 3021 C C . THR B 1 41 ? 33.970 7.462 64.486 1.00 31.17 41 THR B C 1
ATOM 3022 O O . THR B 1 41 ? 33.692 6.651 65.404 1.00 31.62 41 THR B O 1
ATOM 3026 N N . TRP B 1 42 ? 34.394 8.704 64.683 1.00 30.19 42 TRP B N 1
ATOM 3027 C CA . TRP B 1 42 ? 34.915 9.132 65.964 1.00 30.87 42 TRP B CA 1
ATOM 3028 C C . TRP B 1 42 ? 33.932 9.100 67.148 1.00 33.30 42 TRP B C 1
ATOM 3029 O O . TRP B 1 42 ? 34.370 8.952 68.282 1.00 33.82 42 TRP B O 1
ATOM 3040 N N . SER B 1 43 ? 32.626 9.165 66.897 1.00 34.24 43 SER B N 1
ATOM 3041 C CA . SER B 1 43 ? 31.675 9.122 68.004 1.00 36.45 43 SER B CA 1
ATOM 3042 C C . SER B 1 43 ? 31.722 7.841 68.857 1.00 37.29 43 SER B C 1
ATOM 3043 O O . SER B 1 43 ? 31.079 7.794 69.937 1.00 38.26 43 SER B O 1
ATOM 3046 N N . VAL B 1 44 ? 32.439 6.811 68.375 1.00 35.78 44 VAL B N 1
ATOM 3047 C CA . VAL B 1 44 ? 32.625 5.597 69.145 1.00 36.36 44 VAL B CA 1
ATOM 3048 C C . VAL B 1 44 ? 34.051 5.465 69.685 1.00 36.37 44 VAL B C 1
ATOM 3049 O O . VAL B 1 44 ? 34.386 4.460 70.309 1.00 36.64 44 VAL B O 1
ATOM 3053 N N . PHE B 1 45 ? 34.889 6.475 69.478 1.00 36.70 45 PHE B N 1
ATOM 3054 C CA . PHE B 1 45 ? 36.223 6.429 70.051 1.00 38.05 45 PHE B CA 1
ATOM 3055 C C . PHE B 1 45 ? 36.252 6.316 71.586 1.00 40.81 45 PHE B C 1
ATOM 3056 O O . PHE B 1 45 ? 37.120 5.656 72.154 1.00 40.74 45 PHE B O 1
ATOM 3064 N N . ASP B 1 46 ? 35.305 6.962 72.250 1.00 43.99 46 ASP B N 1
ATOM 3065 C CA . ASP B 1 46 ? 35.199 6.886 73.704 1.00 46.94 46 ASP B CA 1
ATOM 3066 C C . ASP B 1 46 ? 35.047 5.459 74.141 1.00 47.63 46 ASP B C 1
ATOM 3067 O O . ASP B 1 46 ? 35.647 5.053 75.135 1.00 48.55 46 ASP B O 1
ATOM 3072 N N . LEU B 1 47 ? 34.281 4.682 73.385 1.00 47.64 47 LEU B N 1
ATOM 3073 C CA . LEU B 1 47 ? 34.181 3.269 73.693 1.00 48.27 47 LEU B CA 1
ATOM 3074 C C . LEU B 1 47 ? 35.480 2.498 73.410 1.00 46.12 47 LEU B C 1
ATOM 3075 O O . LEU B 1 47 ? 35.885 1.708 74.236 1.00 47.45 47 LEU B O 1
ATOM 3088 N N . ARG B 1 49 ? 38.716 3.662 73.158 1.00 41.47 49 ARG B N 1
ATOM 3089 C CA . ARG B 1 49 ? 39.881 4.222 73.841 1.00 42.24 49 ARG B CA 1
ATOM 3090 C C . ARG B 1 49 ? 40.466 3.310 74.943 1.00 42.63 49 ARG B C 1
ATOM 3091 O O . ARG B 1 49 ? 41.670 3.042 74.970 1.00 41.05 49 ARG B O 1
ATOM 3099 N N . ASP B 1 50 ? 39.615 2.842 75.853 1.00 43.81 50 ASP B N 1
ATOM 3100 C CA . ASP B 1 50 ? 40.125 2.124 77.014 1.00 45.06 50 ASP B CA 1
ATOM 3101 C C . ASP B 1 50 ? 40.669 0.733 76.706 1.00 44.04 50 ASP B C 1
ATOM 3102 O O . ASP B 1 50 ? 41.218 0.087 77.592 1.00 44.64 50 ASP B O 1
ATOM 3107 N N . TYR B 1 51 ? 40.539 0.289 75.454 1.00 41.71 51 TYR B N 1
ATOM 3108 C CA . TYR B 1 51 ? 40.976 -1.039 75.067 1.00 40.55 51 TYR B CA 1
ATOM 3109 C C . TYR B 1 51 ? 42.144 -1.001 74.117 1.00 38.91 51 TYR B C 1
ATOM 3110 O O . TYR B 1 51 ? 42.737 -2.045 73.810 1.00 38.95 51 TYR B O 1
ATOM 3127 N N . ASP B 1 53 ? 45.597 1.587 72.284 1.00 37.41 53 ASP B N 1
ATOM 3128 C CA . ASP B 1 53 ? 46.748 2.414 72.691 1.00 38.12 53 ASP B CA 1
ATOM 3129 C C . ASP B 1 53 ? 46.909 3.697 71.869 1.00 37.52 53 ASP B C 1
ATOM 3130 O O . ASP B 1 53 ? 47.845 4.461 72.126 1.00 39.37 53 ASP B O 1
ATOM 3135 N N . GLY B 1 54 ? 46.010 3.932 70.910 1.00 35.73 54 GLY B N 1
ATOM 3136 C CA . GLY B 1 54 ? 46.137 5.029 69.970 1.00 35.06 54 GLY B CA 1
ATOM 3137 C C . GLY B 1 54 ? 45.655 4.744 68.544 1.00 34.40 54 GLY B C 1
ATOM 3138 O O . GLY B 1 54 ? 44.890 3.802 68.283 1.00 35.08 54 GLY B O 1
ATOM 3139 N N . THR B 1 55 ? 46.126 5.549 67.614 1.00 33.40 55 THR B N 1
ATOM 3140 C CA . THR B 1 55 ? 45.657 5.515 66.240 1.00 33.05 55 THR B CA 1
ATOM 3141 C C . THR B 1 55 ? 46.880 5.605 65.383 1.00 33.03 55 THR B C 1
ATOM 3142 O O . THR B 1 55 ? 47.899 6.084 65.829 1.00 33.91 55 THR B O 1
ATOM 3146 N N . THR B 1 56 ? 46.792 5.135 64.158 1.00 33.37 56 THR B N 1
ATOM 3147 C CA . THR B 1 56 ? 47.820 5.419 63.173 1.00 34.12 56 THR B CA 1
ATOM 3148 C C . THR B 1 56 ? 47.144 6.065 61.942 1.00 32.87 56 THR B C 1
ATOM 3149 O O . THR B 1 56 ? 46.008 5.801 61.671 1.00 32.72 56 THR B O 1
ATOM 3153 N N . SER B 1 57 ? 47.854 6.911 61.228 1.00 32.92 57 SER B N 1
ATOM 3154 C CA . SER B 1 57 ? 47.270 7.779 60.219 1.00 33.95 57 SER B CA 1
ATOM 3155 C C . SER B 1 57 ? 48.081 7.822 58.962 1.00 33.65 57 SER B C 1
ATOM 3156 O O . SER B 1 57 ? 49.277 7.638 59.013 1.00 35.47 57 SER B O 1
ATOM 3159 N N . SER B 1 58 ? 47.467 8.180 57.848 1.00 33.28 58 SER B N 1
ATOM 3160 C CA . SER B 1 58 ? 48.243 8.398 56.642 1.00 33.64 58 SER B CA 1
ATOM 3161 C C . SER B 1 58 ? 48.061 9.750 56.002 1.00 33.08 58 SER B C 1
ATOM 3162 O O . SER B 1 58 ? 48.355 9.903 54.838 1.00 34.05 58 SER B O 1
ATOM 3165 N N . SER B 1 59 ? 47.578 10.728 56.757 1.00 32.24 59 SER B N 1
ATOM 3166 C CA . SER B 1 59 ? 47.341 12.072 56.243 1.00 31.56 59 SER B CA 1
ATOM 3167 C C . SER B 1 59 ? 47.265 13.028 57.412 1.00 31.75 59 SER B C 1
ATOM 3168 O O . SER B 1 59 ? 47.062 12.614 58.558 1.00 31.67 59 SER B O 1
ATOM 3171 N N . LEU B 1 60 ? 47.484 14.301 57.122 1.00 31.56 60 LEU B N 1
ATOM 3172 C CA . LEU B 1 60 ? 47.241 15.345 58.077 1.00 31.61 60 LEU B CA 1
ATOM 3173 C C . LEU B 1 60 ? 45.886 15.191 58.767 1.00 30.67 60 LEU B C 1
ATOM 3174 O O . LEU B 1 60 ? 45.824 15.072 59.993 1.00 31.29 60 LEU B O 1
ATOM 3179 N N . PHE B 1 61 ? 44.799 15.180 58.012 1.00 29.87 61 PHE B N 1
ATOM 3180 C CA . PHE B 1 61 ? 43.521 15.177 58.688 1.00 28.23 61 PHE B CA 1
ATOM 3181 C C . PHE B 1 61 ? 43.359 13.972 59.609 1.00 27.78 61 PHE B C 1
ATOM 3182 O O . PHE B 1 61 ? 42.806 14.087 60.697 1.00 27.89 61 PHE B O 1
ATOM 3190 N N . GLU B 1 62 ? 43.904 12.832 59.213 1.00 27.36 62 GLU B N 1
ATOM 3191 C CA . GLU B 1 62 ? 43.770 11.649 60.044 1.00 27.17 62 GLU B CA 1
ATOM 3192 C C . GLU B 1 62 ? 44.555 11.747 61.354 1.00 27.11 62 GLU B C 1
ATOM 3193 O O . GLU B 1 62 ? 43.988 11.464 62.444 1.00 26.30 62 GLU B O 1
ATOM 3199 N N . VAL B 1 63 ? 45.814 12.185 61.268 1.00 26.39 63 VAL B N 1
ATOM 3200 C CA . VAL B 1 63 ? 46.584 12.429 62.472 1.00 27.63 63 VAL B CA 1
ATOM 3201 C C . VAL B 1 63 ? 45.948 13.465 63.408 1.00 27.66 63 VAL B C 1
ATOM 3202 O O . VAL B 1 63 ? 45.908 13.267 64.619 1.00 27.89 63 VAL B O 1
ATOM 3206 N N . ARG B 1 64 ? 45.419 14.542 62.860 1.00 27.48 64 ARG B N 1
ATOM 3207 C CA . ARG B 1 64 ? 44.661 15.479 63.701 1.00 28.75 64 ARG B CA 1
ATOM 3208 C C . ARG B 1 64 ? 43.416 14.811 64.345 1.00 29.58 64 ARG B C 1
ATOM 3209 O O . ARG B 1 64 ? 43.144 14.988 65.574 1.00 30.11 64 ARG B O 1
ATOM 3217 N N . LEU B 1 65 ? 42.690 14.027 63.553 1.00 27.95 65 LEU B N 1
ATOM 3218 C CA . LEU B 1 65 ? 41.505 13.401 64.093 1.00 29.09 65 LEU B CA 1
ATOM 3219 C C . LEU B 1 65 ? 41.891 12.489 65.249 1.00 30.08 65 LEU B C 1
ATOM 3220 O O . LEU B 1 65 ? 41.201 12.494 66.250 1.00 32.33 65 LEU B O 1
ATOM 3225 N N . GLY B 1 66 ? 42.991 11.727 65.115 1.00 30.52 66 GLY B N 1
ATOM 3226 C CA . GLY B 1 66 ? 43.403 10.754 66.124 1.00 30.60 66 GLY B CA 1
ATOM 3227 C C . GLY B 1 66 ? 43.852 11.471 67.387 1.00 33.33 66 GLY B C 1
ATOM 3228 O O . GLY B 1 66 ? 43.484 11.066 68.488 1.00 33.39 66 GLY B O 1
ATOM 3229 N N . ARG B 1 67 ? 44.650 12.538 67.226 1.00 34.82 67 ARG B N 1
ATOM 3230 C CA . ARG B 1 67 ? 45.069 13.348 68.360 1.00 37.15 67 ARG B CA 1
ATOM 3231 C C . ARG B 1 67 ? 43.889 13.999 69.053 1.00 38.63 67 ARG B C 1
ATOM 3232 O O . ARG B 1 67 ? 43.738 13.822 70.256 1.00 40.32 67 ARG B O 1
ATOM 3240 N N . GLU B 1 68 ? 43.043 14.710 68.310 1.00 38.68 68 GLU B N 1
ATOM 3241 C CA . GLU B 1 68 ? 41.945 15.468 68.932 1.00 39.50 68 GLU B CA 1
ATOM 3242 C C . GLU B 1 68 ? 40.801 14.653 69.485 1.00 39.42 68 GLU B C 1
ATOM 3243 O O . GLU B 1 68 ? 40.204 15.055 70.454 1.00 41.23 68 GLU B O 1
ATOM 3249 N N . ARG B 1 69 ? 40.477 13.509 68.902 1.00 38.21 69 ARG B N 1
ATOM 3250 C CA . ARG B 1 69 ? 39.273 12.802 69.346 1.00 38.08 69 ARG B CA 1
ATOM 3251 C C . ARG B 1 69 ? 39.609 11.434 69.890 1.00 37.73 69 ARG B C 1
ATOM 3252 O O . ARG B 1 69 ? 38.769 10.787 70.478 1.00 38.79 69 ARG B O 1
ATOM 3260 N N . PHE B 1 70 ? 40.795 10.927 69.623 1.00 36.29 70 PHE B N 1
ATOM 3261 C CA . PHE B 1 70 ? 41.088 9.611 70.145 1.00 35.89 70 PHE B CA 1
ATOM 3262 C C . PHE B 1 70 ? 42.039 9.690 71.307 1.00 36.93 70 PHE B C 1
ATOM 3263 O O . PHE B 1 70 ? 41.824 9.025 72.306 1.00 37.92 70 PHE B O 1
ATOM 3271 N N . GLY B 1 71 ? 43.076 10.523 71.187 1.00 37.44 71 GLY B N 1
ATOM 3272 C CA . GLY B 1 71 ? 44.057 10.704 72.251 1.00 38.26 71 GLY B CA 1
ATOM 3273 C C . GLY B 1 71 ? 45.037 9.554 72.323 1.00 38.14 71 GLY B C 1
ATOM 3274 O O . GLY B 1 71 ? 45.115 8.744 71.390 1.00 37.53 71 GLY B O 1
ATOM 3275 N N . LYS B 1 72 ? 45.774 9.479 73.431 1.00 39.67 72 LYS B N 1
ATOM 3276 C CA . LYS B 1 72 ? 46.784 8.431 73.674 1.00 40.59 72 LYS B CA 1
ATOM 3277 C C . LYS B 1 72 ? 47.921 8.553 72.631 1.00 40.06 72 LYS B C 1
ATOM 3278 O O . LYS B 1 72 ? 48.288 9.670 72.281 1.00 40.66 72 LYS B O 1
ATOM 3284 N N . GLU B 1 73 ? 48.478 7.451 72.150 1.00 39.17 73 GLU B N 1
ATOM 3285 C CA . GLU B 1 73 ? 49.571 7.530 71.187 1.00 39.99 73 GLU B CA 1
ATOM 3286 C C . GLU B 1 73 ? 49.058 7.740 69.748 1.00 39.59 73 GLU B C 1
ATOM 3287 O O . GLU B 1 73 ? 48.153 7.017 69.279 1.00 39.88 73 GLU B O 1
ATOM 3293 N N . THR B 1 74 ? 49.626 8.714 69.043 1.00 39.25 74 THR B N 1
ATOM 3294 C CA . THR B 1 74 ? 49.294 8.914 67.633 1.00 38.96 74 THR B CA 1
ATOM 3295 C C . THR B 1 74 ? 50.512 8.718 66.743 1.00 37.64 74 THR B C 1
ATOM 3296 O O . THR B 1 74 ? 51.568 9.304 66.983 1.00 37.98 74 THR B O 1
ATOM 3300 N N . HIS B 1 75 ? 50.356 7.884 65.725 1.00 36.65 75 HIS B N 1
ATOM 3301 C CA . HIS B 1 75 ? 51.430 7.592 64.753 1.00 36.01 75 HIS B CA 1
ATOM 3302 C C . HIS B 1 75 ? 51.047 8.179 63.427 1.00 35.49 75 HIS B C 1
ATOM 3303 O O . HIS B 1 75 ? 49.892 8.076 63.004 1.00 35.17 75 HIS B O 1
ATOM 3310 N N . ALA B 1 76 ? 52.013 8.813 62.785 1.00 35.69 76 ALA B N 1
ATOM 3311 C CA . ALA B 1 76 ? 51.789 9.373 61.467 1.00 36.44 76 ALA B CA 1
ATOM 3312 C C . ALA B 1 76 ? 52.584 8.619 60.419 1.00 36.93 76 ALA B C 1
ATOM 3313 O O . ALA B 1 76 ? 53.748 8.304 60.632 1.00 38.18 76 ALA B O 1
ATOM 3315 N N . TYR B 1 77 ? 51.949 8.316 59.300 1.00 37.46 77 TYR B N 1
ATOM 3316 C CA . TYR B 1 77 ? 52.638 7.745 58.159 1.00 39.08 77 TYR B CA 1
ATOM 3317 C C . TYR B 1 77 ? 52.176 8.457 56.906 1.00 40.57 77 TYR B C 1
ATOM 3318 O O . TYR B 1 77 ? 51.046 8.961 56.842 1.00 41.26 77 TYR B O 1
ATOM 3327 N N . SER B 1 78 ? 53.045 8.521 55.911 1.00 41.74 78 SER B N 1
ATOM 3328 C CA . SER B 1 78 ? 52.635 8.998 54.608 1.00 43.14 78 SER B CA 1
ATOM 3329 C C . SER B 1 78 ? 53.563 8.439 53.578 1.00 43.66 78 SER B C 1
ATOM 3330 O O . SER B 1 78 ? 54.711 8.157 53.880 1.00 44.77 78 SER B O 1
ATOM 3333 N N . VAL B 1 79 ? 53.050 8.290 52.365 1.00 43.49 79 VAL B N 1
ATOM 3334 C CA . VAL B 1 79 ? 53.857 7.935 51.217 1.00 44.60 79 VAL B CA 1
ATOM 3335 C C . VAL B 1 79 ? 54.719 9.139 50.841 1.00 45.24 79 VAL B C 1
ATOM 3336 O O . VAL B 1 79 ? 55.895 8.980 50.549 1.00 46.23 79 VAL B O 1
ATOM 3340 N N . ALA B 1 80 ? 54.161 10.342 50.923 1.00 44.93 80 ALA B N 1
ATOM 3341 C CA . ALA B 1 80 ? 54.917 11.565 50.624 1.00 46.39 80 ALA B CA 1
ATOM 3342 C C . ALA B 1 80 ? 54.440 12.760 51.452 1.00 46.04 80 ALA B C 1
ATOM 3343 O O . ALA B 1 80 ? 53.314 13.238 51.219 1.00 46.35 80 ALA B O 1
ATOM 3345 N N . TYR B 1 81 ? 55.247 13.260 52.399 1.00 45.33 81 TYR B N 1
ATOM 3346 C CA . TYR B 1 81 ? 54.783 14.429 53.188 1.00 44.55 81 TYR B CA 1
ATOM 3347 C C . TYR B 1 81 ? 54.849 15.706 52.388 1.00 45.62 81 TYR B C 1
ATOM 3348 O O . TYR B 1 81 ? 55.729 15.873 51.576 1.00 47.27 81 TYR B O 1
ATOM 3357 N N . GLY B 1 82 ? 53.898 16.596 52.629 1.00 45.68 82 GLY B N 1
ATOM 3358 C CA . GLY B 1 82 ? 53.916 17.920 52.070 1.00 47.19 82 GLY B CA 1
ATOM 3359 C C . GLY B 1 82 ? 54.618 18.803 53.071 1.00 49.04 82 GLY B C 1
ATOM 3360 O O . GLY B 1 82 ? 54.424 18.646 54.296 1.00 48.01 82 GLY B O 1
ATOM 3361 N N . ASP B 1 83 ? 55.447 19.712 52.541 1.00 51.28 83 ASP B N 1
ATOM 3362 C CA . ASP B 1 83 ? 56.203 20.703 53.306 1.00 52.96 83 ASP B CA 1
ATOM 3363 C C . ASP B 1 83 ? 55.285 21.694 54.038 1.00 52.61 83 ASP B C 1
ATOM 3364 O O . ASP B 1 83 ? 55.551 22.088 55.187 1.00 52.80 83 ASP B O 1
ATOM 3369 N N . ASN B 1 84 ? 54.202 22.082 53.377 1.00 52.12 84 ASN B N 1
ATOM 3370 C CA . ASN B 1 84 ? 53.200 22.937 53.982 1.00 52.41 84 ASN B CA 1
ATOM 3371 C C . ASN B 1 84 ? 52.366 22.196 55.042 1.00 50.31 84 ASN B C 1
ATOM 3372 O O . ASN B 1 84 ? 51.462 22.792 55.626 1.00 50.67 84 ASN B O 1
ATOM 3377 N N . GLU B 1 85 ? 52.646 20.908 55.268 1.00 48.31 85 GLU B N 1
ATOM 3378 C CA . GLU B 1 85 ? 51.904 20.106 56.250 1.00 46.61 85 GLU B CA 1
ATOM 3379 C C . GLU B 1 85 ? 52.765 19.509 57.368 1.00 45.32 85 GLU B C 1
ATOM 3380 O O . GLU B 1 85 ? 52.328 19.418 58.515 1.00 44.04 85 GLU B O 1
ATOM 3386 N N . ILE B 1 86 ? 53.972 19.082 57.006 1.00 45.37 86 ILE B N 1
ATOM 3387 C CA . ILE B 1 86 ? 54.899 18.394 57.909 1.00 44.68 86 ILE B CA 1
ATOM 3388 C C . ILE B 1 86 ? 54.927 18.919 59.340 1.00 45.29 86 ILE B C 1
ATOM 3389 O O . ILE B 1 86 ? 54.928 18.127 60.296 1.00 44.97 86 ILE B O 1
ATOM 3394 N N . ASP B 1 87 ? 54.960 20.238 59.488 1.00 46.30 87 ASP B N 1
ATOM 3395 C CA . ASP B 1 87 ? 55.110 20.824 60.791 1.00 47.39 87 ASP B CA 1
ATOM 3396 C C . ASP B 1 87 ? 53.865 20.569 61.605 1.00 46.20 87 ASP B C 1
ATOM 3397 O O . ASP B 1 87 ? 53.955 20.298 62.799 1.00 46.89 87 ASP B O 1
ATOM 3402 N N . GLU B 1 88 ? 52.701 20.619 60.969 1.00 44.94 88 GLU B N 1
ATOM 3403 C CA . GLU B 1 88 ? 51.494 20.357 61.683 1.00 43.71 88 GLU B CA 1
ATOM 3404 C C . GLU B 1 88 ? 51.404 18.868 61.970 1.00 41.93 88 GLU B C 1
ATOM 3405 O O . GLU B 1 88 ? 50.927 18.449 63.031 1.00 40.69 88 GLU B O 1
ATOM 3411 N N . VAL B 1 89 ? 51.885 18.052 61.046 1.00 40.40 89 VAL B N 1
ATOM 3412 C CA . VAL B 1 89 ? 51.838 16.642 61.312 1.00 38.58 89 VAL B CA 1
ATOM 3413 C C . VAL B 1 89 ? 52.653 16.385 62.583 1.00 39.15 89 VAL B C 1
ATOM 3414 O O . VAL B 1 89 ? 52.131 15.805 63.558 1.00 37.89 89 VAL B O 1
ATOM 3418 N N . VAL B 1 90 ? 53.902 16.883 62.592 1.00 40.23 90 VAL B N 1
ATOM 3419 C CA . VAL B 1 90 ? 54.834 16.647 63.696 1.00 40.24 90 VAL B CA 1
ATOM 3420 C C . VAL B 1 90 ? 54.259 17.055 65.047 1.00 40.97 90 VAL B C 1
ATOM 3421 O O . VAL B 1 90 ? 54.442 16.361 66.039 1.00 42.02 90 VAL B O 1
ATOM 3425 N N . SER B 1 91 ? 53.542 18.162 65.087 1.00 41.55 91 SER B N 1
ATOM 3426 C CA . SER B 1 91 ? 52.968 18.605 66.338 1.00 42.19 91 SER B CA 1
ATOM 3427 C C . SER B 1 91 ? 51.817 17.747 66.850 1.00 40.94 91 SER B C 1
ATOM 3428 O O . SER B 1 91 ? 51.502 17.833 67.998 1.00 41.91 91 SER B O 1
ATOM 3431 N N . HIS B 1 92 ? 51.195 16.920 66.021 1.00 40.11 92 HIS B N 1
ATOM 3432 C CA . HIS B 1 92 ? 50.111 16.033 66.505 1.00 39.60 92 HIS B CA 1
ATOM 3433 C C . HIS B 1 92 ? 50.651 14.647 66.842 1.00 39.29 92 HIS B C 1
ATOM 3434 O O . HIS B 1 92 ? 50.082 13.965 67.671 1.00 39.18 92 HIS B O 1
ATOM 3441 N N . ALA B 1 93 ? 51.742 14.245 66.199 1.00 39.97 93 ALA B N 1
ATOM 3442 C CA . ALA B 1 93 ? 52.209 12.864 66.266 1.00 40.56 93 ALA B CA 1
ATOM 3443 C C . ALA B 1 93 ? 53.208 12.622 67.395 1.00 42.16 93 ALA B C 1
ATOM 3444 O O . ALA B 1 93 ? 53.982 13.508 67.734 1.00 43.98 93 ALA B O 1
ATOM 3446 N N . ASP B 1 94 ? 53.199 11.417 67.960 1.00 42.55 94 ASP B N 1
ATOM 3447 C CA . ASP B 1 94 ? 54.255 10.957 68.869 1.00 43.58 94 ASP B CA 1
ATOM 3448 C C . ASP B 1 94 ? 55.339 10.199 68.133 1.00 43.65 94 ASP B C 1
ATOM 3449 O O . ASP B 1 94 ? 56.497 10.207 68.513 1.00 44.98 94 ASP B O 1
ATOM 3454 N N . LYS B 1 95 ? 54.945 9.531 67.070 1.00 43.04 95 LYS B N 1
ATOM 3455 C CA . LYS B 1 95 ? 55.869 8.873 66.201 1.00 42.87 95 LYS B CA 1
ATOM 3456 C C . LYS B 1 95 ? 55.510 9.290 64.792 1.00 42.83 95 LYS B C 1
ATOM 3457 O O . LYS B 1 95 ? 54.329 9.585 64.482 1.00 42.19 95 LYS B O 1
ATOM 3463 N N . ILE B 1 96 ? 56.538 9.367 63.948 1.00 42.83 96 ILE B N 1
ATOM 3464 C CA . ILE B 1 96 ? 56.354 9.699 62.540 1.00 41.66 96 ILE B CA 1
ATOM 3465 C C . ILE B 1 96 ? 57.146 8.681 61.758 1.00 41.83 96 ILE B C 1
ATOM 3466 O O . ILE B 1 96 ? 58.224 8.277 62.180 1.00 42.27 96 ILE B O 1
ATOM 3471 N N . ILE B 1 97 ? 56.582 8.230 60.650 1.00 41.14 97 ILE B N 1
ATOM 3472 C CA . ILE B 1 97 ? 57.208 7.224 59.830 1.00 41.69 97 ILE B CA 1
ATOM 3473 C C . ILE B 1 97 ? 57.319 7.706 58.401 1.00 42.60 97 ILE B C 1
ATOM 3474 O O . ILE B 1 97 ? 56.399 8.347 57.854 1.00 41.46 97 ILE B O 1
ATOM 3479 N N . PHE B 1 98 ? 58.486 7.431 57.820 1.00 43.68 98 PHE B N 1
ATOM 3480 C CA . PHE B 1 98 ? 58.779 7.870 56.473 1.00 44.27 98 PHE B CA 1
ATOM 3481 C C . PHE B 1 98 ? 58.914 6.681 55.602 1.00 45.41 98 PHE B C 1
ATOM 3482 O O . PHE B 1 98 ? 59.382 5.621 56.044 1.00 45.77 98 PHE B O 1
ATOM 3490 N N . ASN B 1 99 ? 58.499 6.885 54.353 1.00 46.37 99 ASN B N 1
ATOM 3491 C CA . ASN B 1 99 ? 58.428 5.846 53.345 1.00 47.03 99 ASN B CA 1
ATOM 3492 C C . ASN B 1 99 ? 59.791 5.479 52.764 1.00 48.82 99 ASN B C 1
ATOM 3493 O O . ASN B 1 99 ? 59.984 4.377 52.255 1.00 50.00 99 ASN B O 1
ATOM 3498 N N . SER B 1 100 ? 60.734 6.403 52.850 1.00 49.78 100 SER B N 1
ATOM 3499 C CA . SER B 1 100 ? 61.981 6.285 52.109 1.00 51.89 100 SER B CA 1
ATOM 3500 C C . SER B 1 100 ? 63.038 7.094 52.822 1.00 52.65 100 SER B C 1
ATOM 3501 O O . SER B 1 100 ? 62.711 7.993 53.609 1.00 51.77 100 SER B O 1
ATOM 3504 N N . ILE B 1 101 ? 64.300 6.774 52.536 1.00 54.92 101 ILE B N 1
ATOM 3505 C CA . ILE B 1 101 ? 65.453 7.462 53.118 1.00 55.89 101 ILE B CA 1
ATOM 3506 C C . ILE B 1 101 ? 65.381 8.947 52.799 1.00 56.19 101 ILE B C 1
ATOM 3507 O O . ILE B 1 101 ? 65.514 9.797 53.682 1.00 55.61 101 ILE B O 1
ATOM 3512 N N . SER B 1 102 ? 65.131 9.235 51.530 1.00 57.04 102 SER B N 1
ATOM 3513 C CA . SER B 1 102 ? 65.012 10.588 51.044 1.00 57.99 102 SER B CA 1
ATOM 3514 C C . SER B 1 102 ? 63.959 11.428 51.803 1.00 56.22 102 SER B C 1
ATOM 3515 O O . SER B 1 102 ? 64.230 12.577 52.164 1.00 56.44 102 SER B O 1
ATOM 3518 N N . GLN B 1 103 ? 62.774 10.859 52.046 1.00 54.55 103 GLN B N 1
ATOM 3519 C CA . GLN B 1 103 ? 61.752 11.521 52.876 1.00 53.08 103 GLN B CA 1
ATOM 3520 C C . GLN B 1 103 ? 62.297 11.795 54.268 1.00 53.08 103 GLN B C 1
ATOM 3521 O O . GLN B 1 103 ? 62.079 12.876 54.844 1.00 53.38 103 GLN B O 1
ATOM 3527 N N . LEU B 1 104 ? 63.012 10.818 54.810 1.00 52.84 104 LEU B N 1
ATOM 3528 C CA . LEU B 1 104 ? 63.578 10.978 56.144 1.00 52.75 104 LEU B CA 1
ATOM 3529 C C . LEU B 1 104 ? 64.646 12.062 56.178 1.00 54.84 104 LEU B C 1
ATOM 3530 O O . LEU B 1 104 ? 64.629 12.922 57.051 1.00 54.49 104 LEU B O 1
ATOM 3535 N N . GLU B 1 105 ? 65.560 12.024 55.210 1.00 57.55 105 GLU B N 1
ATOM 3536 C CA . GLU B 1 105 ? 66.594 13.044 55.090 1.00 59.46 105 GLU B CA 1
ATOM 3537 C C . GLU B 1 105 ? 65.933 14.400 54.945 1.00 59.30 105 GLU B C 1
ATOM 3538 O O . GLU B 1 105 ? 66.338 15.369 55.569 1.00 59.85 105 GLU B O 1
ATOM 3544 N N . ARG B 1 106 ? 64.859 14.447 54.163 1.00 58.98 106 ARG B N 1
ATOM 3545 C CA . ARG B 1 106 ? 64.194 15.704 53.880 1.00 59.05 106 ARG B CA 1
ATOM 3546 C C . ARG B 1 106 ? 63.545 16.321 55.106 1.00 57.78 106 ARG B C 1
ATOM 3547 O O . ARG B 1 106 ? 63.535 17.537 55.264 1.00 58.41 106 ARG B O 1
ATOM 3555 N N . PHE B 1 107 ? 63.013 15.477 55.979 1.00 56.24 107 PHE B N 1
ATOM 3556 C CA . PHE B 1 107 ? 62.151 15.962 57.037 1.00 55.17 107 PHE B CA 1
ATOM 3557 C C . PHE B 1 107 ? 62.708 15.745 58.426 1.00 54.73 107 PHE B C 1
ATOM 3558 O O . PHE B 1 107 ? 62.163 16.254 59.385 1.00 53.92 107 PHE B O 1
ATOM 3566 N N . ALA B 1 108 ? 63.806 15.004 58.512 1.00 56.15 108 ALA B N 1
ATOM 3567 C CA . ALA B 1 108 ? 64.556 14.803 59.764 1.00 56.68 108 ALA B CA 1
ATOM 3568 C C . ALA B 1 108 ? 64.505 16.006 60.700 1.00 57.27 108 ALA B C 1
ATOM 3569 O O . ALA B 1 108 ? 64.021 15.883 61.835 1.00 56.94 108 ALA B O 1
ATOM 3571 N N . ASP B 1 109 ? 64.990 17.160 60.226 1.00 58.34 109 ASP B N 1
ATOM 3572 C CA . ASP B 1 109 ? 65.038 18.379 61.048 1.00 58.68 109 ASP B CA 1
ATOM 3573 C C . ASP B 1 109 ? 63.709 18.753 61.691 1.00 56.72 109 ASP B C 1
ATOM 3574 O O . ASP B 1 109 ? 63.637 18.964 62.897 1.00 57.13 109 ASP B O 1
ATOM 3579 N N . LYS B 1 110 ? 62.660 18.816 60.891 1.00 55.39 110 LYS B N 1
ATOM 3580 C CA . LYS B 1 110 ? 61.335 19.159 61.390 1.00 53.82 110 LYS B CA 1
ATOM 3581 C C . LYS B 1 110 ? 60.760 18.139 62.395 1.00 51.79 110 LYS B C 1
ATOM 3582 O O . LYS B 1 110 ? 60.043 18.521 63.332 1.00 50.82 110 LYS B O 1
ATOM 3588 N N . ALA B 1 111 ? 61.117 16.866 62.216 1.00 50.48 111 ALA B N 1
ATOM 3589 C CA . ALA B 1 111 ? 60.621 15.788 63.069 1.00 49.32 111 ALA B CA 1
ATOM 3590 C C . ALA B 1 111 ? 61.544 15.533 64.271 1.00 50.29 111 ALA B C 1
ATOM 3591 O O . ALA B 1 111 ? 61.408 14.524 64.973 1.00 50.00 111 ALA B O 1
ATOM 3593 N N . ALA B 1 112 ? 62.482 16.451 64.503 1.00 51.55 112 ALA B N 1
ATOM 3594 C CA . ALA B 1 112 ? 63.530 16.264 65.503 1.00 52.12 112 ALA B CA 1
ATOM 3595 C C . ALA B 1 112 ? 63.013 16.008 66.920 1.00 51.27 112 ALA B C 1
ATOM 3596 O O . ALA B 1 112 ? 63.665 15.321 67.688 1.00 51.90 112 ALA B O 1
ATOM 3598 N N . GLY B 1 113 ? 61.857 16.558 67.275 1.00 50.14 113 GLY B N 1
ATOM 3599 C CA . GLY B 1 113 ? 61.394 16.450 68.657 1.00 49.70 113 GLY B CA 1
ATOM 3600 C C . GLY B 1 113 ? 60.722 15.144 69.042 1.00 48.09 113 GLY B C 1
ATOM 3601 O O . GLY B 1 113 ? 60.492 14.887 70.209 1.00 48.58 113 GLY B O 1
ATOM 3602 N N . ILE B 1 114 ? 60.384 14.325 68.057 1.00 46.59 114 ILE B N 1
ATOM 3603 C CA . ILE B 1 114 ? 59.647 13.107 68.295 1.00 45.13 114 ILE B CA 1
ATOM 3604 C C . ILE B 1 114 ? 60.418 11.943 67.715 1.00 44.92 114 ILE B C 1
ATOM 3605 O O . ILE B 1 114 ? 61.390 12.155 66.972 1.00 45.77 114 ILE B O 1
ATOM 3610 N N . ALA B 1 115 ? 59.985 10.730 68.064 1.00 43.90 115 ALA B N 1
ATOM 3611 C CA . ALA B 1 115 ? 60.578 9.475 67.587 1.00 44.50 115 ALA B CA 1
ATOM 3612 C C . ALA B 1 115 ? 60.339 9.285 66.073 1.00 44.40 115 ALA B C 1
ATOM 3613 O O . ALA B 1 115 ? 59.223 9.469 65.597 1.00 43.91 115 ALA B O 1
ATOM 3615 N N . ARG B 1 116 ? 61.386 8.934 65.329 1.00 44.89 116 ARG B N 1
ATOM 3616 C CA . ARG B 1 116 ? 61.285 8.800 63.897 1.00 44.77 116 ARG B CA 1
ATOM 3617 C C . ARG B 1 116 ? 61.465 7.344 63.522 1.00 44.67 116 ARG B C 1
ATOM 3618 O O . ARG B 1 116 ? 62.261 6.619 64.141 1.00 45.69 116 ARG B O 1
ATOM 3626 N N . GLY B 1 117 ? 60.706 6.921 62.516 1.00 43.69 117 GLY B N 1
ATOM 3627 C CA . GLY B 1 117 ? 60.718 5.552 62.019 1.00 43.41 117 GLY B CA 1
ATOM 3628 C C . GLY B 1 117 ? 60.852 5.509 60.517 1.00 44.47 117 GLY B C 1
ATOM 3629 O O . GLY B 1 117 ? 60.744 6.526 59.834 1.00 44.80 117 GLY B O 1
ATOM 3630 N N . LEU B 1 118 ? 61.110 4.323 59.983 1.00 45.81 118 LEU B N 1
ATOM 3631 C CA . LEU B 1 118 ? 61.311 4.167 58.554 1.00 46.46 118 LEU B CA 1
ATOM 3632 C C . LEU B 1 118 ? 60.550 2.923 58.154 1.00 46.45 118 LEU B C 1
ATOM 3633 O O . LEU B 1 118 ? 60.588 1.929 58.863 1.00 46.84 118 LEU B O 1
ATOM 3638 N N . ARG B 1 119 ? 59.843 2.970 57.034 1.00 46.88 119 ARG B N 1
ATOM 3639 C CA . ARG B 1 119 ? 59.181 1.767 56.544 1.00 47.71 119 ARG B CA 1
ATOM 3640 C C . ARG B 1 119 ? 60.144 0.839 55.825 1.00 50.23 119 ARG B C 1
ATOM 3641 O O . ARG B 1 119 ? 60.955 1.265 54.997 1.00 52.01 119 ARG B O 1
ATOM 3649 N N . LEU B 1 120 ? 60.036 -0.443 56.131 1.00 51.07 120 LEU B N 1
ATOM 3650 C CA . LEU B 1 120 ? 60.866 -1.441 55.502 1.00 53.29 120 LEU B CA 1
ATOM 3651 C C . LEU B 1 120 ? 59.990 -2.345 54.675 1.00 54.26 120 LEU B C 1
ATOM 3652 O O . LEU B 1 120 ? 58.899 -2.719 55.089 1.00 52.34 120 LEU B O 1
ATOM 3657 N N . ASN B 1 121 ? 60.470 -2.666 53.481 1.00 57.86 121 ASN B N 1
ATOM 3658 C CA . ASN B 1 121 ? 59.728 -3.471 52.525 1.00 59.96 121 ASN B CA 1
ATOM 3659 C C . ASN B 1 121 ? 60.319 -4.864 52.550 1.00 63.20 121 ASN B C 1
ATOM 3660 O O . ASN B 1 121 ? 61.480 -5.046 52.166 1.00 65.91 121 ASN B O 1
ATOM 3665 N N . PRO B 1 122 ? 59.551 -5.853 53.042 1.00 64.05 122 PRO B N 1
ATOM 3666 C CA . PRO B 1 122 ? 60.091 -7.207 52.989 1.00 66.94 122 PRO B CA 1
ATOM 3667 C C . PRO B 1 122 ? 60.154 -7.803 51.562 1.00 70.32 122 PRO B C 1
ATOM 3668 O O . PRO B 1 122 ? 61.121 -8.525 51.259 1.00 73.66 122 PRO B O 1
ATOM 3672 N N . GLN B 1 123 ? 59.188 -7.485 50.692 1.00 70.06 123 GLN B N 1
ATOM 3673 C CA . GLN B 1 123 ? 59.117 -8.099 49.355 1.00 72.47 123 GLN B CA 1
ATOM 3674 C C . GLN B 1 123 ? 60.466 -8.193 48.627 1.00 75.42 123 GLN B C 1
ATOM 3675 O O . GLN B 1 123 ? 60.789 -7.376 47.761 1.00 76.27 123 GLN B O 1
ATOM 3677 N N . ARG B 1 140 ? 57.843 0.244 45.790 1.00 71.01 140 ARG B N 1
ATOM 3678 C CA . ARG B 1 140 ? 57.715 1.675 46.086 1.00 70.41 140 ARG B CA 1
ATOM 3679 C C . ARG B 1 140 ? 57.160 2.026 47.498 1.00 67.80 140 ARG B C 1
ATOM 3680 O O . ARG B 1 140 ? 56.832 3.186 47.791 1.00 66.87 140 ARG B O 1
ATOM 3688 N N . LEU B 1 141 ? 57.049 1.020 48.357 1.00 66.93 141 LEU B N 1
ATOM 3689 C CA . LEU B 1 141 ? 56.659 1.234 49.751 1.00 64.93 141 LEU B CA 1
ATOM 3690 C C . LEU B 1 141 ? 57.701 0.637 50.680 1.00 65.24 141 LEU B C 1
ATOM 3691 O O . LEU B 1 141 ? 57.772 -0.578 50.828 1.00 66.03 141 LEU B O 1
ATOM 3696 N N . GLY B 1 142 ? 58.506 1.491 51.300 1.00 64.99 142 GLY B N 1
ATOM 3697 C CA . GLY B 1 142 ? 59.541 1.039 52.223 1.00 65.72 142 GLY B CA 1
ATOM 3698 C C . GLY B 1 142 ? 60.881 0.750 51.565 1.00 68.03 142 GLY B C 1
ATOM 3699 O O . GLY B 1 142 ? 60.959 0.476 50.368 1.00 69.24 142 GLY B O 1
ATOM 3700 N N . GLU B 1 143 ? 61.943 0.826 52.355 1.00 68.65 143 GLU B N 1
ATOM 3701 C CA . GLU B 1 143 ? 63.280 0.511 51.860 1.00 71.59 143 GLU B CA 1
ATOM 3702 C C . GLU B 1 143 ? 63.568 -0.976 52.072 1.00 72.64 143 GLU B C 1
ATOM 3703 O O . GLU B 1 143 ? 63.114 -1.555 53.051 1.00 71.46 143 GLU B O 1
ATOM 3709 N N . TRP B 1 144 ? 64.299 -1.594 51.147 1.00 75.26 144 TRP B N 1
ATOM 3710 C CA . TRP B 1 144 ? 64.626 -3.009 51.254 1.00 76.87 144 TRP B CA 1
ATOM 3711 C C . TRP B 1 144 ? 66.116 -3.200 51.428 1.00 79.11 144 TRP B C 1
ATOM 3712 O O . TRP B 1 144 ? 66.553 -4.240 51.918 1.00 80.23 144 TRP B O 1
ATOM 3723 N N . ASP B 1 145 ? 66.893 -2.205 51.004 1.00 80.24 145 ASP B N 1
ATOM 3724 C CA . ASP B 1 145 ? 68.357 -2.337 50.918 1.00 83.00 145 ASP B CA 1
ATOM 3725 C C . ASP B 1 145 ? 69.059 -1.958 52.224 1.00 82.19 145 ASP B C 1
ATOM 3726 O O . ASP B 1 145 ? 69.207 -0.773 52.552 1.00 81.16 145 ASP B O 1
ATOM 3731 N N . VAL B 1 146 ? 69.486 -2.994 52.946 1.00 82.77 146 VAL B N 1
ATOM 3732 C CA . VAL B 1 146 ? 70.076 -2.885 54.290 1.00 82.22 146 VAL B CA 1
ATOM 3733 C C . VAL B 1 146 ? 71.217 -1.857 54.383 1.00 83.47 146 VAL B C 1
ATOM 3734 O O . VAL B 1 146 ? 71.179 -0.999 55.261 1.00 82.19 146 VAL B O 1
ATOM 3738 N N . PRO B 1 147 ? 72.230 -1.943 53.488 1.00 86.00 147 PRO B N 1
ATOM 3739 C CA . PRO B 1 147 ? 73.339 -0.979 53.481 1.00 87.12 147 PRO B CA 1
ATOM 3740 C C . PRO B 1 147 ? 72.942 0.504 53.437 1.00 84.92 147 PRO B C 1
ATOM 3741 O O . PRO B 1 147 ? 73.535 1.307 54.163 1.00 84.80 147 PRO B O 1
ATOM 3745 N N . LYS B 1 148 ? 71.975 0.863 52.588 1.00 83.15 148 LYS B N 1
ATOM 3746 C CA . LYS B 1 148 ? 71.492 2.250 52.508 1.00 81.08 148 LYS B CA 1
ATOM 3747 C C . LYS B 1 148 ? 70.782 2.635 53.790 1.00 77.63 148 LYS B C 1
ATOM 3748 O O . LYS B 1 148 ? 70.905 3.763 54.260 1.00 77.03 148 LYS B O 1
ATOM 3754 N N . VAL B 1 149 ? 70.030 1.694 54.347 1.00 75.57 149 VAL B N 1
ATOM 3755 C CA . VAL B 1 149 ? 69.370 1.915 55.628 1.00 73.09 149 VAL B CA 1
ATOM 3756 C C . VAL B 1 149 ? 70.441 2.307 56.663 1.00 74.40 149 VAL B C 1
ATOM 3757 O O . VAL B 1 149 ? 70.393 3.389 57.263 1.00 73.28 149 VAL B O 1
ATOM 3761 N N . GLU B 1 150 ? 71.430 1.426 56.812 1.00 76.68 150 GLU B N 1
ATOM 3762 C CA . GLU B 1 150 ? 72.484 1.560 57.793 1.00 78.33 150 GLU B CA 1
ATOM 3763 C C . GLU B 1 150 ? 73.139 2.935 57.861 1.00 79.10 150 GLU B C 1
ATOM 3764 O O . GLU B 1 150 ? 73.521 3.394 58.948 1.00 78.98 150 GLU B O 1
ATOM 3770 N N . ARG B 1 151 ? 73.269 3.592 56.708 1.00 79.98 151 ARG B N 1
ATOM 3771 C CA . ARG B 1 151 ? 73.886 4.918 56.656 1.00 80.86 151 ARG B CA 1
ATOM 3772 C C . ARG B 1 151 ? 73.042 5.973 57.393 1.00 78.07 151 ARG B C 1
ATOM 3773 O O . ARG B 1 151 ? 73.501 7.084 57.682 1.00 78.74 151 ARG B O 1
ATOM 3781 N N . VAL B 1 152 ? 71.815 5.604 57.727 1.00 74.87 152 VAL B N 1
ATOM 3782 C CA . VAL B 1 152 ? 70.895 6.571 58.275 1.00 71.96 152 VAL B CA 1
ATOM 3783 C C . VAL B 1 152 ? 70.307 6.157 59.654 1.00 69.12 152 VAL B C 1
ATOM 3784 O O . VAL B 1 152 ? 69.369 6.766 60.161 1.00 67.10 152 VAL B O 1
ATOM 3796 N N . ASP B 1 154 ? 71.542 6.586 62.639 1.00 67.14 154 ASP B N 1
ATOM 3797 C CA . ASP B 1 154 ? 71.707 7.568 63.710 1.00 66.87 154 ASP B CA 1
ATOM 3798 C C . ASP B 1 154 ? 70.548 8.574 63.763 1.00 64.63 154 ASP B C 1
ATOM 3799 O O . ASP B 1 154 ? 70.551 9.497 64.575 1.00 64.04 154 ASP B O 1
ATOM 3801 N N . ARG B 1 155 ? 69.558 8.398 62.892 1.00 62.89 155 ARG B N 1
ATOM 3802 C CA . ARG B 1 155 ? 68.480 9.371 62.771 1.00 61.04 155 ARG B CA 1
ATOM 3803 C C . ARG B 1 155 ? 67.112 8.744 63.019 1.00 58.53 155 ARG B C 1
ATOM 3804 O O . ARG B 1 155 ? 66.118 9.453 63.161 1.00 57.01 155 ARG B O 1
ATOM 3812 N N . ILE B 1 156 ? 67.042 7.419 63.047 1.00 58.13 156 ILE B N 1
ATOM 3813 C CA . ILE B 1 156 ? 65.778 6.754 63.379 1.00 56.55 156 ILE B CA 1
ATOM 3814 C C . ILE B 1 156 ? 65.883 5.981 64.688 1.00 56.42 156 ILE B C 1
ATOM 3815 O O . ILE B 1 156 ? 66.864 6.080 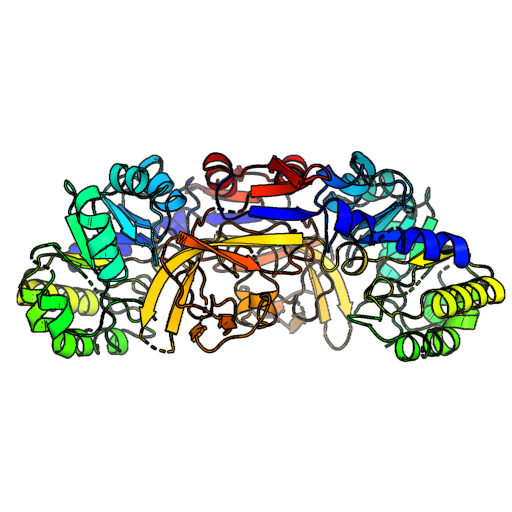65.385 1.00 57.65 156 ILE B O 1
ATOM 3820 N N . ASN B 1 157 ? 64.876 5.174 64.964 1.00 55.40 157 ASN B N 1
ATOM 3821 C CA . ASN B 1 157 ? 64.598 4.673 66.289 1.00 55.60 157 ASN B CA 1
ATOM 3822 C C . ASN B 1 157 ? 63.635 3.460 66.177 1.00 54.22 157 ASN B C 1
ATOM 3823 O O . ASN B 1 157 ? 63.432 2.707 67.135 1.00 53.41 157 ASN B O 1
ATOM 3828 N N . GLY B 1 158 ? 63.065 3.289 64.980 1.00 52.93 158 GLY B N 1
ATOM 3829 C CA . GLY B 1 158 ? 61.990 2.347 64.766 1.00 52.22 158 GLY B CA 1
ATOM 3830 C C . GLY B 1 158 ? 61.769 1.983 63.316 1.00 52.37 158 GLY B C 1
ATOM 3831 O O . GLY B 1 158 ? 62.182 2.701 62.405 1.00 52.49 158 GLY B O 1
ATOM 3832 N N . PHE B 1 159 ? 61.121 0.845 63.106 1.00 52.49 159 PHE B N 1
ATOM 3833 C CA . PHE B 1 159 ? 60.747 0.438 61.763 1.00 53.20 159 PHE B CA 1
ATOM 3834 C C . PHE B 1 159 ? 59.270 0.159 61.693 1.00 52.87 159 PHE B C 1
ATOM 3835 O O . PHE B 1 159 ? 58.642 -0.239 62.682 1.00 51.68 159 PHE B O 1
ATOM 3851 N N . ILE B 1 161 ? 56.692 -2.179 59.253 1.00 57.70 161 ILE B N 1
ATOM 3852 C CA . ILE B 1 161 ? 56.599 -3.259 58.264 1.00 60.81 161 ILE B CA 1
ATOM 3853 C C . ILE B 1 161 ? 55.150 -3.685 58.179 1.00 61.06 161 ILE B C 1
ATOM 3854 O O . ILE B 1 161 ? 54.567 -4.085 59.173 1.00 61.55 161 ILE B O 1
ATOM 3859 N N . HIS B 1 162 ? 54.554 -3.585 57.006 1.00 62.23 162 HIS B N 1
ATOM 3860 C CA . HIS B 1 162 ? 53.154 -3.928 56.855 1.00 62.64 162 HIS B CA 1
ATOM 3861 C C . HIS B 1 162 ? 53.027 -4.749 55.573 1.00 64.94 162 HIS B C 1
ATOM 3862 O O . HIS B 1 162 ? 52.899 -4.216 54.458 1.00 64.63 162 HIS B O 1
ATOM 3869 N N . ASN B 1 163 ? 53.128 -6.066 55.750 1.00 67.15 163 ASN B N 1
ATOM 3870 C CA . ASN B 1 163 ? 52.980 -7.021 54.655 1.00 69.49 163 ASN B CA 1
ATOM 3871 C C . ASN B 1 163 ? 51.622 -7.728 54.624 1.00 69.55 163 ASN B C 1
ATOM 3872 O O . ASN B 1 163 ? 51.032 -7.899 53.545 1.00 71.43 163 ASN B O 1
ATOM 3877 N N . ASN B 1 164 ? 51.120 -8.138 55.785 1.00 68.33 164 ASN B N 1
ATOM 3878 C CA . ASN B 1 164 ? 49.891 -8.934 55.833 1.00 68.03 164 ASN B CA 1
ATOM 3879 C C . ASN B 1 164 ? 48.689 -8.214 55.258 1.00 66.78 164 ASN B C 1
ATOM 3880 O O . ASN B 1 164 ? 48.653 -6.984 55.226 1.00 65.43 164 ASN B O 1
ATOM 3885 N N . CYS B 1 165 ? 47.707 -8.976 54.795 1.00 67.04 165 CYS B N 1
ATOM 3886 C CA . CYS B 1 165 ? 46.585 -8.348 54.157 1.00 66.30 165 CYS B CA 1
ATOM 3887 C C . CYS B 1 165 ? 45.216 -8.793 54.651 1.00 65.23 165 CYS B C 1
ATOM 3888 O O . CYS B 1 165 ? 44.536 -8.053 55.331 1.00 64.65 165 CYS B O 1
ATOM 3891 N N . GLU B 1 166 ? 44.779 -9.985 54.310 1.00 65.35 166 GLU B N 1
ATOM 3892 C CA . GLU B 1 166 ? 43.503 -10.423 54.846 1.00 64.22 166 GLU B CA 1
ATOM 3893 C C . GLU B 1 166 ? 43.822 -11.572 55.772 1.00 63.69 166 GLU B C 1
ATOM 3894 O O . GLU B 1 166 ? 42.990 -12.445 55.982 1.00 65.25 166 GLU B O 1
ATOM 3900 N N . ASN B 1 167 ? 45.032 -11.552 56.327 1.00 61.02 167 ASN B N 1
ATOM 3901 C CA . ASN B 1 167 ? 45.642 -12.714 56.933 1.00 59.71 167 ASN B CA 1
ATOM 3902 C C . ASN B 1 167 ? 44.900 -13.279 58.130 1.00 59.24 167 ASN B C 1
ATOM 3903 O O . ASN B 1 167 ? 45.007 -12.784 59.256 1.00 58.50 167 ASN B O 1
ATOM 3908 N N . LYS B 1 168 ? 44.184 -14.357 57.850 1.00 59.59 168 LYS B N 1
ATOM 3909 C CA . LYS B 1 168 ? 43.202 -14.950 58.727 1.00 59.54 168 LYS B CA 1
ATOM 3910 C C . LYS B 1 168 ? 43.774 -16.230 59.339 1.00 60.00 168 LYS B C 1
ATOM 3911 O O . LYS B 1 168 ? 43.101 -16.913 60.115 1.00 60.61 168 LYS B O 1
ATOM 3917 N N . ASP B 1 169 ? 45.029 -16.537 59.003 1.00 59.31 169 ASP B N 1
ATOM 3918 C CA . ASP B 1 169 ? 45.674 -17.780 59.442 1.00 60.24 169 ASP B CA 1
ATOM 3919 C C . ASP B 1 169 ? 46.965 -17.516 60.212 1.00 59.34 169 ASP B C 1
ATOM 3920 O O . ASP B 1 169 ? 47.870 -16.818 59.722 1.00 57.95 169 ASP B O 1
ATOM 3925 N N . PHE B 1 170 ? 47.047 -18.059 61.425 1.00 59.34 170 PHE B N 1
ATOM 3926 C CA . PHE B 1 170 ? 48.180 -17.758 62.280 1.00 58.67 170 PHE B CA 1
ATOM 3927 C C . PHE B 1 170 ? 49.467 -18.315 61.706 1.00 60.19 170 PHE B C 1
ATOM 3928 O O . PHE B 1 170 ? 50.508 -17.637 61.725 1.00 59.63 170 PHE B O 1
ATOM 3936 N N . GLY B 1 171 ? 49.386 -19.553 61.205 1.00 61.79 171 GLY B N 1
ATOM 3937 C CA . GLY B 1 171 ? 50.509 -20.213 60.566 1.00 62.91 171 GLY B CA 1
ATOM 3938 C C . GLY B 1 171 ? 51.180 -19.327 59.525 1.00 62.10 171 GLY B C 1
ATOM 3939 O O . GLY B 1 171 ? 52.427 -19.253 59.489 1.00 62.89 171 GLY B O 1
ATOM 3940 N N . LEU B 1 172 ? 50.366 -18.649 58.691 1.00 59.74 172 LEU B N 1
ATOM 3941 C CA . LEU B 1 172 ? 50.887 -17.797 57.618 1.00 57.89 172 LEU B CA 1
ATOM 3942 C C . LEU B 1 172 ? 51.547 -16.557 58.156 1.00 55.61 172 LEU B C 1
ATOM 3943 O O . LEU B 1 172 ? 52.633 -16.196 57.692 1.00 55.51 172 LEU B O 1
ATOM 3948 N N . PHE B 1 173 ? 50.888 -15.897 59.113 1.00 53.46 173 PHE B N 1
ATOM 3949 C CA . PHE B 1 173 ? 51.518 -14.793 59.847 1.00 51.65 173 PHE B CA 1
ATOM 3950 C C . PHE B 1 173 ? 52.850 -15.253 60.457 1.00 53.27 173 PHE B C 1
ATOM 3951 O O . PHE B 1 173 ? 53.880 -14.567 60.343 1.00 52.18 173 PHE B O 1
ATOM 3959 N N . ASP B 1 174 ? 52.840 -16.427 61.086 1.00 55.42 174 ASP B N 1
ATOM 3960 C CA . ASP B 1 174 ? 54.075 -16.921 61.692 1.00 57.77 174 ASP B CA 1
ATOM 3961 C C . ASP B 1 174 ? 55.257 -16.983 60.720 1.00 59.02 174 ASP B C 1
ATOM 3962 O O . ASP B 1 174 ? 56.374 -16.568 61.077 1.00 58.77 174 ASP B O 1
ATOM 3967 N N . ARG B 1 175 ? 55.007 -17.481 59.506 1.00 59.71 175 ARG B N 1
ATOM 3968 C CA . ARG B 1 175 ? 56.043 -17.518 58.486 1.00 61.64 175 ARG B CA 1
ATOM 3969 C C . ARG B 1 175 ? 56.488 -16.149 58.015 1.00 60.69 175 ARG B C 1
ATOM 3970 O O . ARG B 1 175 ? 57.657 -15.938 57.751 1.00 61.36 175 ARG B O 1
ATOM 3986 N N . LEU B 1 177 ? 56.459 -13.289 59.691 1.00 58.57 177 LEU B N 1
ATOM 3987 C CA . LEU B 1 177 ? 57.282 -12.748 60.731 1.00 58.54 177 LEU B CA 1
ATOM 3988 C C . LEU B 1 177 ? 58.681 -13.397 60.682 1.00 61.79 177 LEU B C 1
ATOM 3989 O O . LEU B 1 177 ? 59.697 -12.767 61.013 1.00 61.61 177 LEU B O 1
ATOM 3994 N N . GLY B 1 178 ? 58.720 -14.654 60.248 1.00 64.55 178 GLY B N 1
ATOM 3995 C CA . GLY B 1 178 ? 59.970 -15.384 60.137 1.00 68.57 178 GLY B CA 1
ATOM 3996 C C . GLY B 1 178 ? 60.864 -14.796 59.068 1.00 70.08 178 GLY B C 1
ATOM 3997 O O . GLY B 1 178 ? 62.046 -14.582 59.311 1.00 71.17 178 GLY B O 1
ATOM 3998 N N . GLU B 1 179 ? 60.299 -14.525 57.891 1.00 70.78 179 GLU B N 1
ATOM 3999 C CA . GLU B 1 179 ? 61.062 -13.929 56.780 1.00 72.61 179 GLU B CA 1
ATOM 4000 C C . GLU B 1 179 ? 61.481 -12.485 57.064 1.00 71.05 179 GLU B C 1
ATOM 4001 O O . GLU B 1 179 ? 62.447 -11.980 56.471 1.00 72.02 179 GLU B O 1
ATOM 4007 N N . ILE B 1 180 ? 60.764 -11.843 57.984 1.00 68.94 180 ILE B N 1
ATOM 4008 C CA . ILE B 1 180 ? 61.119 -10.508 58.476 1.00 68.01 180 ILE B CA 1
ATOM 4009 C C . ILE B 1 180 ? 62.444 -10.496 59.289 1.00 69.43 180 ILE B C 1
ATOM 4010 O O . ILE B 1 180 ? 63.299 -9.620 59.098 1.00 69.46 180 ILE B O 1
ATOM 4015 N N . GLU B 1 181 ? 62.612 -11.481 60.169 1.00 70.68 181 GLU B N 1
ATOM 4016 C CA . GLU B 1 181 ? 63.844 -11.632 60.957 1.00 72.58 181 GLU B CA 1
ATOM 4017 C C . GLU B 1 181 ? 65.076 -11.847 60.076 1.00 74.29 181 GLU B C 1
ATOM 4018 O O . GLU B 1 181 ? 66.115 -11.245 60.291 1.00 74.76 181 GLU B O 1
ATOM 4024 N N . GLU B 1 182 ? 64.927 -12.685 59.060 1.00 75.57 182 GLU B N 1
ATOM 4025 C CA . GLU B 1 182 ? 66.017 -13.050 58.169 1.00 77.77 182 GLU B CA 1
ATOM 4026 C C . GLU B 1 182 ? 66.488 -11.889 57.298 1.00 77.00 182 GLU B C 1
ATOM 4027 O O . GLU B 1 182 ? 67.677 -11.778 57.008 1.00 78.98 182 GLU B O 1
ATOM 4033 N N . ARG B 1 183 ? 65.563 -11.027 56.883 1.00 74.13 183 ARG B N 1
ATOM 4034 C CA . ARG B 1 183 ? 65.931 -9.856 56.083 1.00 73.36 183 ARG B CA 1
ATOM 4035 C C . ARG B 1 183 ? 66.422 -8.667 56.914 1.00 71.46 183 ARG B C 1
ATOM 4036 O O . ARG B 1 183 ? 67.293 -7.921 56.462 1.00 72.41 183 ARG B O 1
ATOM 4044 N N . PHE B 1 184 ? 65.888 -8.488 58.119 1.00 68.38 184 PHE B N 1
ATOM 4045 C CA . PHE B 1 184 ? 66.165 -7.260 58.858 1.00 66.45 184 PHE B CA 1
ATOM 4046 C C . PHE B 1 184 ? 66.492 -7.480 60.330 1.00 66.21 184 PHE B C 1
ATOM 4047 O O . PHE B 1 184 ? 66.778 -6.518 61.043 1.00 65.60 184 PHE B O 1
ATOM 4055 N N . GLY B 1 185 ? 66.447 -8.735 60.777 1.00 66.77 185 GLY B N 1
ATOM 4056 C CA . GLY B 1 185 ? 66.737 -9.102 62.163 1.00 66.22 185 GLY B CA 1
ATOM 4057 C C . GLY B 1 185 ? 67.921 -8.369 62.765 1.00 66.74 185 GLY B C 1
ATOM 4058 O O . GLY B 1 185 ? 67.852 -7.873 63.895 1.00 65.06 185 GLY B O 1
ATOM 4059 N N . ALA B 1 186 ? 69.006 -8.281 62.007 1.00 68.76 186 ALA B N 1
ATOM 4060 C CA . ALA B 1 186 ? 70.205 -7.629 62.517 1.00 69.94 186 ALA B CA 1
ATOM 4061 C C . ALA B 1 186 ? 69.883 -6.166 62.837 1.00 67.64 186 ALA B C 1
ATOM 4062 O O . ALA B 1 186 ? 70.241 -5.678 63.900 1.00 67.89 186 ALA B O 1
ATOM 4064 N N . LEU B 1 187 ? 69.159 -5.495 61.943 1.00 65.76 187 LEU B N 1
ATOM 4065 C CA . LEU B 1 187 ? 68.773 -4.092 62.141 1.00 63.82 187 LEU B CA 1
ATOM 4066 C C . LEU B 1 187 ? 67.708 -3.847 63.221 1.00 61.40 187 LEU B C 1
ATOM 4067 O O . LEU B 1 187 ? 67.786 -2.876 63.975 1.00 60.27 187 LEU B O 1
ATOM 4072 N N . ILE B 1 188 ? 66.712 -4.728 63.281 1.00 60.45 188 ILE B N 1
ATOM 4073 C CA . ILE B 1 188 ? 65.627 -4.617 64.260 1.00 58.65 188 ILE B CA 1
ATOM 4074 C C . ILE B 1 188 ? 66.162 -4.589 65.703 1.00 59.51 188 ILE B C 1
ATOM 4075 O O . ILE B 1 188 ? 65.781 -3.722 66.490 1.00 58.94 188 ILE B O 1
ATOM 4080 N N . ALA B 1 189 ? 67.067 -5.505 66.030 1.00 61.22 189 ALA B N 1
ATOM 4081 C CA . ALA B 1 189 ? 67.728 -5.533 67.353 1.00 62.30 189 ALA B CA 1
ATOM 4082 C C . ALA B 1 189 ? 68.244 -4.160 67.796 1.00 61.79 189 ALA B C 1
ATOM 4083 O O . ALA B 1 189 ? 68.226 -3.854 68.991 1.00 61.68 189 ALA B O 1
ATOM 4085 N N . ARG B 1 190 ? 68.672 -3.341 66.830 1.00 61.56 190 ARG B N 1
ATOM 4086 C CA . ARG B 1 190 ? 69.369 -2.072 67.105 1.00 61.45 190 ARG B CA 1
ATOM 4087 C C . ARG B 1 190 ? 68.432 -0.888 67.363 1.00 58.61 190 ARG B C 1
ATOM 4088 O O . ARG B 1 190 ? 68.866 0.154 67.858 1.00 59.12 190 ARG B O 1
ATOM 4096 N N . VAL B 1 191 ? 67.156 -1.034 67.030 1.00 55.87 191 VAL B N 1
ATOM 4097 C CA . VAL B 1 191 ? 66.197 0.043 67.259 1.00 53.28 191 VAL B CA 1
ATOM 4098 C C . VAL B 1 191 ? 65.361 -0.308 68.460 1.00 52.47 191 VAL B C 1
ATOM 4099 O O . VAL B 1 191 ? 65.528 -1.379 69.033 1.00 53.12 191 VAL B O 1
ATOM 4103 N N . ASP B 1 192 ? 64.454 0.574 68.861 1.00 50.84 192 ASP B N 1
ATOM 4104 C CA . ASP B 1 192 ? 63.700 0.241 70.041 1.00 50.43 192 ASP B CA 1
ATOM 4105 C C . ASP B 1 192 ? 62.195 0.118 69.881 1.00 48.24 192 ASP B C 1
ATOM 4106 O O . ASP B 1 192 ? 61.509 -0.134 70.856 1.00 48.18 192 ASP B O 1
ATOM 4111 N N . TRP B 1 193 ? 61.686 0.214 68.649 1.00 46.55 193 TRP B N 1
ATOM 4112 C CA . TRP B 1 193 ? 60.282 -0.151 68.386 1.00 44.03 193 TRP B CA 1
ATOM 4113 C C . TRP B 1 193 ? 60.030 -0.574 66.954 1.00 42.80 193 TRP B C 1
ATOM 4114 O O . TRP B 1 193 ? 60.711 -0.130 66.036 1.00 43.11 193 TRP B O 1
ATOM 4125 N N . VAL B 1 194 ? 59.019 -1.421 66.784 1.00 41.86 194 VAL B N 1
ATOM 4126 C CA . VAL B 1 194 ? 58.618 -1.963 65.483 1.00 41.56 194 VAL B CA 1
ATOM 4127 C C . VAL B 1 194 ? 57.110 -1.998 65.384 1.00 40.30 194 VAL B C 1
ATOM 4128 O O . VAL B 1 194 ? 56.427 -2.381 66.336 1.00 40.25 194 VAL B O 1
ATOM 4132 N N . SER B 1 195 ? 56.590 -1.599 64.236 1.00 39.86 195 SER B N 1
ATOM 4133 C CA . SER B 1 195 ? 55.179 -1.718 63.986 1.00 39.70 195 SER B CA 1
ATOM 4134 C C . SER B 1 195 ? 54.980 -2.788 62.949 1.00 41.13 195 SER B C 1
ATOM 4135 O O . SER B 1 195 ? 55.530 -2.712 61.823 1.00 41.91 195 SER B O 1
ATOM 4138 N N . LEU B 1 196 ? 54.189 -3.784 63.312 1.00 41.36 196 LEU B N 1
ATOM 4139 C CA . LEU B 1 196 ? 53.958 -4.876 62.398 1.00 42.14 196 LEU B CA 1
ATOM 4140 C C . LEU B 1 196 ? 52.768 -4.659 61.477 1.00 41.31 196 LEU B C 1
ATOM 4141 O O . LEU B 1 196 ? 52.413 -5.566 60.750 1.00 41.84 196 LEU B O 1
ATOM 4146 N N . GLY B 1 197 ? 52.173 -3.465 61.497 1.00 39.84 197 GLY B N 1
ATOM 4147 C CA . GLY B 1 197 ? 51.027 -3.151 60.640 1.00 38.46 197 GLY B CA 1
ATOM 4148 C C . GLY B 1 197 ? 49.719 -3.871 60.942 1.00 38.05 197 GLY B C 1
ATOM 4149 O O . GLY B 1 197 ? 49.484 -4.326 62.062 1.00 39.00 197 GLY B O 1
ATOM 4150 N N . GLY B 1 198 ? 48.866 -3.967 59.930 1.00 37.25 198 GLY B N 1
ATOM 4151 C CA . GLY B 1 198 ? 47.550 -4.530 60.067 1.00 37.40 198 GLY B CA 1
ATOM 4152 C C . GLY B 1 198 ? 47.394 -5.721 59.152 1.00 39.45 198 GLY B C 1
ATOM 4153 O O . GLY B 1 198 ? 48.355 -6.438 58.856 1.00 40.59 198 GLY B O 1
ATOM 4154 N N . GLY B 1 199 ? 46.173 -5.941 58.698 1.00 40.05 199 GLY B N 1
ATOM 4155 C CA . GLY B 1 199 ? 45.895 -7.050 57.811 1.00 41.07 199 GLY B CA 1
ATOM 4156 C C . GLY B 1 199 ? 45.896 -8.383 58.518 1.00 42.36 199 GLY B C 1
ATOM 4157 O O . GLY B 1 199 ? 45.770 -9.415 57.858 1.00 43.91 199 GLY B O 1
ATOM 4158 N N . ILE B 1 200 ? 46.046 -8.376 59.847 1.00 41.81 200 ILE B N 1
ATOM 4159 C CA . ILE B 1 200 ? 46.102 -9.633 60.632 1.00 43.47 200 ILE B CA 1
ATOM 4160 C C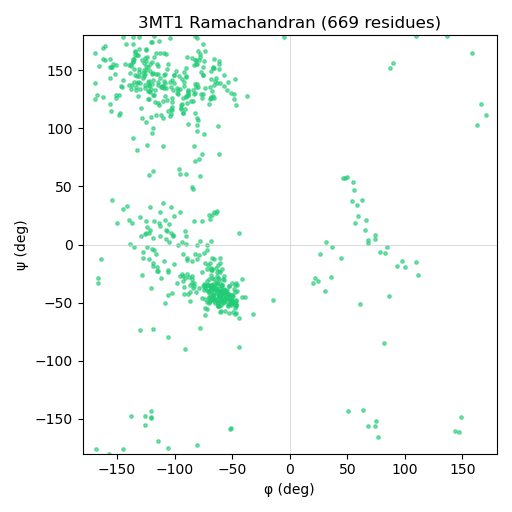 . ILE B 1 200 ? 44.801 -9.835 61.396 1.00 43.35 200 ILE B C 1
ATOM 4161 O O . ILE B 1 200 ? 44.510 -9.068 62.325 1.00 42.80 200 ILE B O 1
ATOM 4166 N N . HIS B 1 201 ? 44.057 -10.881 61.053 1.00 44.55 201 HIS B N 1
ATOM 4167 C CA . HIS B 1 201 ? 42.689 -11.052 61.571 1.00 45.34 201 HIS B CA 1
ATOM 4168 C C . HIS B 1 201 ? 42.634 -11.837 62.873 1.00 45.60 201 HIS B C 1
ATOM 4169 O O . HIS B 1 201 ? 42.008 -12.912 62.940 1.00 46.75 201 HIS B O 1
ATOM 4176 N N . PHE B 1 202 ? 43.297 -11.297 63.908 1.00 44.31 202 PHE B N 1
ATOM 4177 C CA . PHE B 1 202 ? 43.383 -11.978 65.201 1.00 44.63 202 PHE B CA 1
ATOM 4178 C C . PHE B 1 202 ? 42.155 -11.873 66.099 1.00 44.65 202 PHE B C 1
ATOM 4179 O O . PHE B 1 202 ? 42.076 -12.559 67.115 1.00 46.45 202 PHE B O 1
ATOM 4187 N N . THR B 1 203 ? 41.209 -11.027 65.717 1.00 43.32 203 THR B N 1
ATOM 4188 C CA . THR B 1 203 ? 39.910 -10.912 66.384 1.00 43.92 203 THR B CA 1
ATOM 4189 C C . THR B 1 203 ? 38.850 -11.860 65.790 1.00 45.99 203 THR B C 1
ATOM 4190 O O . THR B 1 203 ? 37.696 -11.864 66.234 1.00 46.72 203 THR B O 1
ATOM 4194 N N . GLY B 1 204 ? 39.216 -12.649 64.787 1.00 46.60 204 GLY B N 1
ATOM 4195 C CA . GLY B 1 204 ? 38.265 -13.594 64.236 1.00 50.15 204 GLY B CA 1
ATOM 4196 C C . GLY B 1 204 ? 37.913 -14.668 65.251 1.00 53.94 204 GLY B C 1
ATOM 4197 O O . GLY B 1 204 ? 38.703 -14.990 66.153 1.00 54.08 204 GLY B O 1
ATOM 4198 N N . ASP B 1 205 ? 36.720 -15.231 65.140 1.00 56.79 205 ASP B N 1
ATOM 4199 C CA . ASP B 1 205 ? 36.381 -16.317 66.051 1.00 60.42 205 ASP B CA 1
ATOM 4200 C C . ASP B 1 205 ? 37.325 -17.470 65.701 1.00 61.92 205 ASP B C 1
ATOM 4201 O O . ASP B 1 205 ? 37.587 -17.701 64.516 1.00 62.24 205 ASP B O 1
ATOM 4206 N N . ASP B 1 206 ? 37.879 -18.137 66.718 1.00 63.05 206 ASP B N 1
ATOM 4207 C CA . ASP B 1 206 ? 38.716 -19.319 66.512 1.00 64.33 206 ASP B CA 1
ATOM 4208 C C . ASP B 1 206 ? 40.180 -19.012 66.200 1.00 62.41 206 ASP B C 1
ATOM 4209 O O . ASP B 1 206 ? 40.998 -19.924 66.065 1.00 63.49 206 ASP B O 1
ATOM 4214 N N . TYR B 1 207 ? 40.538 -17.741 66.107 1.00 58.93 207 TYR B N 1
ATOM 4215 C CA . TYR B 1 207 ? 41.955 -17.429 65.964 1.00 57.09 207 TYR B CA 1
ATOM 4216 C C . TYR B 1 207 ? 42.734 -17.844 67.228 1.00 58.22 207 TYR B C 1
ATOM 4217 O O . TYR B 1 207 ? 42.223 -17.682 68.362 1.00 58.11 207 TYR B O 1
ATOM 4226 N N . PRO B 1 208 ? 43.961 -18.400 67.039 1.00 58.85 208 PRO B N 1
ATOM 4227 C CA . PRO B 1 208 ? 44.773 -18.849 68.186 1.00 59.65 208 PRO B CA 1
ATOM 4228 C C . PRO B 1 208 ? 45.433 -17.645 68.827 1.00 58.18 208 PRO B C 1
ATOM 4229 O O . PRO B 1 208 ? 46.641 -17.429 68.698 1.00 56.82 208 PRO B O 1
ATOM 4233 N N . VAL B 1 209 ? 44.604 -16.873 69.519 1.00 57.75 209 VAL B N 1
ATOM 4234 C CA . VAL B 1 209 ? 44.975 -15.596 70.087 1.00 57.00 209 VAL B CA 1
ATOM 4235 C C . VAL B 1 209 ? 46.160 -15.683 71.063 1.00 57.81 209 VAL B C 1
ATOM 4236 O O . VAL B 1 209 ? 46.961 -14.748 71.174 1.00 56.27 209 VAL B O 1
ATOM 4240 N N . ASP B 1 210 ? 46.291 -16.831 71.728 1.00 60.60 210 ASP B N 1
ATOM 4241 C CA . ASP B 1 210 ? 47.303 -17.027 72.774 1.00 61.51 210 ASP B CA 1
ATOM 4242 C C . ASP B 1 210 ? 48.618 -17.531 72.216 1.00 61.15 210 ASP B C 1
ATOM 4243 O O . ASP B 1 210 ? 49.678 -17.068 72.615 1.00 61.12 210 ASP B O 1
ATOM 4248 N N . ALA B 1 211 ? 48.548 -18.470 71.289 1.00 61.04 211 ALA B N 1
ATOM 4249 C CA . ALA B 1 211 ? 49.695 -18.784 70.462 1.00 60.86 211 ALA B CA 1
ATOM 4250 C C . ALA B 1 211 ? 50.266 -17.490 69.825 1.00 58.25 211 ALA B C 1
ATOM 4251 O O . ALA B 1 211 ? 51.456 -17.202 69.918 1.00 58.95 211 ALA B O 1
ATOM 4253 N N . PHE B 1 212 ? 49.407 -16.704 69.196 1.00 55.47 212 PHE B N 1
ATOM 4254 C CA . PHE B 1 212 ? 49.796 -15.441 68.548 1.00 52.78 212 PHE B CA 1
ATOM 4255 C C . PHE B 1 212 ? 50.425 -14.395 69.497 1.00 51.77 212 PHE B C 1
ATOM 4256 O O . PHE B 1 212 ? 51.395 -13.734 69.121 1.00 49.90 212 PHE B O 1
ATOM 4264 N N . SER B 1 213 ? 49.849 -14.252 70.696 1.00 52.04 213 SER B N 1
ATOM 4265 C CA . SER B 1 213 ? 50.429 -13.456 71.788 1.00 52.84 213 SER B CA 1
ATOM 4266 C C . SER B 1 213 ? 51.811 -13.939 72.190 1.00 53.99 213 SER B C 1
ATOM 4267 O O . SER B 1 213 ? 52.709 -13.135 72.440 1.00 53.40 213 SER B O 1
ATOM 4270 N N . ALA B 1 214 ? 51.965 -15.260 72.253 1.00 56.04 214 ALA B N 1
ATOM 4271 C CA . ALA B 1 214 ? 53.220 -15.890 72.659 1.00 57.91 214 ALA B CA 1
ATOM 4272 C C . ALA B 1 214 ? 54.291 -15.672 71.597 1.00 57.60 214 ALA B C 1
ATOM 4273 O O . ALA B 1 214 ? 55.465 -15.500 71.902 1.00 59.01 214 ALA B O 1
ATOM 4275 N N . ARG B 1 215 ? 53.875 -15.674 70.342 1.00 56.86 215 ARG B N 1
ATOM 4276 C CA . ARG B 1 215 ? 54.792 -15.429 69.246 1.00 56.93 215 ARG B CA 1
ATOM 4277 C C . ARG B 1 215 ? 55.218 -13.946 69.230 1.00 55.34 215 ARG B C 1
ATOM 4278 O O . ARG B 1 215 ? 56.364 -13.632 68.883 1.00 55.46 215 ARG B O 1
ATOM 4286 N N . LEU B 1 216 ? 54.288 -13.056 69.603 1.00 53.65 216 LEU B N 1
ATOM 4287 C CA . LEU B 1 216 ? 54.564 -11.638 69.749 1.00 52.17 216 LEU B CA 1
ATOM 4288 C C . LEU B 1 216 ? 55.586 -11.414 70.869 1.00 54.21 216 LEU B C 1
ATOM 4289 O O . LEU B 1 216 ? 56.578 -10.698 70.680 1.00 53.91 216 LEU B O 1
ATOM 4294 N N . ARG B 1 217 ? 55.363 -12.061 72.017 1.00 56.58 217 ARG B N 1
ATOM 4295 C CA . ARG B 1 217 ? 56.294 -11.982 73.137 1.00 58.72 217 ARG B CA 1
ATOM 4296 C C . ARG B 1 217 ? 57.730 -12.312 72.725 1.00 59.77 217 ARG B C 1
ATOM 4297 O O . ARG B 1 217 ? 58.668 -11.584 73.064 1.00 59.62 217 ARG B O 1
ATOM 4305 N N . ALA B 1 218 ? 57.885 -13.409 71.990 1.00 61.09 218 ALA B N 1
ATOM 4306 C CA . ALA B 1 218 ? 59.208 -13.934 71.644 1.00 62.98 218 ALA B CA 1
ATOM 4307 C C . ALA B 1 218 ? 59.974 -13.012 70.675 1.00 62.10 218 ALA B C 1
ATOM 4308 O O . ALA B 1 218 ? 61.196 -12.852 70.766 1.00 63.02 218 ALA B O 1
ATOM 4310 N N . PHE B 1 219 ? 59.254 -12.401 69.751 1.00 60.23 219 PHE B N 1
ATOM 4311 C CA . PHE B 1 219 ? 59.871 -11.446 68.863 1.00 59.54 219 PHE B CA 1
ATOM 4312 C C . PHE B 1 219 ? 60.324 -10.233 69.66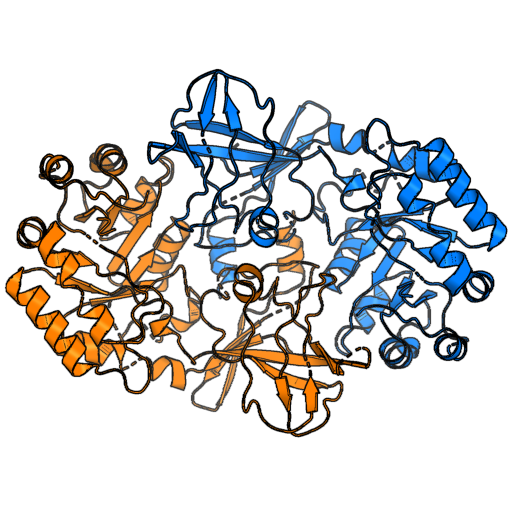9 1.00 59.61 219 PHE B C 1
ATOM 4313 O O . PHE B 1 219 ? 61.437 -9.758 69.502 1.00 60.89 219 PHE B O 1
ATOM 4321 N N . SER B 1 220 ? 59.454 -9.739 70.542 1.00 59.01 220 SER B N 1
ATOM 4322 C CA . SER B 1 220 ? 59.752 -8.573 71.343 1.00 58.65 220 SER B CA 1
ATOM 4323 C C . SER B 1 220 ? 60.868 -8.867 72.342 1.00 60.85 220 SER B C 1
ATOM 4324 O O . SER B 1 220 ? 61.665 -7.985 72.652 1.00 61.31 220 SER B O 1
ATOM 4327 N N . ASP B 1 221 ? 60.921 -10.102 72.841 1.00 62.66 221 ASP B N 1
ATOM 4328 C CA . ASP B 1 221 ? 61.957 -10.510 73.804 1.00 64.79 221 ASP B CA 1
ATOM 4329 C C . ASP B 1 221 ? 63.326 -10.631 73.135 1.00 65.81 221 ASP B C 1
ATOM 4330 O O . ASP B 1 221 ? 64.288 -9.997 73.553 1.00 66.80 221 ASP B O 1
ATOM 4335 N N . ARG B 1 222 ? 63.397 -11.434 72.085 1.00 66.21 222 ARG B N 1
ATOM 4336 C CA . ARG B 1 222 ? 64.604 -11.582 71.296 1.00 67.34 222 ARG B CA 1
ATOM 4337 C C . ARG B 1 222 ? 65.209 -10.222 70.930 1.00 65.78 222 ARG B C 1
ATOM 4338 O O . ARG B 1 222 ? 66.385 -9.984 71.187 1.00 66.93 222 ARG B O 1
ATOM 4346 N N . TYR B 1 223 ? 64.406 -9.325 70.355 1.00 62.83 223 TYR B N 1
ATOM 4347 C CA . TYR B 1 223 ? 64.957 -8.088 69.786 1.00 61.17 223 TYR B CA 1
ATOM 4348 C C . TYR B 1 223 ? 64.985 -6.869 70.715 1.00 59.30 223 TYR B C 1
ATOM 4349 O O . TYR B 1 223 ? 65.583 -5.847 70.370 1.00 58.65 223 TYR B O 1
ATOM 4358 N N . GLY B 1 224 ? 64.369 -6.985 71.891 1.00 58.46 224 GLY B N 1
ATOM 4359 C CA . GLY B 1 224 ? 64.249 -5.860 72.841 1.00 57.25 224 GLY B CA 1
ATOM 4360 C C . GLY B 1 224 ? 63.584 -4.606 72.265 1.00 54.99 224 GLY B C 1
ATOM 4361 O O . GLY B 1 224 ? 64.101 -3.495 72.430 1.00 54.82 224 GLY B O 1
ATOM 4362 N N . VAL B 1 225 ? 62.455 -4.802 71.571 1.00 52.98 225 VAL B N 1
ATOM 4363 C CA . VAL B 1 225 ? 61.679 -3.727 70.942 1.00 50.63 225 VAL B CA 1
ATOM 4364 C C . VAL B 1 225 ? 60.236 -3.725 71.460 1.00 49.40 225 VAL B C 1
ATOM 4365 O O . VAL B 1 225 ? 59.723 -4.758 71.871 1.00 50.12 225 VAL B O 1
ATOM 4369 N N . GLN B 1 226 ? 59.586 -2.567 71.444 1.00 47.89 226 GLN B N 1
ATOM 4370 C CA . GLN B 1 226 ? 58.138 -2.519 71.646 1.00 46.85 226 GLN B CA 1
ATOM 4371 C C . GLN B 1 226 ? 57.390 -2.812 70.316 1.00 46.06 226 GLN B C 1
ATOM 4372 O O . GLN B 1 226 ? 57.686 -2.219 69.265 1.00 45.07 226 GLN B O 1
ATOM 4378 N N . ILE B 1 227 ? 56.440 -3.740 70.366 1.00 45.54 227 ILE B N 1
ATOM 4379 C CA . ILE B 1 227 ? 55.670 -4.056 69.189 1.00 44.33 227 ILE B CA 1
ATOM 4380 C C . ILE B 1 227 ? 54.418 -3.203 69.139 1.00 42.61 227 ILE B C 1
ATOM 4381 O O . ILE B 1 227 ? 53.744 -2.989 70.148 1.00 42.03 227 ILE B O 1
ATOM 4386 N N . TYR B 1 228 ? 54.155 -2.696 67.942 1.00 41.67 228 TYR B N 1
ATOM 4387 C CA . TYR B 1 228 ? 52.873 -2.080 67.571 1.00 40.38 228 TYR B CA 1
ATOM 4388 C C . TYR B 1 228 ? 52.114 -2.935 66.565 1.00 39.95 228 TYR B C 1
ATOM 4389 O O . TYR B 1 228 ? 52.688 -3.463 65.613 1.00 40.79 228 TYR B O 1
ATOM 4398 N N . LEU B 1 229 ? 50.826 -3.088 66.812 1.00 39.47 229 LEU B N 1
ATOM 4399 C CA . LEU B 1 229 ? 49.931 -3.659 65.858 1.00 39.21 229 LEU B CA 1
ATOM 4400 C C . LEU B 1 229 ? 49.078 -2.505 65.367 1.00 38.94 229 LEU B C 1
ATOM 4401 O O . LEU B 1 229 ? 48.798 -1.573 66.135 1.00 38.14 229 LEU B O 1
ATOM 4406 N N . GLU B 1 230 ? 48.675 -2.560 64.091 1.00 39.12 230 GLU B N 1
ATOM 4407 C CA . GLU B 1 230 ? 47.803 -1.528 63.499 1.00 38.79 230 GLU B CA 1
ATOM 4408 C C . GLU B 1 230 ? 46.484 -2.127 63.026 1.00 38.31 230 GLU B C 1
ATOM 4409 O O . GLU B 1 230 ? 46.185 -2.134 61.834 1.00 38.81 230 GLU B O 1
ATOM 4415 N N . PRO B 1 231 ? 45.679 -2.665 63.943 1.00 38.13 231 PRO B N 1
ATOM 4416 C CA . PRO B 1 231 ? 44.493 -3.306 63.356 1.00 37.64 231 PRO B CA 1
ATOM 4417 C C . PRO B 1 231 ? 43.478 -2.331 62.763 1.00 37.22 231 PRO B C 1
ATOM 4418 O O . PRO B 1 231 ? 42.928 -1.492 63.482 1.00 36.73 231 PRO B O 1
ATOM 4422 N N . GLY B 1 232 ? 43.194 -2.472 61.470 1.00 37.11 232 GLY B N 1
ATOM 4423 C CA . GLY B 1 232 ? 42.057 -1.777 60.854 1.00 36.78 232 GLY B CA 1
ATOM 4424 C C . GLY B 1 232 ? 40.812 -2.646 60.907 1.00 37.56 232 GLY B C 1
ATOM 4425 O O . GLY B 1 232 ? 40.036 -2.635 61.876 1.00 38.37 232 GLY B O 1
ATOM 4426 N N . GLU B 1 233 ? 40.646 -3.446 59.871 1.00 38.72 233 GLU B N 1
ATOM 4427 C CA . GLU B 1 233 ? 39.557 -4.416 59.782 1.00 39.36 233 GLU B CA 1
ATOM 4428 C C . GLU B 1 233 ? 39.342 -5.233 61.046 1.00 38.99 233 GLU B C 1
ATOM 4429 O O . GLU B 1 233 ? 38.197 -5.493 61.440 1.00 40.99 233 GLU B O 1
ATOM 4435 N N . ALA B 1 234 ? 40.411 -5.650 61.702 1.00 37.28 234 ALA B N 1
ATOM 4436 C CA . ALA B 1 234 ? 40.209 -6.514 62.858 1.00 36.55 234 ALA B CA 1
ATOM 4437 C C . ALA B 1 234 ? 39.520 -5.830 64.072 1.00 36.54 234 ALA B C 1
ATOM 4438 O O . ALA B 1 234 ? 38.939 -6.496 64.939 1.00 37.88 234 ALA B O 1
ATOM 4440 N N . SER B 1 235 ? 39.574 -4.506 64.141 1.00 34.75 235 SER B N 1
ATOM 4441 C CA . SER B 1 235 ? 38.874 -3.783 65.198 1.00 34.37 235 SER B CA 1
ATOM 4442 C C . SER B 1 235 ? 37.358 -3.813 65.039 1.00 34.44 235 SER B C 1
ATOM 4443 O O . SER B 1 235 ? 36.610 -3.767 66.022 1.00 35.11 235 SER B O 1
ATOM 4446 N N . ILE B 1 236 ? 36.922 -3.906 63.792 1.00 33.04 236 ILE B N 1
ATOM 4447 C CA . ILE B 1 236 ? 35.606 -3.470 63.434 1.00 33.00 236 ILE B CA 1
ATOM 4448 C C . ILE B 1 236 ? 34.787 -4.588 62.769 1.00 33.69 236 ILE B C 1
ATOM 4449 O O . ILE B 1 236 ? 33.614 -4.403 62.429 1.00 33.25 236 ILE B O 1
ATOM 4454 N N . THR B 1 237 ? 35.451 -5.736 62.608 1.00 33.58 237 THR B N 1
ATOM 4455 C CA . THR B 1 237 ? 34.935 -6.925 61.956 1.00 34.59 237 THR B CA 1
ATOM 4456 C C . THR B 1 237 ? 33.568 -7.316 62.525 1.00 36.65 237 THR B C 1
ATOM 4457 O O . THR B 1 237 ? 33.387 -7.379 63.739 1.00 37.34 237 THR B O 1
ATOM 4461 N N . LYS B 1 238 ? 32.597 -7.544 61.641 1.00 41.23 238 LYS B N 1
ATOM 4462 C CA . LYS B 1 238 ? 31.267 -8.070 62.032 1.00 42.75 238 LYS B CA 1
ATOM 4463 C C . LYS B 1 238 ? 30.531 -7.218 63.074 1.00 42.36 238 LYS B C 1
ATOM 4464 O O . LYS B 1 238 ? 29.607 -7.699 63.743 1.00 44.09 238 LYS B O 1
ATOM 4470 N N . SER B 1 239 ? 30.942 -5.967 63.221 1.00 40.39 239 SER B N 1
ATOM 4471 C CA . SER B 1 239 ? 30.383 -5.132 64.257 1.00 41.20 239 SER B CA 1
ATOM 4472 C C . SER B 1 239 ? 29.235 -4.319 63.751 1.00 39.36 239 SER B C 1
ATOM 4473 O O . SER B 1 239 ? 28.390 -3.893 64.547 1.00 40.75 239 SER B O 1
ATOM 4476 N N . THR B 1 240 ? 29.224 -4.071 62.443 1.00 37.18 240 THR B N 1
ATOM 4477 C CA . THR B 1 240 ? 28.357 -3.056 61.876 1.00 35.39 240 THR B CA 1
ATOM 4478 C C . THR B 1 240 ? 27.581 -3.582 60.674 1.00 34.75 240 THR B C 1
ATOM 4479 O O . THR B 1 240 ? 28.101 -4.346 59.897 1.00 33.23 240 THR B O 1
ATOM 4483 N N . THR B 1 241 ? 26.340 -3.131 60.511 1.00 35.49 241 THR B N 1
ATOM 4484 C CA . THR B 1 241 ? 25.543 -3.468 59.329 1.00 35.67 241 THR B CA 1
ATOM 4485 C C . THR B 1 241 ? 25.142 -2.212 58.547 1.00 35.14 241 THR B C 1
ATOM 4486 O O . THR B 1 241 ? 25.113 -1.106 59.112 1.00 36.02 241 THR B O 1
ATOM 4490 N N . LEU B 1 242 ? 24.849 -2.379 57.252 1.00 33.72 242 LEU B N 1
ATOM 4491 C CA . LEU B 1 242 ? 24.185 -1.332 56.481 1.00 32.82 242 LEU B CA 1
ATOM 4492 C C . LEU B 1 242 ? 22.704 -1.725 56.284 1.00 33.63 242 LEU B C 1
ATOM 4493 O O . LEU B 1 242 ? 22.413 -2.661 55.545 1.00 34.35 242 LEU B O 1
ATOM 4498 N N . GLU B 1 243 ? 21.789 -1.003 56.932 1.00 34.02 243 GLU B N 1
ATOM 4499 C CA . GLU B 1 243 ? 20.362 -1.275 56.845 1.00 35.18 243 GLU B CA 1
ATOM 4500 C C . GLU B 1 243 ? 19.670 -0.648 55.624 1.00 34.33 243 GLU B C 1
ATOM 4501 O O . GLU B 1 243 ? 19.737 0.571 55.442 1.00 34.42 243 GLU B O 1
ATOM 4507 N N . VAL B 1 244 ? 19.002 -1.455 54.798 1.00 33.95 244 VAL B N 1
ATOM 4508 C CA . VAL B 1 244 ? 18.306 -0.918 53.607 1.00 34.18 244 VAL B CA 1
ATOM 4509 C C . VAL B 1 244 ? 16.864 -1.471 53.414 1.00 36.58 244 VAL B C 1
ATOM 4510 O O . VAL B 1 244 ? 16.482 -2.472 54.027 1.00 38.58 244 VAL B O 1
ATOM 4514 N N . THR B 1 245 ? 16.096 -0.812 52.545 1.00 36.39 245 THR B N 1
ATOM 4515 C CA . THR B 1 245 ? 14.740 -1.172 52.260 1.00 38.09 245 THR B CA 1
ATOM 4516 C C . THR B 1 245 ? 14.669 -1.513 50.790 1.00 38.16 245 THR B C 1
ATOM 4517 O O . THR B 1 245 ? 15.397 -0.940 49.994 1.00 36.61 245 THR B O 1
ATOM 4521 N N . VAL B 1 246 ? 13.785 -2.448 50.430 1.00 40.21 246 VAL B N 1
ATOM 4522 C CA . VAL B 1 246 ? 13.493 -2.719 49.019 1.00 41.14 246 VAL B CA 1
ATOM 4523 C C . VAL B 1 246 ? 12.498 -1.685 48.550 1.00 42.84 246 VAL B C 1
ATOM 4524 O O . VAL B 1 246 ? 11.547 -1.373 49.261 1.00 44.38 246 VAL B O 1
ATOM 4528 N N . LEU B 1 247 ? 12.745 -1.134 47.369 1.00 42.81 247 LEU B N 1
ATOM 4529 C CA . LEU B 1 247 ? 11.922 -0.073 46.807 1.00 44.36 247 LEU B CA 1
ATOM 4530 C C . LEU B 1 247 ? 11.134 -0.530 45.569 1.00 46.07 247 LEU B C 1
ATOM 4531 O O . LEU B 1 247 ? 10.073 -0.001 45.275 1.00 47.54 247 LEU B O 1
ATOM 4536 N N . ASP B 1 248 ? 11.671 -1.495 44.837 1.00 46.43 248 ASP B N 1
ATOM 4537 C CA . ASP B 1 248 ? 10.994 -2.038 43.675 1.00 49.42 248 ASP B CA 1
ATOM 4538 C C . ASP B 1 248 ? 11.432 -3.457 43.410 1.00 50.03 248 ASP B C 1
ATOM 4539 O O . ASP B 1 248 ? 12.520 -3.881 43.788 1.00 48.08 248 ASP B O 1
ATOM 4544 N N . THR B 1 249 ? 10.556 -4.188 42.744 1.00 53.53 249 THR B N 1
ATOM 4545 C CA . THR B 1 249 ? 10.779 -5.583 42.458 1.00 55.59 249 THR B CA 1
ATOM 4546 C C . THR B 1 249 ? 10.598 -5.768 40.967 1.00 58.20 249 THR B C 1
ATOM 4547 O O . THR B 1 249 ? 9.800 -5.074 40.362 1.00 59.81 249 THR B O 1
ATOM 4551 N N . LEU B 1 250 ? 11.374 -6.656 40.367 1.00 59.91 250 LEU B N 1
ATOM 4552 C CA . LEU B 1 250 ? 11.391 -6.779 38.914 1.00 63.09 250 LEU B CA 1
ATOM 4553 C C . LEU B 1 250 ? 11.746 -8.173 38.458 1.00 65.65 250 LEU B C 1
ATOM 4554 O O . LEU B 1 250 ? 12.548 -8.857 39.085 1.00 64.60 250 LEU B O 1
ATOM 4559 N N . TYR B 1 251 ? 11.163 -8.591 37.342 1.00 70.10 251 TYR B N 1
ATOM 4560 C CA . TYR B 1 251 ? 11.609 -9.826 36.738 1.00 73.37 251 TYR B CA 1
ATOM 4561 C C . TYR B 1 251 ? 12.150 -9.678 35.309 1.00 75.25 251 TYR B C 1
ATOM 4562 O O . TYR B 1 251 ? 11.385 -9.678 34.329 1.00 77.40 251 TYR B O 1
ATOM 4571 N N . ASN B 1 252 ? 13.485 -9.562 35.235 1.00 74.48 252 ASN B N 1
ATOM 4572 C CA . ASN B 1 252 ? 14.260 -9.531 33.981 1.00 76.23 252 ASN B CA 1
ATOM 4573 C C . ASN B 1 252 ? 14.408 -10.941 33.405 1.00 79.38 252 ASN B C 1
ATOM 4574 O O . ASN B 1 252 ? 13.646 -11.340 32.522 1.00 82.67 252 ASN B O 1
ATOM 4576 N N . LYS B 1 254 ? 17.034 -12.994 35.848 1.00 68.16 254 LYS B N 1
ATOM 4577 C CA . LYS B 1 254 ? 16.943 -13.256 37.280 1.00 67.01 254 LYS B CA 1
ATOM 4578 C C . LYS B 1 254 ? 15.737 -12.536 37.891 1.00 65.19 254 LYS B C 1
ATOM 4579 O O . LYS B 1 254 ? 15.001 -11.819 37.197 1.00 65.87 254 LYS B O 1
ATOM 4585 N N . ASN B 1 255 ? 15.558 -12.737 39.197 1.00 63.16 255 ASN B N 1
ATOM 4586 C CA . ASN B 1 255 ? 14.753 -11.857 40.041 1.00 59.80 255 ASN B CA 1
ATOM 4587 C C . ASN B 1 255 ? 15.597 -10.746 40.584 1.00 55.84 255 ASN B C 1
ATOM 4588 O O . ASN B 1 255 ? 16.678 -10.996 41.087 1.00 54.60 255 ASN B O 1
ATOM 4593 N N . LEU B 1 256 ? 15.082 -9.523 40.498 1.00 53.91 256 LEU B N 1
ATOM 4594 C CA . LEU B 1 256 ? 15.816 -8.315 40.867 1.00 50.19 256 LEU B CA 1
ATOM 4595 C C . LEU B 1 256 ? 15.087 -7.509 41.921 1.00 47.94 256 LEU B C 1
ATOM 4596 O O . LEU B 1 256 ? 13.866 -7.366 41.860 1.00 48.65 256 LEU B O 1
ATOM 4601 N N . ALA B 1 257 ? 15.852 -6.974 42.871 1.00 44.37 257 ALA B N 1
ATOM 4602 C CA . ALA B 1 257 ? 15.306 -6.061 43.851 1.00 42.76 257 ALA B CA 1
ATOM 4603 C C . ALA B 1 257 ? 16.200 -4.824 44.025 1.00 39.88 257 ALA B C 1
ATOM 4604 O O . ALA B 1 257 ? 17.415 -4.939 44.169 1.00 38.83 257 ALA B O 1
ATOM 4606 N N . ILE B 1 258 ? 15.574 -3.649 44.020 1.00 38.81 258 ILE B N 1
ATOM 4607 C CA . ILE B 1 258 ? 16.250 -2.361 44.191 1.00 35.79 258 ILE B CA 1
ATOM 4608 C C . ILE B 1 258 ? 16.165 -1.896 45.639 1.00 34.84 258 ILE B C 1
ATOM 4609 O O . ILE B 1 258 ? 15.073 -1.833 46.201 1.00 36.07 258 ILE B O 1
ATOM 4614 N N . VAL B 1 259 ? 17.300 -1.533 46.226 1.00 32.31 259 VAL B N 1
ATOM 4615 C CA . VAL B 1 259 ? 17.319 -1.025 47.584 1.00 31.29 259 VAL B CA 1
ATOM 4616 C C . VAL B 1 259 ? 17.720 0.449 47.625 1.00 31.87 259 VAL B C 1
ATOM 4617 O O . VAL B 1 259 ? 18.259 1.008 46.638 1.00 30.15 259 VAL B O 1
ATOM 4621 N N . ASP B 1 260 ? 17.452 1.075 48.771 1.00 32.25 260 ASP B N 1
ATOM 4622 C CA . ASP B 1 260 ? 17.604 2.507 48.868 1.00 33.48 260 ASP B CA 1
ATOM 4623 C C . ASP B 1 260 ? 19.050 2.915 49.190 1.00 33.09 260 ASP B C 1
ATOM 4624 O O . ASP B 1 260 ? 19.294 3.726 50.061 1.00 34.47 260 ASP B O 1
ATOM 4629 N N . SER B 1 261 ? 19.991 2.373 48.443 1.00 32.58 261 SER B N 1
ATOM 4630 C CA . SER B 1 261 ? 21.386 2.604 48.689 1.00 32.68 261 SER B CA 1
ATOM 4631 C C . SER B 1 261 ? 22.109 2.350 47.378 1.00 33.77 261 SER B C 1
ATOM 4632 O O . SER B 1 261 ? 21.470 1.987 46.387 1.00 35.60 261 SER B O 1
ATOM 4635 N N . SER B 1 262 ? 23.433 2.506 47.375 1.00 33.88 262 SER B N 1
ATOM 4636 C CA . SER B 1 262 ? 24.267 2.317 46.186 1.00 34.21 262 SER B CA 1
ATOM 4637 C C . SER B 1 262 ? 25.676 1.862 46.591 1.00 34.18 262 SER B C 1
ATOM 4638 O O . SER B 1 262 ? 26.311 2.485 47.451 1.00 33.77 262 SER B O 1
ATOM 4641 N N . ILE B 1 263 ? 26.172 0.776 45.991 1.00 34.45 263 ILE B N 1
ATOM 4642 C CA . ILE B 1 263 ? 27.531 0.351 46.311 1.00 34.34 263 ILE B CA 1
ATOM 4643 C C . ILE B 1 263 ? 28.571 1.403 45.952 1.00 34.51 263 ILE B C 1
ATOM 4644 O O . ILE B 1 263 ? 29.594 1.496 46.629 1.00 34.89 263 ILE B O 1
ATOM 4649 N N . GLU B 1 264 ? 28.309 2.221 44.931 1.00 33.95 264 GLU B N 1
ATOM 4650 C CA . GLU B 1 264 ? 29.289 3.225 44.575 1.00 34.31 264 GLU B CA 1
ATOM 4651 C C . GLU B 1 264 ? 29.404 4.291 45.658 1.00 33.42 264 GLU B C 1
ATOM 4652 O O . GLU B 1 264 ? 30.507 4.763 45.974 1.00 33.40 264 GLU B O 1
ATOM 4658 N N . ALA B 1 265 ? 28.267 4.643 46.243 1.00 33.03 265 ALA B N 1
ATOM 4659 C CA . ALA B 1 265 ? 28.230 5.755 47.175 1.00 33.36 265 ALA B CA 1
ATOM 4660 C C . ALA B 1 265 ? 28.502 5.309 48.593 1.00 33.43 265 ALA B C 1
ATOM 4661 O O . ALA B 1 265 ? 28.934 6.113 49.413 1.00 35.22 265 ALA B O 1
ATOM 4663 N N . HIS B 1 266 ? 28.227 4.047 48.889 1.00 33.29 266 HIS B N 1
ATOM 4664 C CA . HIS B 1 266 ? 28.082 3.606 50.298 1.00 33.74 266 HIS B CA 1
ATOM 4665 C C . HIS B 1 266 ? 28.971 2.463 50.743 1.00 33.43 266 HIS B C 1
ATOM 4666 O O . HIS B 1 266 ? 29.175 2.297 51.932 1.00 34.80 266 HIS B O 1
ATOM 4681 N N . LEU B 1 268 ? 32.066 1.323 48.692 1.00 33.01 268 LEU B N 1
ATOM 4682 C CA . LEU B 1 268 ? 32.734 1.535 47.445 1.00 33.37 268 LEU B CA 1
ATOM 4683 C C . LEU B 1 268 ? 33.783 0.469 47.177 1.00 34.67 268 LEU B C 1
ATOM 4684 O O . LEU B 1 268 ? 34.076 0.164 46.028 1.00 35.27 268 LEU B O 1
ATOM 4689 N N . ASP B 1 269 ? 34.357 -0.094 48.235 1.00 35.60 269 ASP B N 1
ATOM 4690 C CA . ASP B 1 269 ? 35.240 -1.257 48.074 1.00 37.26 269 ASP B CA 1
ATOM 4691 C C . ASP B 1 269 ? 34.586 -2.388 47.284 1.00 36.84 269 ASP B C 1
ATOM 4692 O O . ASP B 1 269 ? 35.258 -3.051 46.504 1.00 38.37 269 ASP B O 1
ATOM 4697 N N . LEU B 1 270 ? 33.284 -2.588 47.445 1.00 35.07 270 LEU B N 1
ATOM 4698 C CA . LEU B 1 270 ? 32.600 -3.616 46.651 1.00 35.51 270 LEU B CA 1
ATOM 4699 C C . LEU B 1 270 ? 32.647 -3.325 45.176 1.00 36.18 270 LEU B C 1
ATOM 4700 O O . LEU B 1 270 ? 32.813 -4.236 44.361 1.00 38.12 270 LEU B O 1
ATOM 4705 N N . LEU B 1 271 ? 32.484 -2.058 44.812 1.00 34.97 271 LEU B N 1
ATOM 4706 C CA . LEU B 1 271 ? 32.573 -1.730 43.425 1.00 34.52 271 LEU B CA 1
ATOM 4707 C C . LEU B 1 271 ? 34.024 -1.838 42.975 1.00 35.70 271 LEU B C 1
ATOM 4708 O O . LEU B 1 271 ? 34.289 -2.486 41.976 1.00 37.79 271 LEU B O 1
ATOM 4713 N N . ILE B 1 272 ? 34.949 -1.230 43.713 1.00 34.64 272 ILE B N 1
ATOM 4714 C CA . ILE B 1 272 ? 36.371 -1.190 43.326 1.00 35.79 272 ILE B CA 1
ATOM 4715 C C . ILE B 1 272 ? 37.002 -2.567 43.057 1.00 37.10 272 ILE B C 1
ATOM 4716 O O . ILE B 1 272 ? 37.727 -2.767 42.068 1.00 38.80 272 ILE B O 1
ATOM 4721 N N . TYR B 1 273 ? 36.738 -3.487 43.962 1.00 36.18 273 TYR B N 1
ATOM 4722 C CA . TYR B 1 273 ? 37.324 -4.796 43.899 1.00 38.69 273 TYR B CA 1
ATOM 4723 C C . TYR B 1 273 ? 36.401 -5.820 43.259 1.00 39.35 273 TYR B C 1
ATOM 4724 O O . TYR B 1 273 ? 36.789 -6.968 43.083 1.00 40.82 273 TYR B O 1
ATOM 4733 N N . ARG B 1 274 ? 35.201 -5.376 42.870 1.00 38.60 274 ARG B N 1
ATOM 4734 C CA . ARG B 1 274 ? 34.173 -6.234 42.245 1.00 39.50 274 ARG B CA 1
ATOM 4735 C C . ARG B 1 274 ? 33.874 -7.437 43.122 1.00 40.69 274 ARG B C 1
ATOM 4736 O O . ARG B 1 274 ? 34.004 -8.580 42.707 1.00 42.63 274 ARG B O 1
ATOM 4744 N N . GLU B 1 275 ? 33.545 -7.161 44.374 1.00 40.55 275 GLU B N 1
ATOM 4745 C CA . GLU B 1 275 ? 33.103 -8.206 45.290 1.00 41.78 275 GLU B CA 1
ATOM 4746 C C . GLU B 1 275 ? 31.674 -7.910 45.598 1.00 40.19 275 GLU B C 1
ATOM 4747 O O . GLU B 1 275 ? 31.150 -6.856 45.261 1.00 38.62 2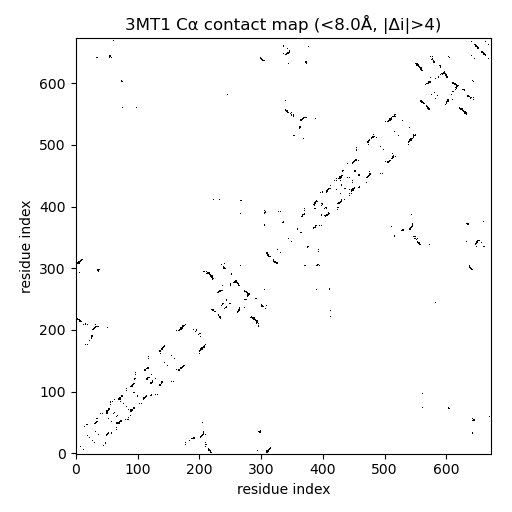75 GLU B O 1
ATOM 4753 N N . THR B 1 276 ? 31.085 -8.827 46.334 1.00 41.11 276 THR B N 1
ATOM 4754 C CA . THR B 1 276 ? 29.690 -8.812 46.642 1.00 40.57 276 THR B CA 1
ATOM 4755 C C . THR B 1 276 ? 29.511 -8.632 48.139 1.00 39.47 276 THR B C 1
ATOM 4756 O O . THR B 1 276 ? 30.391 -8.963 48.895 1.00 39.60 276 THR B O 1
ATOM 4760 N N . ALA B 1 277 ? 28.364 -8.111 48.555 1.00 38.68 277 ALA B N 1
ATOM 4761 C CA . ALA B 1 277 ? 28.107 -7.852 49.959 1.00 39.87 277 ALA B CA 1
ATOM 4762 C C . ALA B 1 277 ? 27.680 -9.124 50.687 1.00 42.73 277 ALA B C 1
ATOM 4763 O O . ALA B 1 277 ? 27.741 -10.215 50.118 1.00 45.75 277 ALA B O 1
ATOM 4765 N N . LYS B 1 278 ? 27.266 -9.018 51.942 1.00 44.18 278 LYS B N 1
ATOM 4766 C CA . LYS B 1 278 ? 26.837 -10.229 52.655 1.00 47.29 278 LYS B CA 1
ATOM 4767 C C . LYS B 1 278 ? 25.489 -10.117 53.340 1.00 47.59 278 LYS B C 1
ATOM 4768 O O . LYS B 1 278 ? 25.197 -9.093 53.968 1.00 46.73 278 LYS B O 1
ATOM 4774 N N . VAL B 1 279 ? 24.708 -11.195 53.236 1.00 49.15 279 VAL B N 1
ATOM 4775 C CA . VAL B 1 279 ? 23.394 -11.306 53.828 1.00 50.11 279 VAL B CA 1
ATOM 4776 C C . VAL B 1 279 ? 23.301 -12.559 54.726 1.00 53.54 279 VAL B C 1
ATOM 4777 O O . VAL B 1 279 ? 24.098 -13.499 54.600 1.00 55.20 279 VAL B O 1
ATOM 4781 N N . LEU B 1 280 ? 22.346 -12.546 55.659 1.00 55.30 280 LEU B N 1
ATOM 4782 C CA . LEU B 1 280 ? 22.102 -13.669 56.566 1.00 58.10 280 LEU B CA 1
ATOM 4783 C C . LEU B 1 280 ? 20.616 -13.966 56.682 1.00 60.01 280 LEU B C 1
ATOM 4784 O O . LEU B 1 280 ? 19.799 -13.054 56.695 1.00 58.56 280 LEU B O 1
ATOM 4789 N N . PRO B 1 281 ? 20.250 -15.261 56.707 1.00 63.54 281 PRO B N 1
ATOM 4790 C CA . PRO B 1 281 ? 21.090 -16.379 56.284 1.00 65.59 281 PRO B CA 1
ATOM 4791 C C . PRO B 1 281 ? 21.116 -16.321 54.769 1.00 65.12 281 PRO B C 1
ATOM 4792 O O . PRO B 1 281 ? 20.223 -15.714 54.140 1.00 64.60 281 PRO B O 1
ATOM 4796 N N . ASN B 1 282 ? 22.107 -16.897 54.134 1.00 65.72 282 ASN B N 1
ATOM 4797 C CA . ASN B 1 282 ? 22.012 -16.754 52.696 1.00 65.17 282 ASN B CA 1
ATOM 4798 C C . ASN B 1 282 ? 21.334 -17.998 52.153 1.00 67.67 282 ASN B C 1
ATOM 4799 O O . ASN B 1 282 ? 21.918 -18.762 51.373 1.00 69.16 282 ASN B O 1
ATOM 4804 N N . GLU B 1 283 ? 20.101 -18.210 52.614 1.00 68.38 283 GLU B N 1
ATOM 4805 C CA . GLU B 1 283 ? 19.404 -19.477 52.397 1.00 71.19 283 GLU B CA 1
ATOM 4806 C C . GLU B 1 283 ? 17.976 -19.272 51.952 1.00 70.94 283 GLU B C 1
ATOM 4807 O O . GLU B 1 283 ? 17.437 -18.172 52.066 1.00 68.90 283 GLU B O 1
ATOM 4813 N N . GLY B 1 284 ? 17.369 -20.346 51.463 1.00 73.00 284 GLY B N 1
ATOM 4814 C CA . GLY B 1 284 ? 16.032 -20.296 50.912 1.00 73.35 284 GLY B CA 1
ATOM 4815 C C . GLY B 1 284 ? 16.078 -20.488 49.413 1.00 73.31 284 GLY B C 1
ATOM 4816 O O . GLY B 1 284 ? 17.152 -20.645 48.824 1.00 73.00 284 GLY B O 1
ATOM 4817 N N . SER B 1 285 ? 14.909 -20.466 48.787 1.00 73.80 285 SER B N 1
ATOM 4818 C CA . SER B 1 285 ? 14.822 -20.737 47.360 1.00 74.21 285 SER B CA 1
ATOM 4819 C C . SER B 1 285 ? 14.211 -19.600 46.548 1.00 72.20 285 SER B C 1
ATOM 4820 O O . SER B 1 285 ? 13.544 -19.847 45.544 1.00 73.77 285 SER B O 1
ATOM 4823 N N . HIS B 1 286 ? 14.429 -18.360 46.985 1.00 69.09 286 HIS B N 1
ATOM 4824 C CA . HIS B 1 286 ? 14.178 -17.188 46.134 1.00 67.20 286 HIS B CA 1
ATOM 4825 C C . HIS B 1 286 ? 15.453 -16.428 45.922 1.00 64.22 286 HIS B C 1
ATOM 4826 O O . HIS B 1 286 ? 15.877 -15.675 46.785 1.00 62.59 286 HIS B O 1
ATOM 4833 N N . SER B 1 287 ? 16.062 -16.635 44.767 1.00 64.59 287 SER B N 1
ATOM 4834 C CA . SER B 1 287 ? 17.341 -16.030 44.463 1.00 62.93 287 SER B CA 1
ATOM 4835 C C . SER B 1 287 ? 17.161 -14.660 43.816 1.00 60.45 287 SER B C 1
ATOM 4836 O O . SER B 1 287 ? 16.502 -14.517 42.772 1.00 61.71 287 SER B O 1
ATOM 4839 N N . TYR B 1 288 ? 17.741 -13.656 44.468 1.00 57.37 288 TYR B N 1
ATOM 4840 C CA . TYR B 1 288 ? 17.601 -12.253 44.066 1.00 55.09 288 TYR B CA 1
ATOM 4841 C C . TYR B 1 288 ? 18.941 -11.623 43.758 1.00 53.29 288 TYR B C 1
ATOM 4842 O O . TYR B 1 288 ? 19.913 -11.782 44.514 1.00 52.21 288 TYR B O 1
ATOM 4859 N N . ILE B 1 290 ? 20.289 -8.119 44.087 1.00 47.99 290 ILE B N 1
ATOM 4860 C CA . ILE B 1 290 ? 19.939 -6.871 44.746 1.00 46.67 290 ILE B CA 1
ATOM 4861 C C . ILE B 1 290 ? 20.809 -5.765 44.221 1.00 45.39 290 ILE B C 1
ATOM 4862 O O . ILE B 1 290 ? 22.024 -5.856 44.267 1.00 45.00 290 ILE B O 1
ATOM 4867 N N . CYS B 1 291 ? 20.179 -4.708 43.740 1.00 45.49 291 CYS B N 1
ATOM 4868 C CA . CYS B 1 291 ? 20.906 -3.646 43.079 1.00 45.53 291 CYS B CA 1
ATOM 4869 C C . CYS B 1 291 ? 20.695 -2.343 43.752 1.00 44.23 291 CYS B C 1
ATOM 4870 O O . CYS B 1 291 ? 19.680 -2.146 44.420 1.00 43.93 291 CYS B O 1
ATOM 4873 N N . GLY B 1 292 ? 21.663 -1.449 43.564 1.00 43.69 292 GLY B N 1
ATOM 4874 C CA . GLY B 1 292 ? 21.576 -0.109 44.092 1.00 42.86 292 GLY B CA 1
ATOM 4875 C C . GLY B 1 292 ? 20.636 0.794 43.314 1.00 44.62 292 GLY B C 1
ATOM 4876 O O . GLY B 1 292 ? 20.132 0.462 42.236 1.00 44.76 292 GLY B O 1
ATOM 4877 N N . LYS B 1 293 ? 20.441 1.966 43.882 1.00 45.38 293 LYS B N 1
ATOM 4878 C CA . LYS B 1 293 ? 19.564 2.985 43.368 1.00 47.62 293 LYS B CA 1
ATOM 4879 C C . LYS B 1 293 ? 20.248 3.779 42.226 1.00 48.73 293 LYS B C 1
ATOM 4880 O O . LYS B 1 293 ? 19.657 4.688 41.691 1.00 50.11 293 LYS B O 1
ATOM 4886 N N . SER B 1 294 ? 21.491 3.459 41.875 1.00 49.06 294 SER B N 1
ATOM 4887 C CA . SER B 1 294 ? 22.205 4.196 40.834 1.00 51.07 294 SER B CA 1
ATOM 4888 C C . SER B 1 294 ? 21.772 3.791 39.437 1.00 54.02 294 SER B C 1
ATOM 4889 O O . SER B 1 294 ? 21.146 2.744 39.235 1.00 54.56 294 SER B O 1
ATOM 4891 N N . CYS B 1 295 ? 22.132 4.652 38.488 1.00 56.60 295 CYS B N 1
ATOM 4892 C CA . CYS B 1 295 ? 22.059 4.400 37.055 1.00 60.35 295 CYS B CA 1
ATOM 4893 C C . CYS B 1 295 ? 23.051 3.328 36.568 1.00 60.53 295 CYS B C 1
ATOM 4894 O O . CYS B 1 295 ? 22.726 2.526 35.666 1.00 62.21 295 CYS B O 1
ATOM 4897 N N . LEU B 1 296 ? 24.249 3.326 37.176 1.00 58.87 296 LEU B N 1
ATOM 4898 C CA . LEU B 1 296 ? 25.382 2.459 36.788 1.00 58.77 296 LEU B CA 1
ATOM 4899 C C . LEU B 1 296 ? 25.002 0.983 36.595 1.00 58.72 296 LEU B C 1
ATOM 4900 O O . LEU B 1 296 ? 24.191 0.431 37.334 1.00 57.62 296 LEU B O 1
ATOM 4902 N N . ALA B 1 297 ? 25.607 0.350 35.602 1.00 60.10 297 ALA B N 1
ATOM 4903 C CA . ALA B 1 297 ? 25.310 -1.054 35.303 1.00 60.80 297 ALA B CA 1
ATOM 4904 C C . ALA B 1 297 ? 25.758 -1.967 36.439 1.00 58.78 297 ALA B C 1
ATOM 4905 O O . ALA B 1 297 ? 24.992 -2.811 36.919 1.00 59.28 297 ALA B O 1
ATOM 4907 N N . GLY B 1 298 ? 26.989 -1.785 36.890 1.00 56.95 298 GLY B N 1
ATOM 4908 C CA . GLY B 1 298 ? 27.522 -2.638 37.949 1.00 54.82 298 GLY B CA 1
ATOM 4909 C C . GLY B 1 298 ? 27.176 -2.274 39.389 1.00 51.56 298 GLY B C 1
ATOM 4910 O O . GLY B 1 298 ? 27.875 -2.710 40.309 1.00 51.28 298 GLY B O 1
ATOM 4911 N N . ASP B 1 299 ? 26.109 -1.491 39.595 1.00 49.53 299 ASP B N 1
ATOM 4912 C CA . ASP B 1 299 ? 25.637 -1.119 40.944 1.00 46.17 299 ASP B CA 1
ATOM 4913 C C . ASP B 1 299 ? 24.782 -2.236 41.518 1.00 44.76 299 ASP B C 1
ATOM 4914 O O . ASP B 1 299 ? 23.555 -2.106 41.640 1.00 44.00 299 ASP B O 1
ATOM 4919 N N . VAL B 1 300 ? 25.459 -3.322 41.869 1.00 43.06 300 VAL B N 1
ATOM 4920 C CA . VAL B 1 300 ? 24.825 -4.534 42.330 1.00 42.51 300 VAL B CA 1
ATOM 4921 C C . VAL B 1 300 ? 25.526 -5.017 43.625 1.00 40.97 300 VAL B C 1
ATOM 4922 O O . VAL B 1 300 ? 26.779 -5.145 43.686 1.00 40.21 300 VAL B O 1
ATOM 4926 N N . PHE B 1 301 ? 24.723 -5.252 44.660 1.00 38.42 301 PHE B N 1
ATOM 4927 C CA . PHE B 1 301 ? 25.249 -5.700 45.930 1.00 37.25 301 PHE B CA 1
ATOM 4928 C C . PHE B 1 301 ? 25.677 -7.151 45.932 1.00 39.20 301 PHE B C 1
ATOM 4929 O O . PHE B 1 301 ? 26.674 -7.464 46.585 1.00 38.62 301 PHE B O 1
ATOM 4937 N N . GLY B 1 302 ? 24.893 -8.005 45.246 1.00 40.78 302 GLY B N 1
ATOM 4938 C CA . GLY B 1 302 ? 25.078 -9.464 45.175 1.00 43.68 302 GLY B CA 1
ATOM 4939 C C . GLY B 1 302 ? 23.835 -10.292 44.797 1.00 45.58 302 GLY B C 1
ATOM 4940 O O . GLY B 1 302 ? 22.712 -9.790 44.811 1.00 44.76 302 GLY B O 1
ATOM 4941 N N . GLU B 1 303 ? 24.040 -11.561 44.429 1.00 48.71 303 GLU B N 1
ATOM 4942 C CA . GLU B 1 303 ? 22.918 -12.504 44.199 1.00 51.68 303 GLU B CA 1
ATOM 4943 C C . GLU B 1 303 ? 22.730 -13.243 45.521 1.00 52.10 303 GLU B C 1
ATOM 4944 O O . GLU B 1 303 ? 23.668 -13.870 46.022 1.00 53.00 303 GLU B O 1
ATOM 4950 N N . PHE B 1 304 ? 21.553 -13.136 46.120 1.00 51.63 304 PHE B N 1
ATOM 4951 C CA . PHE B 1 304 ? 21.351 -13.821 47.374 1.00 52.70 304 PHE B CA 1
ATOM 4952 C C . PHE B 1 304 ? 20.149 -14.723 47.387 1.00 55.55 304 PHE B C 1
ATOM 4953 O O . PHE B 1 304 ? 19.258 -14.623 46.558 1.00 55.90 304 PHE B O 1
ATOM 4961 N N . ARG B 1 305 ? 20.175 -15.645 48.335 1.00 58.38 305 ARG B N 1
ATOM 4962 C CA . ARG B 1 305 ? 19.029 -16.458 48.675 1.00 61.22 305 ARG B CA 1
ATOM 4963 C C . ARG B 1 305 ? 18.253 -15.814 49.839 1.00 60.49 305 ARG B C 1
ATOM 4964 O O . ARG B 1 305 ? 18.827 -15.207 50.763 1.00 58.60 305 ARG B O 1
ATOM 4972 N N . PHE B 1 306 ? 16.936 -15.931 49.729 1.00 62.13 306 PHE B N 1
ATOM 4973 C CA . PHE B 1 306 ? 15.985 -15.514 50.734 1.00 62.65 306 PHE B CA 1
ATOM 4974 C C . PHE B 1 306 ? 14.976 -16.642 50.837 1.00 66.48 306 PHE B C 1
ATOM 4975 O O . PHE B 1 306 ? 14.864 -17.471 49.927 1.00 67.66 306 PHE B O 1
ATOM 4983 N N . ALA B 1 307 ? 14.263 -16.693 51.959 1.00 68.68 307 ALA B N 1
ATOM 4984 C CA . ALA B 1 307 ? 13.309 -17.772 52.214 1.00 72.22 307 ALA B CA 1
ATOM 4985 C C . ALA B 1 307 ? 11.945 -17.416 51.608 1.00 73.29 307 ALA B C 1
ATOM 4986 O O . ALA B 1 307 ? 11.236 -18.293 51.099 1.00 75.55 307 ALA B O 1
ATOM 4988 N N . GLU B 1 308 ? 11.612 -16.116 51.648 1.00 71.65 308 GLU B N 1
ATOM 4989 C CA . GLU B 1 308 ? 10.341 -15.573 51.125 1.00 72.18 308 GLU B CA 1
ATOM 4990 C C . GLU B 1 308 ? 10.571 -14.511 50.069 1.00 69.40 308 GLU B C 1
ATOM 4991 O O . GLU B 1 308 ? 11.467 -13.660 50.191 1.00 67.00 308 GLU B O 1
ATOM 4997 N N . GLU B 1 309 ? 9.721 -14.560 49.052 1.00 70.22 309 GLU B N 1
ATOM 4998 C CA . GLU B 1 309 ? 9.572 -13.501 48.070 1.00 68.30 309 GLU B CA 1
ATOM 4999 C C . GLU B 1 309 ? 9.704 -12.105 48.701 1.00 65.23 309 GLU B C 1
ATOM 5000 O O . GLU B 1 309 ? 9.026 -11.794 49.694 1.00 66.42 309 GLU B O 1
ATOM 5006 N N . LEU B 1 310 ? 10.583 -11.284 48.129 1.00 61.22 310 LEU B N 1
ATOM 5007 C CA . LEU B 1 310 ? 10.804 -9.928 48.615 1.00 58.06 310 LEU B CA 1
ATOM 5008 C C . LEU B 1 310 ? 9.746 -8.953 48.116 1.00 57.80 310 LEU B C 1
ATOM 5009 O O . LEU B 1 310 ? 9.361 -8.974 46.938 1.00 58.48 310 LEU B O 1
ATOM 5014 N N . LYS B 1 311 ? 9.301 -8.084 49.013 1.00 56.64 311 LYS B N 1
ATOM 5015 C CA . LYS B 1 311 ? 8.257 -7.128 48.693 1.00 57.20 311 LYS B CA 1
ATOM 5016 C C . LYS B 1 311 ? 8.791 -5.736 48.926 1.00 54.50 311 LYS B C 1
ATOM 5017 O O . LYS B 1 311 ? 9.634 -5.529 49.802 1.00 53.00 311 LYS B O 1
ATOM 5023 N N . VAL B 1 312 ? 8.291 -4.777 48.156 1.00 53.87 312 VAL B N 1
ATOM 5024 C CA . VAL B 1 312 ? 8.547 -3.369 48.425 1.00 52.24 312 VAL B CA 1
ATOM 5025 C C . VAL B 1 312 ? 8.281 -3.078 49.922 1.00 52.45 312 VAL B C 1
ATOM 5026 O O . VAL B 1 312 ? 7.212 -3.381 50.427 1.00 54.83 312 VAL B O 1
ATOM 5030 N N . GLY B 1 313 ? 9.264 -2.518 50.624 1.00 50.44 313 GLY B N 1
ATOM 5031 C CA . GLY B 1 313 ? 9.130 -2.194 52.044 1.00 50.73 313 GLY B CA 1
ATOM 5032 C C . GLY B 1 313 ? 9.975 -3.091 52.936 1.00 50.39 313 GLY B C 1
ATOM 5033 O O . GLY B 1 313 ? 10.200 -2.787 54.096 1.00 49.95 313 GLY B O 1
ATOM 5034 N N . ASP B 1 314 ? 10.449 -4.205 52.387 1.00 50.78 314 ASP B N 1
ATOM 5035 C CA . ASP B 1 314 ? 11.188 -5.196 53.168 1.00 51.25 314 ASP B CA 1
ATOM 5036 C C . ASP B 1 314 ? 12.580 -4.707 53.445 1.00 49.16 314 ASP B C 1
ATOM 5037 O O . ASP B 1 314 ? 13.193 -4.027 52.615 1.00 47.81 314 ASP B O 1
ATOM 5042 N N . ARG B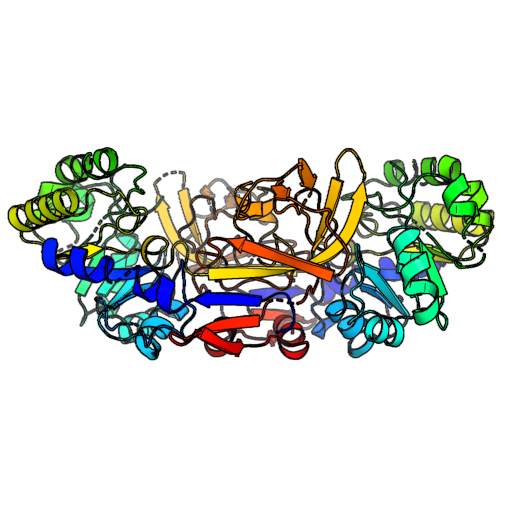 1 315 ? 13.067 -5.075 54.619 1.00 49.07 315 ARG B N 1
ATOM 5043 C CA . ARG B 1 315 ? 14.279 -4.554 55.160 1.00 46.88 315 ARG B CA 1
ATOM 5044 C C . ARG B 1 315 ? 15.353 -5.595 54.946 1.00 45.63 315 ARG B C 1
ATOM 5045 O O . ARG B 1 315 ? 15.128 -6.767 55.220 1.00 46.62 315 ARG B O 1
ATOM 5053 N N . ILE B 1 316 ? 16.512 -5.154 54.449 1.00 42.99 316 ILE B N 1
ATOM 5054 C CA . ILE B 1 316 ? 17.693 -5.998 54.232 1.00 41.27 316 ILE B CA 1
ATOM 5055 C C . ILE B 1 316 ? 18.923 -5.403 54.950 1.00 39.22 316 ILE B C 1
ATOM 5056 O O . ILE B 1 316 ? 19.154 -4.202 54.861 1.00 38.13 316 ILE B O 1
ATOM 5061 N N . SER B 1 317 ? 19.689 -6.237 55.649 1.00 38.64 317 SER B N 1
ATOM 5062 C CA . SER B 1 317 ? 20.887 -5.804 56.386 1.00 38.37 317 SER B CA 1
ATOM 5063 C C . SER B 1 317 ? 22.197 -6.314 55.753 1.00 37.54 317 SER B C 1
ATOM 5064 O O . SER B 1 317 ? 22.515 -7.490 55.851 1.00 38.66 317 SER B O 1
ATOM 5067 N N . PHE B 1 318 ? 22.988 -5.448 55.137 1.00 35.77 318 PHE B N 1
ATOM 5068 C CA . PHE B 1 318 ? 24.294 -5.925 54.683 1.00 35.27 318 PHE B CA 1
ATOM 5069 C C . PHE B 1 318 ? 25.226 -6.052 55.852 1.00 35.64 318 PHE B C 1
ATOM 5070 O O . PHE B 1 318 ? 25.368 -5.150 56.653 1.00 35.42 318 PHE B O 1
ATOM 5078 N N . GLN B 1 319 ? 25.844 -7.202 55.946 1.00 38.05 319 GLN B N 1
ATOM 5079 C CA . GLN B 1 319 ? 26.651 -7.540 57.107 1.00 40.63 319 GLN B CA 1
ATOM 5080 C C . GLN B 1 319 ? 28.066 -7.000 56.962 1.00 40.27 319 GLN B C 1
ATOM 5081 O O . GLN B 1 319 ? 28.523 -6.709 55.843 1.00 38.98 319 GLN B O 1
ATOM 5087 N N . ASP B 1 320 ? 28.751 -6.892 58.097 1.00 41.54 320 ASP B N 1
ATOM 5088 C CA . ASP B 1 320 ? 30.140 -6.467 58.153 1.00 42.26 320 ASP B CA 1
ATOM 5089 C C . ASP B 1 320 ? 30.434 -5.241 57.307 1.00 40.04 320 ASP B C 1
ATOM 5090 O O . ASP B 1 320 ? 31.302 -5.276 56.443 1.00 40.55 320 ASP B O 1
ATOM 5095 N N . ALA B 1 321 ? 29.729 -4.154 57.567 1.00 38.41 321 ALA B N 1
ATOM 5096 C CA . ALA B 1 321 ? 29.866 -2.987 56.750 1.00 36.72 321 ALA B CA 1
ATOM 5097 C C . ALA B 1 321 ? 30.664 -1.829 57.360 1.00 36.92 321 ALA B C 1
ATOM 5098 O O . ALA B 1 321 ? 30.577 -0.723 56.858 1.00 35.82 321 ALA B O 1
ATOM 5100 N N . ALA B 1 322 ? 31.461 -2.050 58.405 1.00 38.46 322 ALA B N 1
ATOM 5101 C CA . ALA B 1 322 ? 32.157 -0.912 59.055 1.00 38.31 322 ALA B CA 1
ATOM 5102 C C . ALA B 1 322 ? 33.471 -0.457 58.401 1.00 38.23 322 ALA B C 1
ATOM 5103 O O . ALA B 1 322 ? 33.787 0.744 58.405 1.00 39.63 322 ALA B O 1
ATOM 5105 N N . GLY B 1 323 ? 34.251 -1.397 57.874 1.00 37.74 323 GLY B N 1
ATOM 5106 C CA . GLY B 1 323 ? 35.563 -1.079 57.342 1.00 36.80 323 GLY B CA 1
ATOM 5107 C C . GLY B 1 323 ? 35.555 -0.564 55.915 1.00 35.51 323 GLY B C 1
ATOM 5108 O O . GLY B 1 323 ? 34.898 -1.154 55.016 1.00 35.05 323 GLY B O 1
ATOM 5109 N N . TYR B 1 324 ? 36.298 0.524 55.689 1.00 34.35 324 TYR B N 1
ATOM 5110 C CA . TYR B 1 324 ? 36.529 1.018 54.344 1.00 33.06 324 TYR B CA 1
ATOM 5111 C C . TYR B 1 324 ? 35.192 1.355 53.672 1.00 32.41 324 TYR B C 1
ATOM 5112 O O . TYR B 1 324 ? 35.068 1.338 52.436 1.00 32.17 324 TYR B O 1
ATOM 5121 N N . THR B 1 325 ? 34.184 1.645 54.486 1.00 32.67 325 THR B N 1
ATOM 5122 C CA . THR B 1 325 ? 32.883 2.020 53.943 1.00 33.06 325 THR B CA 1
ATOM 5123 C C . THR B 1 325 ? 32.617 3.485 54.271 1.00 33.11 325 THR B C 1
ATOM 5124 O O . THR B 1 325 ? 32.624 4.324 53.395 1.00 32.90 325 THR B O 1
ATOM 5136 N N . VAL B 1 327 ? 34.485 5.747 55.580 1.00 34.20 327 VAL B N 1
ATOM 5137 C CA . VAL B 1 327 ? 35.558 6.690 55.295 1.00 34.33 327 VAL B CA 1
ATOM 5138 C C . VAL B 1 327 ? 35.600 7.135 53.802 1.00 34.02 327 VAL B C 1
ATOM 5139 O O . VAL B 1 327 ? 36.358 8.023 53.435 1.00 34.35 327 VAL B O 1
ATOM 5143 N N . LYS B 1 328 ? 34.800 6.498 52.947 1.00 32.53 328 LYS B N 1
ATOM 5144 C CA . LYS B 1 328 ? 34.921 6.763 51.532 1.00 32.11 328 LYS B CA 1
ATOM 5145 C C . LYS B 1 328 ? 33.560 6.910 50.874 1.00 30.36 328 LYS B C 1
ATOM 5146 O O . LYS B 1 328 ? 33.439 6.837 49.670 1.00 29.89 328 LYS B O 1
ATOM 5152 N N . LYS B 1 329 ? 32.543 7.162 51.680 1.00 29.27 329 LYS B N 1
ATOM 5153 C CA . LYS B 1 329 ? 31.227 7.408 51.147 1.00 28.01 329 LYS B CA 1
ATOM 5154 C C . LYS B 1 329 ? 31.156 8.726 50.399 1.00 28.56 329 LYS B C 1
ATOM 5155 O O . LYS B 1 329 ? 31.858 9.688 50.722 1.00 29.67 329 LYS B O 1
ATOM 5161 N N . ASN B 1 330 ? 30.294 8.781 49.402 1.00 27.92 330 ASN B N 1
ATOM 5162 C CA . ASN B 1 330 ? 30.194 9.976 48.567 1.00 28.57 330 ASN B CA 1
ATOM 5163 C C . ASN B 1 330 ? 28.735 10.257 48.093 1.00 29.16 330 ASN B C 1
ATOM 5164 O O . ASN B 1 330 ? 27.805 9.461 48.347 1.00 28.34 330 ASN B O 1
ATOM 5169 N N . TRP B 1 331 ? 28.569 11.354 47.355 1.00 30.30 331 TRP B N 1
ATOM 5170 C CA . TRP B 1 331 ? 27.267 11.852 46.938 1.00 30.95 331 TRP B CA 1
ATOM 5171 C C . TRP B 1 331 ? 26.924 11.488 45.492 1.00 32.35 331 TRP B C 1
ATOM 5172 O O . TRP B 1 331 ? 26.146 12.166 44.825 1.00 32.55 331 TRP B O 1
ATOM 5183 N N . PHE B 1 332 ? 27.531 10.412 44.993 1.00 32.70 332 PHE B N 1
ATOM 5184 C CA . PHE B 1 332 ? 27.246 9.939 43.664 1.00 33.17 332 PHE B CA 1
ATOM 5185 C C . PHE B 1 332 ? 25.740 9.847 43.407 1.00 33.20 332 PHE B C 1
ATOM 5186 O O . PHE B 1 332 ? 24.986 9.268 44.225 1.00 32.42 332 PHE B O 1
ATOM 5194 N N . ASN B 1 333 ? 25.319 10.430 42.283 1.00 33.70 333 ASN B N 1
ATOM 5195 C CA . ASN B 1 333 ? 23.920 10.497 41.856 1.00 34.22 333 ASN B CA 1
ATOM 5196 C C . ASN B 1 333 ? 23.043 11.392 42.744 1.00 33.86 333 ASN B C 1
ATOM 5197 O O . ASN B 1 333 ? 21.852 11.524 42.506 1.00 35.12 333 ASN B O 1
ATOM 5202 N N . GLY B 1 334 ? 23.638 12.016 43.754 1.00 33.11 334 GLY B N 1
ATOM 5203 C CA . GLY B 1 334 ? 22.888 12.668 44.805 1.00 31.26 334 GLY B CA 1
ATOM 5204 C C . GLY B 1 334 ? 22.058 11.715 45.664 1.00 32.11 334 GLY B C 1
ATOM 5205 O O . GLY B 1 334 ? 21.196 12.163 46.440 1.00 32.76 334 GLY B O 1
ATOM 5206 N N . VAL B 1 335 ? 22.272 10.407 45.553 1.00 32.22 335 VAL B N 1
ATOM 5207 C CA . VAL B 1 335 ? 21.533 9.524 46.460 1.00 33.66 335 VAL B CA 1
ATOM 5208 C C . VAL B 1 335 ? 21.777 9.856 47.931 1.00 32.52 335 VAL B C 1
ATOM 5209 O O . VAL B 1 335 ? 22.846 10.332 48.320 1.00 30.79 335 VAL B O 1
ATOM 5213 N N . LYS B 1 336 ? 20.723 9.668 48.714 1.00 34.42 336 LYS B N 1
ATOM 5214 C CA . LYS B 1 336 ? 20.748 9.893 50.152 1.00 34.76 336 LYS B CA 1
ATOM 5215 C C . LYS B 1 336 ? 21.921 9.173 50.808 1.00 32.79 336 LYS B C 1
ATOM 5216 O O . LYS B 1 336 ? 22.137 7.988 50.562 1.00 33.40 336 LYS B O 1
ATOM 5230 N N . PRO B 1 338 ? 23.930 7.462 53.917 1.00 29.35 338 PRO B N 1
ATOM 5231 C CA . PRO B 1 338 ? 23.304 6.805 55.054 1.00 29.70 338 PRO B CA 1
ATOM 5232 C C . PRO B 1 338 ? 23.623 7.469 56.371 1.00 29.27 338 PRO B C 1
ATOM 5233 O O . PRO B 1 338 ? 24.738 7.932 56.577 1.00 29.97 338 PRO B O 1
ATOM 5237 N N . ALA B 1 339 ? 22.640 7.532 57.252 1.00 29.08 339 ALA B N 1
ATOM 5238 C CA . ALA B 1 339 ? 22.841 8.037 58.599 1.00 28.41 339 ALA B CA 1
ATOM 5239 C C . ALA B 1 339 ? 23.851 7.168 59.309 1.00 28.04 339 ALA B C 1
ATOM 5240 O O . ALA B 1 339 ? 24.056 6.014 58.945 1.00 29.05 339 ALA B O 1
ATOM 5242 N N . ILE B 1 340 ? 24.477 7.709 60.337 1.00 28.66 340 ILE B N 1
ATOM 5243 C CA . ILE B 1 340 ? 25.378 6.919 61.138 1.00 30.08 340 ILE B CA 1
ATOM 5244 C C . ILE B 1 340 ? 24.646 6.677 62.449 1.00 31.24 340 ILE B C 1
ATOM 5245 O O . ILE B 1 340 ? 24.192 7.627 63.092 1.00 31.81 340 ILE B O 1
ATOM 5250 N N . ALA B 1 341 ? 24.501 5.402 62.816 1.00 32.06 341 ALA B N 1
ATOM 5251 C CA . ALA B 1 341 ? 23.768 5.019 64.039 1.00 32.87 341 ALA B CA 1
ATOM 5252 C C . ALA B 1 341 ? 24.398 3.884 64.832 1.00 33.48 341 ALA B C 1
ATOM 5253 O O . ALA B 1 341 ? 25.160 3.068 64.318 1.00 33.46 341 ALA B O 1
ATOM 5255 N N . ILE B 1 342 ? 24.093 3.886 66.111 1.00 35.28 342 ILE B N 1
ATOM 5256 C CA . ILE B 1 342 ? 24.600 2.892 67.046 1.00 37.29 342 ILE B CA 1
ATOM 5257 C C . ILE B 1 342 ? 23.453 2.090 67.678 1.00 38.97 342 ILE B C 1
ATOM 5258 O O . ILE B 1 342 ? 22.493 2.694 68.190 1.00 40.11 342 ILE B O 1
ATOM 5263 N N . ARG B 1 343 ? 23.534 0.755 67.646 1.00 40.17 343 ARG B N 1
ATOM 5264 C CA . ARG B 1 343 ? 22.647 -0.075 68.486 1.00 42.21 343 ARG B CA 1
ATOM 5265 C C . ARG B 1 343 ? 23.253 -0.145 69.881 1.00 42.64 343 ARG B C 1
ATOM 5266 O O . ARG B 1 343 ? 24.326 -0.700 70.047 1.00 43.02 343 ARG B O 1
ATOM 5274 N N . GLU B 1 344 ? 22.600 0.447 70.872 1.00 43.90 344 GLU B N 1
ATOM 5275 C CA . GLU B 1 344 ? 23.138 0.411 72.238 1.00 45.84 344 GLU B CA 1
ATOM 5276 C C . GLU B 1 344 ? 22.764 -0.914 72.935 1.00 47.12 344 GLU B C 1
ATOM 5277 O O . GLU B 1 344 ? 22.088 -1.765 72.355 1.00 46.94 344 GLU B O 1
ATOM 5283 N N . LEU B 1 345 ? 23.205 -1.081 74.180 1.00 49.02 345 LEU B N 1
ATOM 5284 C CA . LEU B 1 345 ? 22.982 -2.343 74.936 1.00 51.22 345 LEU B CA 1
ATOM 5285 C C . LEU B 1 345 ? 21.505 -2.692 75.183 1.00 52.89 345 LEU B C 1
ATOM 5286 O O . LEU B 1 345 ? 21.077 -3.808 74.943 1.00 53.83 345 LEU B O 1
ATOM 5291 N N . ASP B 1 346 ? 20.782 -1.732 75.744 1.00 55.42 346 ASP B N 1
ATOM 5292 C CA . ASP B 1 346 ? 19.362 -1.442 75.512 1.00 57.76 346 ASP B CA 1
ATOM 5293 C C . ASP B 1 346 ? 18.741 -2.109 74.277 1.00 57.82 346 ASP B C 1
ATOM 5294 O O . ASP B 1 346 ? 17.638 -2.653 74.326 1.00 59.67 346 ASP B O 1
ATOM 5299 N N . GLY B 1 347 ? 19.434 -2.017 73.145 1.00 55.88 347 GLY B N 1
ATOM 5300 C CA . GLY B 1 347 ? 18.861 -2.465 71.885 1.00 55.11 347 GLY B C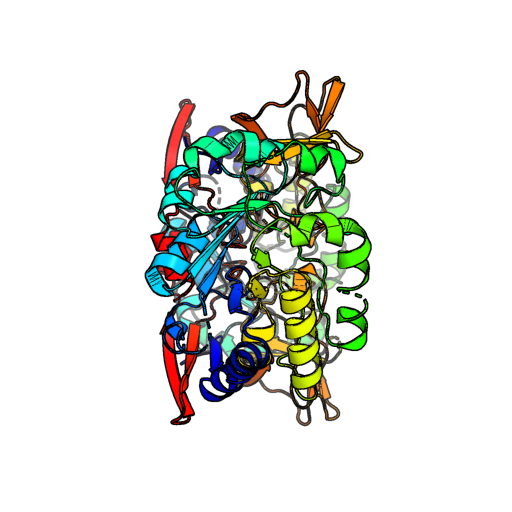A 1
ATOM 5301 C C . GLY B 1 347 ? 18.269 -1.312 71.102 1.00 54.36 347 GLY B C 1
ATOM 5302 O O . GLY B 1 347 ? 17.962 -1.473 69.908 1.00 54.77 347 GLY B O 1
ATOM 5303 N N . SER B 1 348 ? 18.095 -0.161 71.767 1.00 53.50 348 SER B N 1
ATOM 5304 C CA . SER B 1 348 ? 17.709 1.089 71.087 1.00 52.80 348 SER B CA 1
ATOM 5305 C C . SER B 1 348 ? 18.777 1.506 70.074 1.00 49.84 348 SER B C 1
ATOM 5306 O O . SER B 1 348 ? 19.964 1.181 70.241 1.00 48.39 348 SER B O 1
ATOM 5309 N N . VAL B 1 349 ? 18.342 2.203 69.020 1.00 49.23 349 VAL B N 1
ATOM 5310 C CA . VAL B 1 349 ? 19.241 2.826 68.053 1.00 46.31 349 VAL B CA 1
ATOM 5311 C C . VAL B 1 349 ? 19.343 4.338 68.302 1.00 46.24 349 VAL B C 1
ATOM 5312 O O . VAL B 1 349 ? 18.354 5.049 68.356 1.00 47.57 349 VAL B O 1
ATOM 5314 N N . ARG B 1 350 ? 20.562 4.805 68.512 1.00 45.10 350 ARG B N 1
ATOM 5315 C CA . ARG B 1 350 ? 20.841 6.210 68.703 1.00 45.60 350 ARG B CA 1
ATOM 5316 C C . ARG B 1 350 ? 21.300 6.723 67.345 1.00 43.61 350 ARG B C 1
ATOM 5317 O O . ARG B 1 350 ? 22.120 6.087 66.678 1.00 42.57 350 ARG B O 1
ATOM 5325 N N . THR B 1 351 ? 20.790 7.863 66.911 1.00 43.91 351 THR B N 1
ATOM 5326 C CA . THR B 1 351 ? 21.269 8.425 65.649 1.00 41.74 351 THR B CA 1
ATOM 5327 C C . THR B 1 351 ? 22.376 9.401 65.956 1.00 41.71 351 THR B C 1
ATOM 5328 O O . THR B 1 351 ? 22.172 10.360 66.695 1.00 43.90 351 THR B O 1
ATOM 5332 N N . VAL B 1 352 ? 23.556 9.156 65.404 1.00 39.57 352 VAL B N 1
ATOM 5333 C CA . VAL B 1 352 ? 24.688 10.024 65.673 1.00 39.49 352 VAL B CA 1
ATOM 5334 C C . VAL B 1 352 ? 24.728 11.214 64.704 1.00 39.59 352 VAL B C 1
ATOM 5335 O O . VAL B 1 352 ? 24.883 12.363 65.130 1.00 40.80 352 VAL B O 1
ATOM 5339 N N . ARG B 1 353 ? 24.589 10.932 63.404 1.00 37.51 353 ARG B N 1
ATOM 5340 C CA . ARG B 1 353 ? 24.766 11.932 62.359 1.00 36.96 353 ARG B CA 1
ATOM 5341 C C . ARG B 1 353 ? 23.858 11.623 61.197 1.00 36.36 353 ARG B C 1
ATOM 5342 O O . ARG B 1 353 ? 23.847 10.509 60.678 1.00 34.31 353 ARG B O 1
ATOM 5350 N N . GLU B 1 354 ? 23.105 12.635 60.784 1.00 37.62 354 GLU B N 1
ATOM 5351 C CA . GLU B 1 354 ? 22.173 12.511 59.692 1.00 37.14 354 GLU B CA 1
ATOM 5352 C C . GLU B 1 354 ? 22.675 13.468 58.619 1.00 35.55 354 GLU B C 1
ATOM 5353 O O . GLU B 1 354 ? 23.030 14.607 58.933 1.00 35.62 354 GLU B O 1
ATOM 5359 N N . PHE B 1 355 ? 22.733 12.995 57.368 1.00 33.19 355 PHE B N 1
ATOM 5360 C CA . PHE B 1 355 ? 23.193 13.810 56.264 1.00 32.32 355 PHE B CA 1
ATOM 5361 C C . PHE B 1 355 ? 22.002 14.382 55.529 1.00 33.96 355 PHE B C 1
ATOM 5362 O O . PHE B 1 355 ? 21.050 13.672 55.214 1.00 35.92 355 PHE B O 1
ATOM 5370 N N . THR B 1 356 ? 22.038 15.688 55.291 1.00 34.27 356 THR B N 1
ATOM 5371 C CA . THR B 1 356 ? 20.888 16.393 54.812 1.00 34.58 356 THR B CA 1
ATOM 5372 C C . THR B 1 356 ? 21.214 17.020 53.460 1.00 34.32 356 THR B C 1
ATOM 5373 O O . THR B 1 356 ? 22.363 16.996 53.010 1.00 33.59 356 THR B O 1
ATOM 5377 N N . TYR B 1 357 ? 20.208 17.612 52.834 1.00 35.14 357 TYR B N 1
ATOM 5378 C CA . TYR B 1 357 ? 20.379 18.321 51.582 1.00 34.05 357 TYR B CA 1
ATOM 5379 C C . TYR B 1 357 ? 21.539 19.325 51.630 1.00 33.56 357 TYR B C 1
ATOM 5380 O O . TYR B 1 357 ? 22.351 19.432 50.691 1.00 31.86 357 TYR B O 1
ATOM 5389 N N . ALA B 1 358 ? 21.612 20.061 52.728 1.00 35.29 358 ALA B N 1
ATOM 5390 C CA . ALA B 1 358 ? 22.634 21.086 52.887 1.00 35.80 358 ALA B CA 1
ATOM 5391 C C . ALA B 1 358 ? 24.053 20.465 52.889 1.00 33.66 358 ALA B C 1
ATOM 5392 O O . ALA B 1 358 ? 24.991 21.088 52.418 1.00 34.10 358 ALA B O 1
ATOM 5394 N N . ASP B 1 359 ? 24.220 19.244 53.403 1.00 31.71 359 ASP B N 1
ATOM 5395 C CA . ASP B 1 359 ? 25.487 18.553 53.231 1.00 29.52 359 ASP B CA 1
ATOM 5396 C C . ASP B 1 359 ? 25.727 18.327 51.753 1.00 27.52 359 ASP B C 1
ATOM 5397 O O . ASP B 1 359 ? 26.750 18.717 51.236 1.00 28.06 359 ASP B O 1
ATOM 5402 N N . TYR B 1 360 ? 24.771 17.741 51.044 1.00 26.16 360 TYR B N 1
ATOM 5403 C CA . TYR B 1 360 ? 24.957 17.531 49.616 1.00 24.91 360 TYR B CA 1
ATOM 5404 C C . TYR B 1 360 ? 25.322 18.811 48.886 1.00 26.47 360 TYR B C 1
ATOM 5405 O O . TYR B 1 360 ? 26.332 18.850 48.194 1.00 25.05 360 TYR B O 1
ATOM 5414 N N . GLU B 1 361 ? 24.513 19.865 49.091 1.00 29.38 361 GLU B N 1
ATOM 5415 C CA . GLU B 1 361 ? 24.625 21.102 48.322 1.00 31.38 361 GLU B CA 1
ATOM 5416 C C . GLU B 1 361 ? 25.973 21.748 48.557 1.00 33.06 361 GLU B C 1
ATOM 5417 O O . GLU B 1 361 ? 26.621 22.231 47.610 1.00 32.65 361 GLU B O 1
ATOM 5423 N N . GLN B 1 362 ? 26.366 21.750 49.837 1.00 34.44 362 GLN B N 1
ATOM 5424 C CA . GLN B 1 362 ? 27.634 22.299 50.308 1.00 36.23 362 GLN B CA 1
ATOM 5425 C C . GLN B 1 362 ? 28.880 21.494 49.873 1.00 35.09 362 GLN B C 1
ATOM 5426 O O . GLN B 1 362 ? 30.005 22.000 49.922 1.00 36.75 362 GLN B O 1
ATOM 5432 N N . SER B 1 363 ? 28.697 20.268 49.424 1.00 32.53 363 SER B N 1
ATOM 5433 C CA . SER B 1 363 ? 29.829 19.558 48.883 1.00 32.79 363 SER B CA 1
ATOM 5434 C C . SER B 1 363 ? 30.124 19.926 47.417 1.00 33.25 363 SER B C 1
ATOM 5435 O O . SER B 1 363 ? 31.166 19.554 46.904 1.00 34.05 363 SER B O 1
ATOM 5438 N N . LEU B 1 364 ? 29.249 20.690 46.761 1.00 33.12 364 LEU B N 1
ATOM 5439 C CA . LEU B 1 364 ? 29.361 20.940 45.299 1.00 33.05 364 LEU B CA 1
ATOM 5440 C C . LEU B 1 364 ? 29.778 22.347 44.934 1.00 34.35 364 LEU B C 1
ATOM 5441 O O . LEU B 1 364 ? 30.134 22.632 43.808 1.00 34.05 364 LEU B O 1
ATOM 5446 N N . SER B 1 365 ? 29.700 23.237 45.895 1.00 36.45 365 SER B N 1
ATOM 5447 C CA . SER B 1 365 ? 30.029 24.625 45.659 1.00 39.10 365 SER B CA 1
ATOM 5448 C C . SER B 1 365 ? 29.802 25.357 46.945 1.00 41.26 365 SER B C 1
ATOM 5449 O O . SER B 1 365 ? 29.743 26.571 46.951 1.00 44.56 365 SER B O 1
#

Organism: Rhizobium meliloti (strain 1021) (NCBI:txid266834)

B-factor: mean 47.8, std 13.72, range [19.78, 93.67]

InterPro domains:
  IPR005730 Carboxynorspermidine decarboxylase [PIRSF038941] (1-365)
  IPR005730 Carboxynorspermidine decarboxylase [TIGR01047] (2-362)
  IPR005730 Carboxynorspermidine decarboxylase [cd06829] (4-344)
  IPR009006 Alanine racemase/group IV decarboxylase, C-terminal [G3DSA:2.40.37.10] (234-363)
  IPR009006 Alanine racemase/group IV decarboxylase, C-terminal [SSF50621] (207-354)
  IPR022643 Orn/DAP/Arg decarboxylase 2, C-terminal [PF00278] (238-321)
  IPR029066 PLP-binding barrel [G3DSA:3.20.20.10] (11-233)
  IPR029066 PLP-binding barrel [SSF51419] (10-235)